Protein AF-A0A7R9L4X0-F1 (afdb_monomer_lite)

Foldseek 3Di:
DPDPDPPPQDPLRVVQVVDPPQGPVNLVVLLVVLPVVQAPVVLVVLLVLLVVLLVLLPPVPLVDDPCPVVLVVVLVVLVVVLVVLVVLLVVLVVVVVVLVVVCVVVVDPVCVVVSVVVNVVSVVSNVVSVVSNVVSVVVNVVSVVVVVVSVVVSVVSVVVSVVSLVVSVVVLVVSLVSLVVSLVSLVVVVCVVCVVVVVVVVVLVVVVVVVLVVVVVVVVVVVVVVVVVVLVVQQVVLVVVCVVCVPPPCVVVDPCSNPGDDPCPPVVVVVVVVVVVPPPPVSVVSVVVSVVVVVVVVVVVVVVCPVPPVVVCSVVSSVSSVVSSVVSVVSVVVSVVSVVVSVVPPDDPDVVCVVVVVVVVVVVVVVVVVVVVVVVVPPDDDDDDDPDQDADAADDDPPGHWDWDQDPVVLFIWTHHPDPDIDTDDPVCCVVVVHDRDD

Organism: NCBI:txid1979941

Structure (mmCIF, N/CA/C/O backbone):
data_AF-A0A7R9L4X0-F1
#
_entry.id   AF-A0A7R9L4X0-F1
#
loop_
_atom_site.group_PDB
_atom_site.id
_atom_site.type_symbol
_atom_site.label_atom_id
_atom_site.label_alt_id
_atom_site.label_comp_id
_atom_site.label_asym_id
_atom_site.label_entity_id
_atom_site.label_seq_id
_atom_site.pdbx_PDB_ins_code
_atom_site.Cartn_x
_atom_site.Cartn_y
_atom_site.Cartn_z
_atom_site.occupancy
_atom_site.B_iso_or_equiv
_atom_site.auth_seq_id
_atom_site.auth_comp_id
_atom_site.auth_asym_id
_atom_site.auth_atom_id
_atom_site.pdbx_PDB_model_num
ATOM 1 N N . THR A 1 1 ? -28.753 18.832 58.541 1.00 36.25 1 THR A N 1
ATOM 2 C CA . THR A 1 1 ? -29.666 19.299 57.481 1.00 36.25 1 THR A CA 1
ATOM 3 C C . THR A 1 1 ? -28.880 20.189 56.537 1.00 36.25 1 THR A C 1
ATOM 5 O O . THR A 1 1 ? -28.650 21.336 56.876 1.00 36.25 1 THR A O 1
ATOM 8 N N . ASN A 1 2 ? -28.331 19.628 55.453 1.00 33.94 2 ASN A N 1
ATOM 9 C CA . ASN A 1 2 ? -27.751 20.360 54.309 1.00 33.94 2 ASN A CA 1
ATOM 10 C C . ASN A 1 2 ? -27.345 19.355 53.206 1.00 33.94 2 ASN A C 1
ATOM 12 O O . ASN A 1 2 ? -26.185 19.285 52.820 1.00 33.94 2 ASN A O 1
ATOM 16 N N . ASP A 1 3 ? -28.281 18.518 5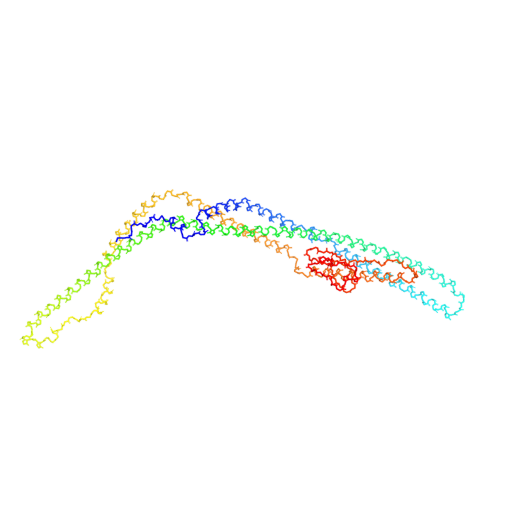2.749 1.00 39.00 3 ASP A N 1
ATOM 17 C CA . ASP A 1 3 ? -28.008 17.540 51.673 1.00 39.00 3 ASP A CA 1
ATOM 18 C C . ASP A 1 3 ? -29.208 17.392 50.709 1.00 39.00 3 ASP A C 1
ATOM 20 O O . ASP A 1 3 ? -29.427 16.336 50.128 1.00 39.00 3 ASP A O 1
ATOM 24 N N . GLU A 1 4 ? -30.024 18.445 50.557 1.00 41.66 4 GLU A N 1
ATOM 25 C CA . GLU A 1 4 ? -31.311 18.384 49.833 1.00 41.66 4 GLU A CA 1
ATOM 26 C C . GLU A 1 4 ? -31.307 18.951 48.402 1.00 41.66 4 GLU A C 1
ATOM 28 O O . GLU A 1 4 ? -32.361 19.004 47.790 1.00 41.66 4 GLU A O 1
ATOM 33 N N . ASN A 1 5 ? -30.162 19.300 47.804 1.00 41.97 5 ASN A N 1
ATOM 34 C CA . ASN A 1 5 ? -30.118 19.752 46.399 1.00 41.97 5 ASN A CA 1
ATOM 35 C C . ASN A 1 5 ? -28.960 19.120 45.605 1.00 41.97 5 ASN A C 1
ATOM 37 O O . ASN A 1 5 ? -28.178 19.811 44.956 1.00 41.97 5 ASN A O 1
ATOM 41 N N . LYS A 1 6 ? -28.824 17.789 45.640 1.00 53.78 6 LYS A N 1
ATOM 42 C CA . LYS A 1 6 ? -28.130 17.089 44.548 1.00 53.78 6 LYS A CA 1
ATOM 43 C C . LYS A 1 6 ? -29.154 16.844 43.455 1.00 53.78 6 LYS A C 1
ATOM 45 O O . LYS A 1 6 ? -29.967 15.933 43.579 1.00 53.78 6 LYS A O 1
ATOM 50 N N . GLU A 1 7 ? -29.128 17.688 42.427 1.00 60.50 7 GLU A N 1
ATOM 51 C CA . GLU A 1 7 ? -29.895 17.481 41.201 1.00 60.50 7 GLU A CA 1
ATOM 52 C C . GLU A 1 7 ? -29.735 16.025 40.750 1.00 60.50 7 GLU A C 1
ATOM 54 O O . GLU A 1 7 ? -28.623 15.502 40.613 1.00 60.50 7 GLU A O 1
ATOM 59 N N . SER A 1 8 ? -30.867 15.345 40.602 1.00 61.44 8 SER A N 1
ATOM 60 C CA . SER A 1 8 ? -30.953 13.981 40.104 1.00 61.44 8 SER A CA 1
ATOM 61 C C . SER A 1 8 ? -30.466 13.953 38.658 1.00 61.44 8 SER A C 1
ATOM 63 O O . SER A 1 8 ? -31.235 14.191 37.732 1.00 61.44 8 SER A O 1
ATOM 65 N N . THR A 1 9 ? -29.176 13.686 38.480 1.00 76.88 9 THR A N 1
ATOM 66 C CA . THR A 1 9 ? -28.523 13.528 37.180 1.00 76.88 9 THR A CA 1
ATOM 67 C C . THR A 1 9 ? -28.925 12.193 36.564 1.00 76.88 9 THR A C 1
ATOM 69 O O . THR A 1 9 ? -28.855 11.143 37.212 1.00 76.88 9 THR A O 1
ATOM 72 N N . SER A 1 10 ? -29.364 12.216 35.305 1.00 79.75 10 SER A N 1
ATOM 73 C CA . SER A 1 10 ? -29.659 10.978 34.574 1.00 79.75 10 SER A CA 1
ATOM 74 C C . SER A 1 10 ? -28.371 10.196 34.273 1.00 79.75 10 SER A C 1
ATOM 76 O O . SER A 1 10 ? -27.283 10.766 34.255 1.00 79.75 10 SER A O 1
ATOM 78 N N . LEU A 1 11 ? -28.462 8.887 33.997 1.00 79.56 11 LEU A N 1
ATOM 79 C CA . LEU A 1 11 ? -27.281 8.085 33.632 1.00 79.56 11 LEU A CA 1
ATOM 80 C C . LEU A 1 11 ? -26.586 8.632 32.374 1.00 79.56 11 LEU A C 1
ATOM 82 O O . LEU A 1 11 ? -25.362 8.681 32.330 1.00 79.56 11 LEU A O 1
ATOM 86 N N . LEU A 1 12 ? -27.359 9.067 31.374 1.00 78.69 12 LEU A N 1
ATOM 87 C CA . LEU A 1 12 ? -26.825 9.658 30.145 1.00 78.69 12 LEU A CA 1
ATOM 88 C C . LEU A 1 12 ? -26.084 10.969 30.432 1.00 78.69 12 LEU A C 1
ATOM 90 O O . LEU A 1 12 ? -24.995 11.186 29.914 1.00 78.69 12 LEU A O 1
ATOM 94 N N . GLU A 1 13 ? -26.656 11.806 31.292 1.00 79.69 13 GLU A N 1
ATOM 95 C CA . GLU A 1 13 ? -26.068 13.074 31.722 1.00 79.69 13 GLU A CA 1
ATOM 96 C C . GLU A 1 13 ? -24.823 12.865 32.594 1.00 79.69 13 GLU A C 1
ATOM 98 O O . GLU A 1 13 ? -23.829 13.568 32.453 1.00 79.69 13 GLU A O 1
ATOM 103 N N . TRP A 1 14 ? -24.815 11.827 33.431 1.00 84.12 14 TRP A N 1
ATOM 104 C CA . TRP A 1 14 ? -23.623 11.418 34.166 1.00 84.12 14 TRP A CA 1
ATOM 105 C C . TRP A 1 14 ? -22.521 10.919 33.226 1.00 84.12 14 TRP A C 1
ATOM 107 O O . TRP A 1 14 ? -21.356 11.224 33.457 1.00 84.12 14 TRP A O 1
ATOM 117 N N . ILE A 1 15 ? -22.857 10.166 32.170 1.00 81.88 15 ILE A N 1
ATOM 118 C CA . ILE A 1 15 ? -21.881 9.705 31.168 1.00 81.88 15 ILE A CA 1
ATOM 119 C C . ILE A 1 15 ? -21.336 10.900 30.372 1.00 81.88 15 ILE A C 1
ATOM 121 O O . ILE A 1 15 ? -20.124 10.991 30.184 1.00 81.88 15 ILE A O 1
ATOM 125 N N . SER A 1 16 ? -22.191 11.833 29.946 1.00 78.56 16 SER A N 1
ATOM 126 C CA . SER A 1 16 ? -21.775 12.995 29.150 1.00 78.56 16 SER A CA 1
ATOM 127 C C . SER A 1 16 ? -20.931 14.000 29.942 1.00 78.56 16 SER A C 1
ATOM 129 O O . SER A 1 16 ? -20.008 14.584 29.386 1.00 78.56 16 SER A O 1
ATOM 131 N N . GLN A 1 17 ? -21.169 14.153 31.248 1.00 77.56 17 GLN A N 1
ATOM 132 C CA . GLN A 1 17 ? -20.383 15.031 32.130 1.00 77.56 17 GLN A CA 1
ATOM 133 C C . GLN A 1 17 ? -18.973 14.504 32.449 1.00 77.56 17 GLN A C 1
ATOM 135 O O . GLN A 1 17 ? -18.157 15.221 33.032 1.00 77.56 17 GLN A O 1
ATOM 140 N N . ARG A 1 18 ? -18.671 13.237 32.136 1.00 76.44 18 ARG A N 1
ATOM 141 C CA . ARG A 1 18 ? -17.369 12.623 32.451 1.00 76.44 18 ARG A CA 1
ATOM 142 C C . ARG A 1 18 ? -16.294 12.931 31.417 1.00 76.44 18 ARG A C 1
ATOM 144 O O . ARG A 1 18 ? -15.118 12.867 31.771 1.00 76.44 18 ARG A O 1
ATOM 151 N N . ASP A 1 19 ? -16.681 13.274 30.191 1.00 70.75 19 ASP A N 1
ATOM 152 C CA . ASP A 1 19 ? -15.760 13.642 29.117 1.00 70.75 19 ASP A CA 1
ATOM 153 C C . ASP A 1 19 ? -16.113 15.030 28.562 1.00 70.75 19 ASP A C 1
ATOM 155 O O . ASP A 1 19 ? -16.909 15.189 27.642 1.00 70.75 19 ASP A O 1
ATOM 159 N N . ASN A 1 20 ? -15.499 16.062 29.148 1.00 62.34 20 ASN A N 1
ATOM 160 C CA . ASN A 1 20 ? -15.710 17.456 28.747 1.00 62.34 20 ASN A CA 1
ATOM 161 C C . ASN A 1 20 ? -15.080 17.802 27.384 1.00 62.34 20 ASN A C 1
ATOM 163 O O . ASN A 1 20 ? -15.295 18.910 26.893 1.00 62.34 20 ASN A O 1
ATOM 167 N N . GLN A 1 21 ? -14.261 16.916 26.801 1.00 64.19 21 GLN A N 1
ATOM 168 C CA . GLN A 1 21 ? -13.547 17.180 25.546 1.00 64.19 21 GLN A CA 1
ATOM 169 C C . GLN A 1 21 ? -14.220 16.535 24.332 1.00 64.19 21 GLN A C 1
ATOM 171 O O . GLN A 1 21 ? -14.163 17.120 23.255 1.00 64.19 21 GLN A O 1
ATOM 176 N N . ASN A 1 22 ? -14.879 15.383 24.501 1.00 67.12 22 ASN A N 1
ATOM 177 C CA . ASN A 1 22 ? -15.596 14.696 23.425 1.00 67.12 22 ASN A CA 1
ATOM 178 C C . ASN A 1 22 ? -17.062 14.504 23.805 1.00 67.12 22 ASN A C 1
ATOM 180 O O . ASN A 1 22 ? -17.404 13.591 24.560 1.00 67.12 22 ASN A O 1
ATOM 184 N N . SER A 1 23 ? -17.950 15.339 23.261 1.00 78.25 23 SER A N 1
ATOM 185 C CA . SER A 1 23 ? -19.375 15.157 23.534 1.00 78.25 23 SER A CA 1
ATOM 186 C C . SER A 1 23 ? -19.909 13.898 22.843 1.00 78.25 23 SER A C 1
ATOM 188 O O . SER A 1 23 ? -19.469 13.509 21.757 1.00 78.25 23 SER A O 1
ATOM 190 N N . LEU A 1 24 ? -20.906 13.263 23.461 1.00 79.38 24 LEU A N 1
ATOM 191 C CA . LEU A 1 24 ? -21.608 12.121 22.868 1.00 79.38 24 LEU A CA 1
ATOM 192 C C . LEU A 1 24 ? -22.226 12.468 21.503 1.00 79.38 24 LEU A C 1
ATOM 194 O O . LEU A 1 24 ? -22.234 11.634 20.598 1.00 79.38 24 LEU A O 1
ATOM 198 N N . ASP A 1 25 ? -22.667 13.716 21.330 1.00 78.19 25 ASP A N 1
ATOM 199 C CA . ASP A 1 25 ? -23.195 14.219 20.060 1.00 78.19 25 ASP A CA 1
ATOM 200 C C . ASP A 1 25 ? -22.115 14.289 18.977 1.00 78.19 25 ASP A C 1
ATOM 202 O O . ASP A 1 25 ? -22.356 13.873 17.844 1.00 78.19 25 ASP A O 1
ATOM 206 N N . GLN A 1 26 ? -20.905 14.750 19.316 1.00 82.81 26 GLN A N 1
ATOM 207 C CA . GLN A 1 26 ? -19.769 14.747 18.390 1.00 82.81 26 GLN A CA 1
ATOM 208 C C . GLN A 1 26 ? -19.386 13.319 17.999 1.00 82.81 26 GLN A C 1
ATOM 210 O O . GLN A 1 26 ? -19.149 13.048 16.824 1.00 82.81 26 GLN A O 1
ATOM 215 N N . LEU A 1 27 ? -19.372 12.384 18.956 1.00 84.00 27 LEU A N 1
ATOM 216 C CA . LEU A 1 27 ? -19.099 10.972 18.685 1.00 84.00 27 LEU A CA 1
ATOM 217 C C . LEU A 1 27 ? -20.128 10.374 17.712 1.00 84.00 27 LEU A C 1
ATOM 219 O O . LEU A 1 27 ? -19.745 9.698 16.756 1.00 84.00 27 LEU A O 1
ATOM 223 N N . SER A 1 28 ? -21.416 10.648 17.933 1.00 80.44 28 SER A N 1
ATOM 224 C CA . SER A 1 28 ? -22.513 10.205 17.067 1.00 80.44 28 SER A CA 1
ATOM 225 C C . SER A 1 28 ? -22.404 10.803 15.660 1.00 80.44 28 SER A C 1
ATOM 227 O O . SER A 1 28 ? -22.432 10.068 14.673 1.00 80.44 28 SER A O 1
ATOM 229 N N . GLN A 1 29 ? -22.170 12.116 15.555 1.00 83.25 29 GLN A N 1
ATOM 230 C CA . GLN A 1 29 ? -21.972 12.799 14.272 1.00 83.25 29 GLN A CA 1
ATOM 231 C C . GLN A 1 29 ? -20.756 12.261 13.513 1.00 83.25 29 GLN A C 1
ATOM 233 O O . GLN A 1 29 ? -20.858 11.986 12.319 1.00 83.25 29 GLN A O 1
ATOM 238 N N . HIS A 1 30 ? -19.625 12.045 14.192 1.00 83.81 30 HIS A N 1
ATOM 239 C CA . HIS A 1 30 ? -18.437 11.443 13.586 1.00 83.81 30 HIS A CA 1
ATOM 240 C C . HIS A 1 30 ? -18.692 10.017 13.095 1.00 83.81 30 HIS A C 1
ATOM 242 O O . HIS A 1 30 ? -18.163 9.630 12.053 1.00 83.81 30 HIS A O 1
ATOM 248 N N . CYS A 1 31 ? -19.495 9.235 13.821 1.00 82.25 31 CYS A N 1
ATOM 249 C CA . CYS A 1 31 ? -19.877 7.901 13.373 1.00 82.25 31 CYS A CA 1
ATOM 250 C C . CYS A 1 31 ? -20.788 7.955 12.144 1.00 82.25 31 CYS A C 1
ATOM 252 O O . CYS A 1 31 ? -20.522 7.248 11.177 1.00 82.25 31 CYS A O 1
ATOM 254 N N . GLY A 1 32 ? -21.814 8.812 12.153 1.00 81.12 32 GLY A N 1
ATOM 255 C CA . GLY A 1 32 ? -22.738 8.980 11.029 1.00 81.12 32 GLY A CA 1
ATOM 256 C C . GLY A 1 32 ? -22.029 9.443 9.757 1.00 81.12 32 GLY A C 1
ATOM 257 O O . GLY A 1 32 ? -22.093 8.766 8.736 1.00 81.12 32 GLY A O 1
ATOM 258 N N . GLN A 1 33 ? -21.250 10.525 9.848 1.00 86.12 33 GLN A N 1
ATOM 259 C CA . GLN A 1 33 ? -20.457 11.031 8.722 1.00 86.12 33 GLN A CA 1
ATOM 260 C C . GLN A 1 33 ? -19.431 10.003 8.236 1.00 86.12 33 GLN A C 1
ATOM 262 O O . GLN A 1 33 ? -19.230 9.853 7.036 1.00 86.12 33 GLN A O 1
ATOM 267 N N . GLY A 1 34 ? -18.787 9.274 9.153 1.00 84.25 34 GLY A N 1
ATOM 268 C CA . GLY A 1 34 ? -17.848 8.216 8.792 1.00 84.25 34 GLY A CA 1
ATOM 269 C C . GLY A 1 34 ? -18.519 7.059 8.050 1.00 84.25 34 GLY A C 1
ATOM 270 O O . GLY A 1 34 ? -17.955 6.551 7.087 1.00 84.25 34 GLY A O 1
ATOM 271 N N . LEU A 1 35 ? -19.720 6.651 8.462 1.00 81.44 35 LEU A N 1
ATOM 272 C CA . LEU A 1 35 ? -20.475 5.585 7.799 1.00 81.44 35 LEU A CA 1
ATOM 273 C C . LEU A 1 35 ? -20.972 5.996 6.408 1.00 81.44 35 LEU A C 1
ATOM 275 O O . LEU A 1 35 ? -20.937 5.174 5.499 1.00 81.44 35 LEU A O 1
ATOM 279 N N . GLU A 1 36 ? -21.386 7.252 6.229 1.00 84.44 36 GLU A N 1
ATOM 280 C CA . GLU A 1 36 ? -21.758 7.799 4.915 1.00 84.44 36 GLU A CA 1
ATOM 281 C C . GLU A 1 36 ? -20.541 7.965 3.994 1.00 84.44 36 GLU A C 1
ATOM 283 O O . GLU A 1 36 ? -20.618 7.717 2.795 1.00 84.44 36 GLU A O 1
ATOM 288 N N . GLN A 1 37 ? -19.400 8.384 4.545 1.00 84.44 37 GLN A N 1
ATOM 289 C CA . GLN A 1 37 ? -18.183 8.625 3.772 1.00 84.44 37 GLN A CA 1
ATOM 290 C C . GLN A 1 37 ? -17.472 7.329 3.356 1.00 84.44 37 GLN A C 1
ATOM 292 O O . GLN A 1 37 ? -16.874 7.277 2.280 1.00 84.44 37 GLN A O 1
ATOM 297 N N . PHE A 1 38 ? -17.484 6.304 4.211 1.00 81.88 38 PHE A N 1
ATOM 298 C CA . PHE A 1 38 ? -16.778 5.036 4.008 1.00 81.88 38 PHE A CA 1
ATOM 299 C C . PHE A 1 38 ? -17.766 3.893 3.767 1.00 81.88 38 PHE A C 1
ATOM 301 O O . PHE A 1 38 ? -17.793 2.906 4.505 1.00 81.88 38 PHE A O 1
ATOM 308 N N . ASP A 1 39 ? -18.579 4.045 2.725 1.00 81.31 39 ASP A N 1
ATOM 309 C CA . ASP A 1 39 ? -19.563 3.054 2.309 1.00 81.31 39 ASP A CA 1
ATOM 310 C C . ASP A 1 39 ? -18.996 2.025 1.305 1.00 81.31 39 ASP A C 1
ATOM 312 O O . ASP A 1 39 ? -17.830 2.056 0.888 1.00 81.31 39 ASP A O 1
ATOM 316 N N . SER A 1 40 ? -19.848 1.073 0.920 1.00 80.69 40 SER A N 1
ATOM 317 C CA . SER A 1 40 ? -19.485 0.016 -0.031 1.00 80.69 40 SER A CA 1
ATOM 318 C C . SER A 1 40 ? -19.241 0.546 -1.449 1.00 80.69 40 SER A C 1
ATOM 320 O O . SER A 1 40 ? -18.439 -0.027 -2.185 1.00 80.69 40 SER A O 1
ATOM 322 N N . GLU A 1 41 ? -19.901 1.638 -1.847 1.00 86.00 41 GLU A N 1
ATOM 323 C CA . GLU A 1 41 ? -19.739 2.225 -3.179 1.00 86.00 41 GLU A CA 1
ATOM 324 C C . GLU A 1 41 ? -18.369 2.900 -3.310 1.00 86.00 41 GLU A C 1
ATOM 326 O O . GLU A 1 41 ? -17.650 2.681 -4.287 1.00 86.00 41 GLU A O 1
ATOM 331 N N . GLN A 1 42 ? -17.964 3.670 -2.300 1.00 84.75 42 GLN A N 1
ATOM 332 C CA . GLN A 1 42 ? -16.649 4.292 -2.247 1.00 84.75 42 GLN A CA 1
ATOM 333 C C . GLN A 1 42 ? -15.530 3.249 -2.206 1.00 84.75 42 GLN A C 1
ATOM 335 O O . GLN A 1 42 ? -14.526 3.397 -2.907 1.00 84.75 42 GLN A O 1
ATOM 340 N N . LEU A 1 43 ? -15.709 2.161 -1.449 1.00 83.12 43 LEU A N 1
ATOM 341 C CA . LEU A 1 43 ? -14.751 1.056 -1.448 1.00 83.12 43 LEU A CA 1
ATOM 342 C C . LEU A 1 43 ? -14.610 0.425 -2.843 1.00 83.12 43 LEU A C 1
ATOM 344 O O . LEU A 1 43 ? -13.489 0.151 -3.281 1.00 83.12 43 LEU A O 1
ATOM 348 N N . LEU A 1 44 ? -15.724 0.217 -3.551 1.00 87.31 44 LEU A N 1
ATOM 349 C CA . LEU A 1 44 ? -15.708 -0.328 -4.907 1.00 87.31 44 LEU A CA 1
ATOM 350 C C . LEU A 1 44 ? -14.936 0.588 -5.866 1.00 87.31 44 LEU A C 1
ATOM 352 O O . LEU A 1 44 ? -14.093 0.108 -6.618 1.00 87.31 44 LEU A O 1
ATOM 356 N N . ARG A 1 45 ? -15.140 1.907 -5.773 1.00 88.94 45 ARG A N 1
ATOM 357 C CA . ARG A 1 45 ? -14.393 2.889 -6.574 1.00 88.94 45 ARG A CA 1
ATOM 358 C C . ARG A 1 45 ? -12.888 2.800 -6.323 1.00 88.94 45 ARG A C 1
ATOM 360 O O . ARG A 1 45 ? -12.120 2.718 -7.274 1.00 88.94 45 ARG A O 1
ATOM 367 N N . VAL A 1 46 ? -12.458 2.751 -5.059 1.00 86.69 46 VAL A N 1
ATOM 368 C CA . VAL A 1 46 ? -11.029 2.598 -4.714 1.00 86.69 46 VAL A CA 1
ATOM 369 C C . VAL A 1 46 ? -10.474 1.273 -5.247 1.00 86.69 46 VAL A C 1
ATOM 371 O O . VAL A 1 46 ? -9.345 1.217 -5.731 1.00 86.69 46 VAL A O 1
ATOM 374 N N . LYS A 1 47 ? -11.262 0.197 -5.203 1.00 86.50 47 LYS A N 1
ATOM 375 C CA . LYS A 1 47 ? -10.882 -1.113 -5.747 1.00 86.50 47 LYS A CA 1
ATOM 376 C C . LYS A 1 47 ? -10.709 -1.088 -7.268 1.00 86.50 47 LYS A C 1
ATOM 378 O O . LYS A 1 47 ? -9.758 -1.691 -7.771 1.00 86.50 47 LYS A O 1
ATOM 383 N N . ASP A 1 48 ? -11.586 -0.392 -7.981 1.00 90.25 48 ASP A N 1
ATOM 384 C CA . ASP A 1 48 ? -11.485 -0.215 -9.429 1.00 90.25 48 ASP A CA 1
ATOM 385 C C . ASP A 1 48 ? -10.263 0.636 -9.803 1.00 90.25 48 ASP A C 1
ATOM 387 O O . ASP A 1 48 ? -9.504 0.243 -10.689 1.00 90.25 48 ASP A O 1
ATOM 391 N N . GLU A 1 49 ? -9.992 1.719 -9.066 1.00 88.81 49 GLU A N 1
ATOM 392 C CA . GLU A 1 49 ? -8.780 2.536 -9.243 1.00 88.81 49 GLU A CA 1
ATOM 393 C C . GLU A 1 49 ? -7.497 1.719 -9.022 1.00 88.81 49 GLU A C 1
ATOM 395 O O . GLU A 1 49 ? -6.562 1.785 -9.822 1.00 88.81 49 GLU A O 1
ATOM 400 N N . VAL A 1 50 ? -7.449 0.908 -7.957 1.00 88.06 50 VAL A N 1
ATOM 401 C CA . VAL A 1 50 ? -6.329 -0.011 -7.703 1.00 88.06 50 VAL A CA 1
ATOM 402 C C . VAL A 1 50 ? -6.147 -0.955 -8.887 1.00 88.06 50 VAL A C 1
ATOM 404 O O . VAL A 1 50 ? -5.030 -1.132 -9.369 1.00 88.06 50 VAL A O 1
ATOM 407 N N . LYS A 1 51 ? -7.232 -1.555 -9.383 1.00 87.88 51 LYS A N 1
ATOM 408 C CA . LYS A 1 51 ? -7.172 -2.485 -10.512 1.00 87.88 51 LYS A CA 1
ATOM 409 C C . LYS A 1 51 ? -6.651 -1.803 -11.779 1.00 87.88 51 LYS A C 1
ATOM 411 O O . LYS A 1 51 ? -5.762 -2.353 -12.422 1.00 87.88 51 LYS A O 1
ATOM 416 N N . GLU A 1 52 ? -7.133 -0.606 -12.092 1.00 89.69 52 GLU A N 1
ATOM 417 C CA . GLU A 1 52 ? -6.697 0.173 -13.255 1.00 89.69 52 GLU A CA 1
ATOM 418 C C . GLU A 1 52 ? -5.200 0.513 -13.197 1.00 89.69 52 GLU A C 1
ATOM 420 O O . GLU A 1 52 ? -4.472 0.327 -14.180 1.00 89.69 52 GLU A O 1
ATOM 425 N N . VAL A 1 53 ? -4.712 0.970 -12.038 1.00 86.88 53 VAL A N 1
ATOM 426 C CA . VAL A 1 53 ? -3.284 1.264 -11.849 1.00 86.88 53 VAL A CA 1
ATOM 427 C C . VAL A 1 53 ? -2.455 -0.013 -11.972 1.00 86.88 53 VAL A C 1
ATOM 429 O O . VAL A 1 53 ? -1.429 -0.009 -12.649 1.00 86.88 53 VAL A O 1
ATOM 432 N N . MET A 1 54 ? -2.918 -1.128 -11.406 1.00 83.56 54 MET A N 1
ATOM 433 C CA . MET A 1 54 ? -2.226 -2.414 -11.517 1.00 83.56 54 MET A CA 1
ATOM 434 C C . MET A 1 54 ? -2.177 -2.948 -12.954 1.00 83.56 54 MET A C 1
ATOM 436 O O . MET A 1 54 ? -1.152 -3.487 -13.377 1.00 83.56 54 MET A O 1
ATOM 440 N N . ASP A 1 55 ? -3.253 -2.789 -13.720 1.00 85.19 55 ASP A N 1
ATOM 441 C CA . ASP A 1 55 ? -3.294 -3.180 -15.130 1.00 85.19 55 ASP A CA 1
ATOM 442 C C . ASP A 1 55 ? -2.368 -2.281 -15.966 1.00 85.19 55 ASP A C 1
ATOM 444 O O . ASP A 1 55 ? -1.624 -2.768 -16.823 1.00 85.19 55 ASP A O 1
ATOM 448 N N . SER A 1 56 ? -2.315 -0.986 -15.643 1.00 82.94 56 SER A N 1
ATOM 449 C CA . SER A 1 56 ? -1.369 -0.035 -16.234 1.00 82.94 56 SER A CA 1
ATOM 450 C C . SER A 1 56 ? 0.083 -0.413 -15.930 1.00 82.94 56 SER A C 1
ATOM 452 O O . SER A 1 56 ? 0.914 -0.416 -16.837 1.00 82.94 56 SER A O 1
ATOM 454 N N . CYS A 1 57 ? 0.395 -0.835 -14.701 1.00 78.94 57 CYS A N 1
ATOM 455 C CA . CYS A 1 57 ? 1.714 -1.351 -14.329 1.00 78.94 57 CYS A CA 1
ATOM 456 C C . CYS A 1 57 ? 2.114 -2.590 -15.139 1.00 78.94 57 CYS A C 1
ATOM 458 O O . CYS A 1 57 ? 3.301 -2.848 -15.300 1.00 78.94 57 CYS A O 1
ATOM 460 N N . ASN A 1 58 ? 1.169 -3.374 -15.660 1.00 75.19 58 ASN A N 1
ATOM 461 C CA . ASN A 1 58 ? 1.444 -4.628 -16.367 1.00 75.19 58 ASN A CA 1
ATOM 462 C C . ASN A 1 58 ? 1.582 -4.492 -17.890 1.00 75.19 58 ASN A C 1
ATOM 464 O O . ASN A 1 58 ? 1.676 -5.492 -18.603 1.00 75.19 58 ASN A O 1
ATOM 468 N N . GLN A 1 59 ? 1.693 -3.265 -18.395 1.00 75.81 59 GLN A N 1
ATOM 469 C CA . GLN A 1 59 ? 1.954 -2.978 -19.803 1.00 75.81 59 GLN A CA 1
ATOM 470 C C . GLN A 1 59 ? 3.377 -3.413 -20.227 1.00 75.81 59 GLN A C 1
ATOM 472 O O . GLN A 1 59 ? 4.365 -2.690 -20.070 1.00 75.81 59 GLN A O 1
ATOM 477 N N . SER A 1 60 ? 3.488 -4.624 -20.787 1.00 66.12 60 SER A N 1
ATOM 478 C CA . SER A 1 60 ? 4.759 -5.260 -21.195 1.00 66.12 60 SER A CA 1
ATOM 479 C C . SER A 1 60 ? 5.549 -4.464 -22.240 1.00 66.12 60 SER A C 1
ATOM 481 O O . SER A 1 60 ? 6.778 -4.430 -22.213 1.00 66.12 60 SER A O 1
ATOM 483 N N . ASN A 1 61 ? 4.854 -3.755 -23.129 1.00 69.38 61 ASN A N 1
ATOM 484 C CA . ASN A 1 61 ? 5.443 -2.851 -24.117 1.00 69.38 61 ASN A CA 1
ATOM 485 C C . ASN A 1 61 ? 6.255 -1.710 -23.485 1.00 69.38 61 ASN A C 1
ATOM 487 O O . ASN A 1 61 ? 7.227 -1.269 -24.098 1.00 69.38 61 ASN A O 1
ATOM 491 N N . MET A 1 62 ? 5.887 -1.254 -22.284 1.00 74.81 62 MET A N 1
ATOM 492 C CA . MET A 1 62 ? 6.593 -0.203 -21.547 1.00 74.81 62 MET A CA 1
ATOM 493 C C . MET A 1 62 ? 7.657 -0.758 -20.596 1.00 74.81 62 MET A C 1
ATOM 495 O O . MET A 1 62 ? 8.697 -0.115 -20.424 1.00 74.81 62 MET A O 1
ATOM 499 N N . LYS A 1 63 ? 7.463 -1.979 -20.080 1.00 68.44 63 LYS A N 1
ATOM 500 C CA . LYS A 1 63 ? 8.456 -2.698 -19.265 1.00 68.44 63 LYS A CA 1
ATOM 501 C C . LYS A 1 63 ? 9.693 -3.126 -20.054 1.00 68.44 63 LYS A C 1
ATOM 503 O O . LYS A 1 63 ? 10.804 -2.991 -19.555 1.00 68.44 63 LYS A O 1
ATOM 508 N N . GLU A 1 64 ? 9.521 -3.589 -21.292 1.00 69.56 64 GLU A N 1
ATOM 509 C CA . GLU A 1 64 ? 10.614 -4.184 -22.069 1.00 69.56 64 GLU A CA 1
ATOM 510 C C . GLU A 1 64 ? 10.924 -3.417 -23.359 1.00 69.56 64 GLU A C 1
ATOM 512 O O . GLU A 1 64 ? 10.031 -3.021 -24.119 1.00 69.56 64 GLU A O 1
ATOM 517 N N . VAL A 1 65 ? 12.219 -3.246 -23.646 1.00 75.19 65 VAL A N 1
ATOM 518 C CA . VAL A 1 65 ? 12.710 -2.756 -24.940 1.00 75.19 65 VAL A CA 1
ATOM 519 C C . VAL A 1 65 ? 13.036 -3.963 -25.818 1.00 75.19 65 VAL A C 1
ATOM 521 O O . VAL A 1 65 ? 14.131 -4.521 -25.759 1.00 75.19 65 VAL A O 1
ATOM 524 N N . LYS A 1 66 ? 12.074 -4.385 -26.642 1.00 75.69 66 LYS A N 1
ATOM 525 C CA . LYS A 1 66 ? 12.258 -5.523 -27.555 1.00 75.69 66 LYS A CA 1
ATOM 526 C C . LYS A 1 66 ? 13.413 -5.278 -28.531 1.00 75.69 66 LYS A C 1
ATOM 528 O O . LYS A 1 66 ? 13.543 -4.185 -29.081 1.00 75.69 66 LYS A O 1
ATOM 533 N N . GLY A 1 67 ? 14.229 -6.308 -28.756 1.00 76.81 67 GLY A N 1
ATOM 534 C CA . GLY A 1 67 ? 15.340 -6.269 -29.714 1.00 76.81 67 GLY A CA 1
ATOM 535 C C . GLY A 1 67 ? 16.497 -5.346 -29.316 1.00 76.81 67 GLY A C 1
ATOM 536 O O . GLY A 1 67 ? 17.343 -5.045 -30.155 1.00 76.81 67 GLY A O 1
ATOM 537 N N . LEU A 1 68 ? 16.554 -4.871 -28.063 1.00 81.75 68 LEU A N 1
ATOM 538 C CA . LEU A 1 68 ? 17.647 -4.011 -27.598 1.00 81.75 68 LEU A CA 1
ATOM 539 C C . LEU A 1 68 ? 19.006 -4.714 -27.698 1.00 81.75 68 LEU A C 1
ATOM 541 O O . LEU A 1 68 ? 19.969 -4.103 -28.148 1.00 81.75 68 LEU A O 1
ATOM 545 N N . GLU A 1 69 ? 19.070 -5.991 -27.331 1.00 77.31 69 GLU A N 1
ATOM 546 C CA . GLU A 1 69 ? 20.294 -6.795 -27.389 1.00 77.31 69 GLU A CA 1
ATOM 547 C C . GLU A 1 69 ? 20.849 -6.896 -28.815 1.00 77.31 69 GLU A C 1
ATOM 549 O O . GLU A 1 69 ? 22.001 -6.545 -29.056 1.00 77.31 69 GLU A O 1
ATOM 554 N N . GLU A 1 70 ? 20.009 -7.267 -29.786 1.00 81.44 70 GLU A N 1
ATOM 555 C CA . GLU A 1 70 ? 20.396 -7.348 -31.199 1.00 81.44 70 GLU A CA 1
ATOM 556 C C . GLU A 1 70 ? 20.891 -5.991 -31.731 1.00 81.44 70 GLU A C 1
ATOM 558 O O . GLU A 1 70 ? 21.901 -5.905 -32.435 1.00 81.44 70 GLU A O 1
ATOM 563 N N . ARG A 1 71 ? 20.222 -4.899 -31.342 1.00 83.75 71 ARG A N 1
ATOM 564 C CA . ARG A 1 71 ? 20.615 -3.533 -31.718 1.00 83.75 71 ARG A CA 1
ATOM 565 C C . ARG A 1 71 ? 21.952 -3.117 -31.099 1.00 83.75 71 ARG A C 1
ATOM 567 O O . ARG A 1 71 ? 22.762 -2.489 -31.783 1.00 83.75 71 ARG A O 1
ATOM 574 N N . LEU A 1 72 ? 22.190 -3.449 -29.829 1.00 84.38 72 LEU A N 1
ATOM 575 C CA . LEU A 1 72 ? 23.454 -3.176 -29.137 1.00 84.38 72 LEU A CA 1
ATOM 576 C C . LEU A 1 72 ? 24.599 -3.994 -29.736 1.00 84.38 72 LEU A C 1
ATOM 578 O O . LEU A 1 72 ? 25.667 -3.441 -29.990 1.00 84.38 72 LEU A O 1
ATOM 582 N N . TYR A 1 73 ? 24.348 -5.260 -30.063 1.00 85.56 73 TYR A N 1
ATOM 583 C CA . TYR A 1 73 ? 25.298 -6.109 -30.774 1.00 85.56 73 TYR A CA 1
ATOM 584 C C . TYR A 1 73 ? 25.663 -5.528 -32.152 1.00 85.56 73 TYR A C 1
ATOM 586 O O . TYR A 1 73 ? 26.836 -5.442 -32.523 1.00 85.56 73 TYR A O 1
ATOM 594 N N . GLY A 1 74 ? 24.670 -5.040 -32.904 1.00 88.00 74 GLY A N 1
ATOM 595 C CA . GLY A 1 74 ? 24.898 -4.340 -34.170 1.00 88.00 74 GLY A CA 1
ATOM 596 C C . GLY A 1 74 ? 25.772 -3.087 -34.020 1.00 88.00 74 GLY A C 1
ATOM 597 O O . GLY A 1 74 ? 26.658 -2.848 -34.845 1.00 88.00 74 GLY A O 1
ATOM 598 N N . LEU A 1 75 ? 25.573 -2.308 -32.952 1.00 89.19 75 LEU A N 1
ATOM 599 C CA . LEU A 1 75 ? 26.411 -1.146 -32.637 1.00 89.19 75 LEU A CA 1
ATOM 600 C C . LEU A 1 75 ? 27.837 -1.542 -32.254 1.00 89.19 75 LEU A C 1
ATOM 602 O O . LEU A 1 75 ? 28.787 -0.912 -32.717 1.00 89.19 75 LEU A O 1
ATOM 606 N N . GLU A 1 76 ? 28.005 -2.596 -31.462 1.00 90.31 76 GLU A N 1
ATOM 607 C CA . GLU A 1 76 ? 29.320 -3.114 -31.094 1.00 90.31 76 GLU A CA 1
ATOM 608 C C . GLU A 1 76 ? 30.114 -3.559 -32.329 1.00 90.31 76 GLU A C 1
ATOM 610 O O . GLU A 1 76 ? 31.294 -3.222 -32.474 1.00 90.31 76 GLU A O 1
ATOM 615 N N . LYS A 1 77 ? 29.448 -4.217 -33.285 1.00 93.06 77 LYS A N 1
ATOM 616 C CA . LYS A 1 77 ? 30.050 -4.581 -34.571 1.00 93.06 77 LYS A CA 1
ATOM 617 C C . LYS A 1 77 ? 30.535 -3.351 -35.345 1.00 93.06 77 LYS A C 1
ATOM 619 O O . LYS A 1 77 ? 31.673 -3.347 -35.817 1.00 93.06 77 LYS A O 1
ATOM 624 N N . LEU A 1 78 ? 29.717 -2.299 -35.428 1.00 93.25 78 LEU A N 1
ATOM 625 C CA . LEU A 1 78 ? 30.100 -1.030 -36.062 1.00 93.25 78 LEU A CA 1
ATOM 626 C C . LEU A 1 78 ? 31.286 -0.363 -35.347 1.00 93.25 78 LEU A C 1
ATOM 628 O O . LEU A 1 78 ? 32.179 0.180 -35.999 1.00 93.25 78 LEU A O 1
ATOM 632 N N . MET A 1 79 ? 31.338 -0.425 -34.014 1.00 90.50 79 MET A N 1
ATOM 633 C CA . MET A 1 79 ? 32.467 0.096 -33.238 1.00 90.50 79 MET A CA 1
ATOM 634 C C . MET A 1 79 ? 33.757 -0.694 -33.491 1.00 90.50 79 MET A C 1
ATOM 636 O O . MET A 1 79 ? 34.823 -0.093 -33.623 1.00 90.50 79 MET A O 1
ATOM 640 N N . CYS A 1 80 ? 33.678 -2.023 -33.586 1.00 93.94 80 CYS A N 1
ATOM 641 C CA . CYS A 1 80 ? 34.821 -2.871 -33.924 1.00 93.94 80 CYS A CA 1
ATOM 642 C C . CYS A 1 80 ? 35.345 -2.571 -35.337 1.00 93.94 80 CYS A C 1
ATOM 644 O O . CYS A 1 80 ? 36.548 -2.391 -35.526 1.00 93.94 80 CYS A O 1
ATOM 646 N N . GLU A 1 81 ? 34.448 -2.446 -36.318 1.00 94.56 81 GLU A N 1
ATOM 647 C CA . GLU A 1 81 ? 34.802 -2.067 -37.690 1.00 94.56 81 GLU A CA 1
ATOM 648 C C . GLU A 1 81 ? 35.468 -0.686 -37.742 1.00 94.56 81 GLU A C 1
ATOM 650 O O . GLU A 1 81 ? 36.514 -0.524 -38.368 1.00 94.56 81 GLU A O 1
ATOM 655 N N . SER A 1 82 ? 34.928 0.295 -37.013 1.00 95.69 82 SER A N 1
ATOM 656 C CA . SER A 1 82 ? 35.531 1.625 -36.911 1.00 95.69 82 SER A CA 1
ATOM 657 C C . SER A 1 82 ? 36.961 1.576 -36.371 1.00 95.69 82 SER A C 1
ATOM 659 O O . SER A 1 82 ? 37.809 2.306 -36.877 1.00 95.69 82 SER A O 1
ATOM 661 N N . LYS A 1 83 ? 37.245 0.742 -35.360 1.00 95.12 83 LYS A N 1
ATOM 662 C CA . LYS A 1 83 ? 38.602 0.595 -34.806 1.00 95.12 83 LYS A CA 1
ATOM 663 C C . LYS A 1 83 ? 39.574 0.045 -35.849 1.00 95.12 83 LYS A C 1
ATOM 665 O O . LYS A 1 83 ? 40.635 0.627 -36.032 1.00 95.12 83 LYS A O 1
ATOM 670 N N . LYS A 1 84 ? 39.168 -0.988 -36.597 1.00 96.50 84 LYS A N 1
ATOM 671 C CA . LYS A 1 84 ? 39.984 -1.559 -37.684 1.00 96.50 84 LYS A CA 1
ATOM 672 C C . LYS A 1 84 ? 40.331 -0.519 -38.746 1.00 96.50 84 LYS A C 1
ATOM 674 O O . LYS A 1 84 ? 41.489 -0.393 -39.121 1.00 96.50 84 LYS A O 1
ATOM 679 N N . ILE A 1 85 ? 39.351 0.279 -39.178 1.00 95.62 85 ILE A N 1
ATOM 680 C CA . ILE A 1 85 ? 39.587 1.331 -40.177 1.00 95.62 85 ILE A CA 1
ATOM 681 C C . ILE A 1 85 ? 40.542 2.409 -39.635 1.00 95.62 85 ILE A C 1
ATOM 683 O O . ILE A 1 85 ? 41.349 2.947 -40.388 1.00 95.62 85 ILE A O 1
ATOM 687 N N . VAL A 1 86 ? 40.473 2.738 -38.340 1.00 96.19 86 VAL A N 1
ATOM 688 C CA . VAL A 1 86 ? 41.412 3.680 -37.704 1.00 96.19 86 VAL A CA 1
ATOM 689 C C . VAL A 1 86 ? 42.832 3.112 -37.658 1.00 96.19 86 VAL A C 1
ATOM 691 O O . VAL A 1 86 ? 43.773 3.848 -37.951 1.00 96.19 86 VAL A O 1
ATOM 694 N N . ASP A 1 87 ? 42.998 1.825 -37.346 1.00 95.31 87 ASP A N 1
ATOM 695 C CA . ASP A 1 87 ? 44.308 1.166 -37.391 1.00 95.31 87 ASP A CA 1
ATOM 696 C C . ASP A 1 87 ? 44.885 1.173 -38.819 1.00 95.31 87 ASP A C 1
ATOM 698 O O . ASP A 1 87 ? 46.021 1.597 -39.011 1.00 95.31 87 ASP A O 1
ATOM 702 N N . GLU A 1 88 ? 44.082 0.844 -39.837 1.00 95.38 88 GLU A N 1
ATOM 703 C CA . GLU A 1 88 ? 44.499 0.928 -41.248 1.00 95.38 88 GLU A CA 1
ATOM 704 C C . GLU A 1 88 ? 44.917 2.352 -41.652 1.00 95.38 88 GLU A C 1
ATOM 706 O O . GLU A 1 88 ? 45.897 2.544 -42.372 1.00 95.38 88 GLU A O 1
ATOM 711 N N . GLN A 1 89 ? 44.188 3.375 -41.190 1.00 95.38 89 GLN A N 1
ATOM 712 C CA . GLN A 1 89 ? 44.540 4.778 -41.433 1.00 95.38 89 GLN A CA 1
ATOM 713 C C . GLN A 1 89 ? 45.869 5.155 -40.772 1.00 95.38 89 GLN A C 1
ATOM 715 O O . GLN A 1 89 ? 46.662 5.886 -41.369 1.00 95.38 89 GLN A O 1
ATOM 720 N N . ARG A 1 90 ? 46.126 4.651 -39.557 1.00 95.88 90 ARG A N 1
ATOM 721 C CA . ARG A 1 90 ? 47.400 4.847 -38.855 1.00 95.88 90 ARG A CA 1
ATOM 722 C C . ARG A 1 90 ? 48.547 4.192 -39.617 1.00 95.88 90 ARG A C 1
ATOM 724 O O . ARG A 1 90 ? 49.592 4.818 -39.771 1.00 95.88 90 ARG A O 1
ATOM 731 N N . ASP A 1 91 ? 48.348 2.980 -40.124 1.00 95.06 91 ASP A N 1
ATOM 732 C CA . ASP A 1 91 ? 49.373 2.247 -40.868 1.00 95.06 91 ASP A CA 1
ATOM 733 C C . ASP A 1 91 ? 49.702 2.938 -42.201 1.00 95.06 91 ASP A C 1
ATOM 735 O O . ASP A 1 91 ? 50.875 3.104 -42.543 1.00 95.06 91 ASP A O 1
ATOM 739 N N . LEU A 1 92 ? 48.683 3.429 -42.919 1.00 94.69 92 LEU A N 1
ATOM 740 C CA . LEU A 1 92 ? 48.873 4.234 -44.130 1.00 94.69 92 LEU A CA 1
ATOM 741 C C . LEU A 1 92 ? 49.630 5.531 -43.823 1.00 94.69 92 LEU A C 1
ATOM 743 O O . LEU A 1 92 ? 50.607 5.836 -44.504 1.00 94.69 92 LEU A O 1
ATOM 747 N N . ALA A 1 93 ? 49.244 6.261 -42.771 1.00 94.31 93 ALA A N 1
ATOM 748 C CA . ALA A 1 93 ? 49.949 7.469 -42.340 1.00 94.31 93 ALA A CA 1
ATOM 749 C C . ALA A 1 93 ? 51.417 7.181 -41.975 1.00 94.31 93 ALA A C 1
ATOM 751 O O . ALA A 1 93 ? 52.318 7.899 -42.410 1.00 94.31 93 ALA A O 1
ATOM 752 N N . GLN A 1 94 ? 51.684 6.095 -41.245 1.00 94.50 94 GLN A N 1
ATOM 753 C CA . GLN A 1 94 ? 53.044 5.673 -40.907 1.00 94.50 94 GLN A CA 1
ATOM 754 C C . GLN A 1 94 ? 53.867 5.344 -42.160 1.00 94.50 94 GLN A C 1
ATOM 756 O O . GLN A 1 94 ? 55.049 5.693 -42.231 1.00 94.50 94 GLN A O 1
ATOM 761 N N . ALA A 1 95 ? 53.250 4.727 -43.173 1.00 90.44 95 ALA A N 1
ATOM 762 C CA . ALA A 1 95 ? 53.901 4.458 -44.450 1.00 90.44 95 ALA A CA 1
ATOM 763 C C . ALA A 1 95 ? 54.317 5.754 -45.171 1.00 90.44 95 ALA A C 1
ATOM 765 O O . ALA A 1 95 ? 55.414 5.800 -45.730 1.00 90.44 95 ALA A O 1
ATOM 766 N N . PHE A 1 96 ? 53.516 6.827 -45.110 1.00 89.94 96 PHE A N 1
ATOM 767 C CA . PHE A 1 96 ? 53.913 8.143 -45.636 1.00 89.94 96 PHE A CA 1
ATOM 768 C C . PHE A 1 96 ? 55.168 8.686 -44.944 1.00 89.94 96 PHE A C 1
ATOM 770 O O . PHE A 1 96 ? 56.112 9.078 -45.633 1.00 89.94 96 PHE A O 1
ATOM 777 N N . TYR A 1 97 ? 55.225 8.645 -43.610 1.00 88.81 97 TYR A N 1
ATOM 778 C CA . TYR A 1 97 ? 56.400 9.099 -42.855 1.00 88.81 97 TYR A CA 1
ATOM 779 C C . TYR A 1 97 ? 57.657 8.290 -43.195 1.00 88.81 97 TYR A C 1
ATOM 781 O O . TYR A 1 97 ? 58.727 8.858 -43.425 1.00 88.81 97 TYR A O 1
ATOM 789 N N . GLN A 1 98 ? 57.537 6.963 -43.289 1.00 87.94 98 GLN A N 1
ATOM 790 C CA . GLN A 1 98 ? 58.651 6.096 -43.682 1.00 87.94 98 GLN A CA 1
ATOM 791 C C . GLN A 1 98 ? 59.103 6.357 -45.125 1.00 87.94 98 GLN A C 1
ATOM 793 O O . GLN A 1 98 ? 60.298 6.350 -45.416 1.00 87.94 98 GLN A O 1
ATOM 798 N N . ASN A 1 99 ? 58.163 6.597 -46.040 1.00 87.00 99 ASN A N 1
ATOM 799 C CA . ASN A 1 99 ? 58.447 6.946 -47.432 1.00 87.00 99 ASN A CA 1
ATOM 800 C C . ASN A 1 99 ? 59.194 8.279 -47.539 1.00 87.00 99 ASN A C 1
ATOM 802 O O . ASN A 1 99 ? 60.196 8.363 -48.248 1.00 87.00 99 ASN A O 1
ATOM 806 N N . GLN A 1 100 ? 58.755 9.289 -46.788 1.00 84.31 100 GLN A N 1
ATOM 807 C CA . GLN A 1 100 ? 59.412 10.590 -46.715 1.00 84.31 100 GLN A CA 1
ATOM 808 C C . GLN A 1 100 ? 60.844 10.474 -46.173 1.00 84.31 100 GLN A C 1
ATOM 810 O O . GLN A 1 100 ? 61.771 10.999 -46.789 1.00 84.31 100 GLN A O 1
ATOM 815 N N . ALA A 1 101 ? 61.042 9.739 -45.072 1.00 84.88 101 ALA A N 1
ATOM 816 C CA . ALA A 1 101 ? 62.362 9.522 -44.476 1.00 84.88 101 ALA A CA 1
ATOM 817 C C . ALA A 1 101 ? 63.319 8.754 -45.409 1.00 84.88 101 ALA A C 1
ATOM 819 O O . ALA A 1 101 ? 64.515 9.038 -45.465 1.00 84.88 101 ALA A O 1
ATOM 820 N N . ARG A 1 102 ? 62.807 7.785 -46.180 1.00 81.62 102 ARG A N 1
ATOM 821 C CA . ARG A 1 102 ? 63.605 7.069 -47.189 1.00 81.62 102 ARG A CA 1
ATOM 822 C C . ARG A 1 102 ? 64.024 7.985 -48.336 1.00 81.62 102 ARG A C 1
ATOM 824 O O . ARG A 1 102 ? 65.198 7.993 -48.701 1.00 81.62 102 ARG A O 1
ATOM 831 N N . ALA A 1 103 ? 63.095 8.781 -48.862 1.00 81.56 103 ALA A N 1
ATOM 832 C CA . ALA A 1 103 ? 63.373 9.717 -49.948 1.00 81.56 103 ALA A CA 1
ATOM 833 C C . ALA A 1 103 ? 64.410 10.786 -49.550 1.00 81.56 103 ALA A C 1
ATOM 835 O O . ALA A 1 103 ? 65.310 11.085 -50.335 1.00 81.56 103 ALA A O 1
ATOM 836 N N . SER A 1 104 ? 64.354 11.309 -48.316 1.00 79.88 104 SER A N 1
ATOM 837 C CA . SER A 1 104 ? 65.338 12.287 -47.821 1.00 79.88 104 SER A CA 1
ATOM 838 C C . SER A 1 104 ? 66.752 11.714 -47.685 1.00 79.88 104 SER A C 1
ATOM 840 O O . SER A 1 104 ? 67.730 12.442 -47.862 1.00 79.88 104 SER A O 1
ATOM 842 N N . ASN A 1 105 ? 66.863 10.417 -47.383 1.00 80.44 105 ASN A N 1
ATOM 843 C CA . ASN A 1 105 ? 68.141 9.745 -47.151 1.00 80.44 105 ASN A CA 1
ATOM 844 C C . ASN A 1 105 ? 68.810 9.260 -48.447 1.00 80.44 105 ASN A C 1
ATOM 846 O O . ASN A 1 105 ? 70.032 9.313 -48.545 1.00 80.44 105 ASN A O 1
ATOM 850 N N . LEU A 1 106 ? 68.033 8.807 -49.439 1.00 76.56 106 LEU A N 1
ATOM 851 C CA . LEU A 1 106 ? 68.558 8.252 -50.696 1.00 76.56 106 LEU A CA 1
ATOM 852 C C . LEU A 1 106 ? 69.017 9.328 -51.696 1.00 76.56 106 LEU A C 1
ATOM 854 O O . LEU A 1 106 ? 69.929 9.065 -52.473 1.00 76.56 106 LEU A O 1
ATOM 858 N N . ARG A 1 107 ? 68.411 10.529 -51.675 1.00 72.06 107 ARG A N 1
ATOM 859 C CA . ARG A 1 107 ? 68.711 11.665 -52.583 1.00 72.06 107 ARG A CA 1
ATOM 860 C C . ARG A 1 107 ? 68.736 11.316 -54.084 1.00 72.06 107 ARG A C 1
ATOM 862 O O . ARG A 1 107 ? 69.344 12.041 -54.866 1.00 72.06 107 ARG A O 1
ATOM 869 N N . ASP A 1 108 ? 68.061 10.243 -54.484 1.00 78.81 108 ASP A N 1
ATOM 870 C CA . ASP A 1 108 ? 67.897 9.835 -55.878 1.00 78.81 108 ASP A CA 1
ATOM 871 C C . ASP A 1 108 ? 66.563 10.391 -56.418 1.00 78.81 108 ASP A C 1
ATOM 873 O O . ASP A 1 108 ? 65.501 9.998 -55.935 1.00 78.81 108 ASP A O 1
ATOM 877 N N . PRO A 1 109 ? 66.564 11.323 -57.387 1.00 75.38 109 PRO A N 1
ATOM 878 C CA . PRO A 1 109 ? 65.333 11.896 -57.930 1.00 75.38 109 PRO A CA 1
ATOM 879 C C . PRO A 1 109 ? 64.511 10.916 -58.778 1.00 75.38 109 PRO A C 1
ATOM 881 O O . PRO A 1 109 ? 63.334 11.174 -59.030 1.00 75.38 109 PRO A O 1
ATOM 884 N N . SER A 1 110 ? 65.105 9.807 -59.231 1.00 82.75 110 SER A N 1
ATOM 885 C CA . SER A 1 110 ? 64.456 8.868 -60.153 1.00 82.75 110 SER A CA 1
ATOM 886 C C . SER A 1 110 ? 63.313 8.067 -59.517 1.00 82.75 110 SER A C 1
ATOM 888 O O . SER A 1 110 ? 62.403 7.651 -60.226 1.00 82.75 110 SER A O 1
ATOM 890 N N . ILE A 1 111 ? 63.297 7.926 -58.184 1.00 81.00 111 ILE A N 1
ATOM 891 C CA . ILE A 1 111 ? 62.257 7.195 -57.433 1.00 81.00 111 ILE A CA 1
ATOM 892 C C . ILE A 1 111 ? 60.998 8.029 -57.138 1.00 81.00 111 ILE A C 1
ATOM 894 O O . ILE A 1 111 ? 59.990 7.494 -56.673 1.00 81.00 111 ILE A O 1
ATOM 898 N N . LEU A 1 112 ? 61.044 9.347 -57.362 1.00 81.00 112 LEU A N 1
ATOM 899 C CA . LEU A 1 112 ? 59.958 10.266 -57.005 1.00 81.00 112 LEU A CA 1
ATOM 900 C C . LEU A 1 112 ? 58.648 10.009 -57.771 1.00 81.00 112 LEU A C 1
ATOM 902 O O . LEU A 1 112 ? 57.603 10.036 -57.120 1.00 81.00 112 LEU A O 1
ATOM 906 N N . PRO A 1 113 ? 58.643 9.727 -59.091 1.00 86.56 113 PRO A N 1
ATOM 907 C CA . PRO A 1 113 ? 57.405 9.458 -59.824 1.00 86.56 113 PRO A CA 1
ATOM 908 C C . PRO A 1 113 ? 56.638 8.250 -59.271 1.00 86.56 113 PRO A C 1
ATOM 910 O O . PRO A 1 113 ? 55.431 8.341 -59.041 1.00 86.56 113 PRO A O 1
ATOM 913 N N . ASP A 1 114 ? 57.344 7.157 -58.976 1.00 85.56 114 ASP A N 1
ATOM 914 C CA . ASP A 1 114 ? 56.751 5.935 -58.423 1.00 85.56 114 ASP A CA 1
ATOM 915 C C . ASP A 1 114 ? 56.251 6.149 -56.989 1.00 85.56 114 ASP A C 1
ATOM 917 O O . ASP A 1 114 ? 55.178 5.669 -56.609 1.00 85.56 114 ASP A O 1
ATOM 921 N N . LEU A 1 115 ? 56.991 6.928 -56.192 1.00 85.19 115 LEU A N 1
ATOM 922 C CA . LEU A 1 115 ? 56.585 7.289 -54.837 1.00 85.19 115 LEU A CA 1
ATOM 923 C C . LEU A 1 115 ? 55.327 8.164 -54.843 1.00 85.19 115 LEU A C 1
ATOM 925 O O . LEU A 1 115 ? 54.404 7.906 -54.072 1.00 85.19 115 LEU A O 1
ATOM 929 N N . CYS A 1 116 ? 55.257 9.154 -55.737 1.00 87.56 116 CYS A N 1
ATOM 930 C CA . CYS A 1 116 ? 54.085 10.007 -55.919 1.00 87.56 116 CYS A CA 1
ATOM 931 C C . CYS A 1 116 ? 52.865 9.206 -56.395 1.00 87.56 116 CYS A C 1
ATOM 933 O O . CYS A 1 116 ? 51.769 9.415 -55.876 1.00 87.56 116 CYS A O 1
ATOM 935 N N . ALA A 1 117 ? 53.044 8.259 -57.322 1.00 88.31 117 ALA A N 1
ATOM 936 C CA . ALA A 1 117 ? 51.970 7.369 -57.762 1.00 88.31 117 ALA A CA 1
ATOM 937 C C . ALA A 1 117 ? 51.457 6.479 -56.611 1.00 88.31 117 ALA A C 1
ATOM 939 O O . ALA A 1 117 ? 50.247 6.345 -56.416 1.00 88.31 117 ALA A O 1
ATOM 940 N N . SER A 1 118 ? 52.365 5.929 -55.796 1.00 89.31 118 SER A N 1
ATOM 941 C CA . SER A 1 118 ? 52.027 5.139 -54.603 1.00 89.31 118 SER A CA 1
ATOM 942 C C . SER A 1 118 ? 51.290 5.971 -53.546 1.00 89.31 118 SER A C 1
ATOM 944 O O . SER A 1 118 ? 50.226 5.580 -53.065 1.00 89.31 118 SER A O 1
ATOM 946 N N . HIS A 1 119 ? 51.790 7.172 -53.244 1.00 90.69 119 HIS A N 1
ATOM 947 C CA . HIS A 1 119 ? 51.150 8.136 -52.345 1.00 90.69 119 HIS A CA 1
ATOM 948 C C . HIS A 1 119 ? 49.748 8.521 -52.821 1.00 90.69 119 HIS A C 1
ATOM 950 O O . HIS A 1 119 ? 48.815 8.553 -52.021 1.00 90.69 119 HIS A O 1
ATOM 956 N N . GLN A 1 120 ? 49.564 8.751 -54.123 1.00 93.31 120 GLN A N 1
ATOM 957 C CA . GLN A 1 120 ? 48.254 9.048 -54.697 1.00 93.31 120 GLN A CA 1
ATOM 958 C C . GLN A 1 120 ? 47.263 7.894 -54.476 1.00 93.31 120 GLN A C 1
ATOM 960 O O . GLN A 1 120 ? 46.116 8.138 -54.094 1.00 93.31 120 GLN A O 1
ATOM 965 N N . GLN A 1 121 ? 47.691 6.641 -54.661 1.00 92.88 121 GLN A N 1
ATOM 966 C CA . GLN A 1 121 ? 46.855 5.467 -54.385 1.00 92.88 121 GLN A CA 1
ATOM 967 C C . GLN A 1 121 ? 46.540 5.321 -52.888 1.00 92.88 121 GLN A C 1
ATOM 969 O O . GLN A 1 121 ? 45.386 5.089 -52.522 1.00 92.88 121 GLN A O 1
ATOM 974 N N . GLN A 1 122 ? 47.529 5.519 -52.012 1.00 93.31 122 GLN A N 1
ATOM 975 C CA . GLN A 1 122 ? 47.342 5.482 -50.559 1.00 93.31 122 GLN A CA 1
ATOM 976 C C . GLN A 1 122 ? 46.345 6.554 -50.093 1.00 93.31 122 GLN A C 1
ATOM 978 O O . GLN A 1 122 ? 45.417 6.233 -49.351 1.00 93.31 122 GLN A O 1
ATOM 983 N N . LEU A 1 123 ? 46.443 7.790 -50.597 1.00 95.25 123 LEU A N 1
ATOM 984 C CA . LEU A 1 123 ? 45.489 8.868 -50.297 1.00 95.25 123 LEU A CA 1
ATOM 985 C C . LEU A 1 123 ? 44.059 8.528 -50.741 1.00 95.25 123 LEU A C 1
ATOM 987 O O . LEU A 1 123 ? 43.103 8.854 -50.036 1.00 95.25 123 LEU A O 1
ATOM 991 N N . GLN A 1 124 ? 43.881 7.833 -51.870 1.00 96.44 124 GLN A N 1
ATOM 992 C CA . GLN A 1 124 ? 42.556 7.366 -52.295 1.00 96.44 124 GLN A CA 1
ATOM 993 C C . GLN A 1 124 ? 41.970 6.324 -51.329 1.00 96.44 124 GLN A C 1
ATOM 995 O O . GLN A 1 124 ? 40.769 6.359 -51.047 1.00 96.44 124 GLN A O 1
ATOM 1000 N N . VAL A 1 125 ? 42.793 5.412 -50.800 1.00 95.81 125 VAL A N 1
ATOM 1001 C CA . VAL A 1 125 ? 42.365 4.443 -49.775 1.00 95.81 125 VAL A CA 1
ATOM 1002 C C . VAL A 1 125 ? 42.031 5.161 -48.466 1.00 95.81 125 VAL A C 1
ATOM 1004 O O . VAL A 1 125 ? 40.958 4.930 -47.908 1.00 95.81 125 VAL A O 1
ATOM 1007 N N . MET A 1 126 ? 42.875 6.100 -48.027 1.00 96.81 126 MET A N 1
ATOM 1008 C CA . MET A 1 126 ? 42.620 6.912 -46.834 1.00 96.81 126 MET A CA 1
ATOM 1009 C C . MET A 1 126 ? 41.317 7.716 -46.957 1.00 96.81 126 MET A C 1
ATOM 1011 O O . MET A 1 126 ? 40.531 7.773 -46.009 1.00 96.81 126 MET A O 1
ATOM 1015 N N . LEU A 1 127 ? 41.020 8.283 -48.130 1.00 96.06 127 LEU A N 1
ATOM 1016 C CA . LEU A 1 127 ? 39.760 8.990 -48.374 1.00 96.06 127 LEU A CA 1
ATOM 1017 C C . LEU A 1 127 ? 38.548 8.052 -48.256 1.00 96.06 127 LEU A C 1
ATOM 1019 O O . LEU A 1 127 ? 37.568 8.396 -47.590 1.00 96.06 127 LEU A O 1
ATOM 1023 N N . LYS A 1 128 ? 38.615 6.849 -48.846 1.00 97.06 128 LYS A N 1
ATOM 1024 C CA . LYS A 1 128 ? 37.553 5.832 -48.723 1.00 97.06 128 LYS A CA 1
ATOM 1025 C C . LYS A 1 128 ? 37.351 5.402 -47.267 1.00 97.06 128 LYS A C 1
ATOM 1027 O O . LYS A 1 128 ? 36.213 5.318 -46.804 1.00 97.06 128 LYS A O 1
ATOM 1032 N N . ASN A 1 129 ? 38.436 5.188 -46.526 1.00 96.75 129 ASN A N 1
ATOM 1033 C CA . ASN A 1 129 ? 38.395 4.832 -45.108 1.00 96.75 129 ASN A CA 1
ATOM 1034 C C . ASN A 1 129 ? 37.769 5.953 -44.262 1.00 96.75 129 ASN A C 1
ATOM 1036 O O . ASN A 1 129 ? 36.900 5.695 -43.428 1.00 96.75 129 ASN A O 1
ATOM 1040 N N . HIS A 1 130 ? 38.111 7.215 -44.532 1.00 95.94 130 HIS A N 1
ATOM 1041 C CA . HIS A 1 130 ? 37.497 8.366 -43.869 1.00 95.94 130 HIS A CA 1
ATOM 1042 C C . HIS A 1 130 ? 35.988 8.474 -44.160 1.00 95.94 130 HIS A C 1
ATOM 1044 O O . HIS A 1 130 ? 35.190 8.723 -43.252 1.00 95.94 130 HIS A O 1
ATOM 1050 N N . GLN A 1 131 ? 35.563 8.238 -45.405 1.00 96.62 131 GLN A N 1
ATOM 1051 C CA . GLN A 1 131 ? 34.142 8.224 -45.772 1.00 96.62 131 GLN A CA 1
ATOM 1052 C C . GLN A 1 131 ? 33.365 7.130 -45.025 1.00 96.62 131 GLN A C 1
ATOM 1054 O O . GLN A 1 131 ? 32.282 7.411 -44.500 1.00 96.62 131 GLN A O 1
ATOM 1059 N N . LYS A 1 132 ? 33.931 5.920 -44.907 1.00 95.88 132 LYS A N 1
ATOM 1060 C CA . LYS A 1 132 ? 33.349 4.824 -44.113 1.00 95.88 132 LYS A CA 1
ATOM 1061 C C . LYS A 1 132 ? 33.234 5.190 -42.632 1.00 95.88 132 LYS A C 1
ATOM 1063 O O . LYS A 1 132 ? 32.160 5.035 -42.058 1.00 95.88 132 LYS A O 1
ATOM 1068 N N . LEU A 1 133 ? 34.280 5.765 -42.029 1.00 94.94 133 LEU A N 1
ATOM 1069 C CA . LEU A 1 133 ? 34.240 6.237 -40.636 1.00 94.94 133 LEU A CA 1
ATOM 1070 C C . LEU A 1 133 ? 33.148 7.289 -40.411 1.00 94.94 133 LEU A C 1
ATOM 1072 O O . LEU A 1 133 ? 32.413 7.231 -39.424 1.00 94.94 133 LEU A O 1
ATOM 1076 N N . ARG A 1 134 ? 32.986 8.236 -41.344 1.00 95.62 134 ARG A N 1
ATOM 1077 C CA . ARG A 1 134 ? 31.902 9.228 -41.282 1.00 95.62 134 ARG A CA 1
ATOM 1078 C C . ARG A 1 134 ? 30.518 8.599 -41.396 1.00 95.62 134 ARG A C 1
ATOM 1080 O O . ARG A 1 134 ? 29.573 9.146 -40.826 1.00 95.62 134 ARG A O 1
ATOM 1087 N N . ASP A 1 135 ? 30.362 7.515 -42.150 1.00 95.75 135 ASP A N 1
ATOM 1088 C CA . ASP A 1 135 ? 29.095 6.786 -42.223 1.00 95.75 135 ASP A CA 1
ATOM 1089 C C . ASP A 1 135 ? 28.803 6.023 -40.925 1.00 95.75 135 ASP A C 1
ATOM 1091 O O . ASP A 1 135 ? 27.740 6.216 -40.336 1.00 95.75 135 ASP A O 1
ATOM 1095 N N . ILE A 1 136 ? 29.780 5.271 -40.403 1.00 93.94 136 ILE A N 1
ATOM 1096 C CA . ILE A 1 136 ? 29.667 4.567 -39.116 1.00 93.94 136 ILE A CA 1
ATOM 1097 C C . ILE A 1 136 ? 29.298 5.548 -37.996 1.00 93.94 136 ILE A C 1
ATOM 1099 O O . ILE A 1 136 ? 28.318 5.334 -37.283 1.00 93.94 136 ILE A O 1
ATOM 1103 N N . ARG A 1 137 ? 30.005 6.683 -37.894 1.00 94.25 137 ARG A N 1
ATOM 1104 C CA . ARG A 1 137 ? 29.707 7.729 -36.903 1.00 94.25 137 ARG A CA 1
ATOM 1105 C C . ARG A 1 137 ? 28.267 8.236 -37.013 1.00 94.25 137 ARG A C 1
ATOM 1107 O O . ARG A 1 137 ? 27.607 8.407 -35.991 1.00 94.25 137 ARG A O 1
ATOM 1114 N N . ARG A 1 138 ? 27.772 8.479 -38.234 1.00 95.88 138 ARG A N 1
ATOM 1115 C CA . ARG A 1 138 ? 26.388 8.931 -38.466 1.00 95.88 138 ARG A CA 1
ATOM 1116 C C . ARG A 1 138 ? 25.368 7.883 -38.022 1.00 95.88 138 ARG A C 1
ATOM 1118 O O . ARG A 1 138 ? 24.388 8.252 -37.379 1.00 95.88 138 ARG A O 1
ATOM 1125 N N . ARG A 1 139 ? 25.599 6.601 -38.321 1.00 94.31 139 ARG A N 1
ATOM 1126 C CA . ARG A 1 139 ? 24.713 5.500 -37.903 1.00 94.31 139 ARG A CA 1
ATOM 1127 C C . ARG A 1 139 ? 24.673 5.350 -36.382 1.00 94.31 139 ARG A C 1
ATOM 1129 O O . ARG A 1 139 ? 23.586 5.305 -35.816 1.00 94.31 139 ARG A O 1
ATOM 1136 N N . CYS A 1 140 ? 25.831 5.371 -35.721 1.00 91.56 140 CYS A N 1
ATOM 1137 C CA . CYS A 1 140 ? 25.908 5.311 -34.259 1.00 91.56 140 CYS A CA 1
ATOM 1138 C C . CYS A 1 140 ? 25.218 6.509 -33.592 1.00 91.56 140 CYS A C 1
ATOM 1140 O O . CYS A 1 140 ? 24.502 6.330 -32.610 1.00 91.56 140 CYS A O 1
ATOM 1142 N N . ALA A 1 141 ? 25.389 7.721 -34.133 1.00 89.19 141 ALA A N 1
ATOM 1143 C CA . ALA A 1 141 ? 24.746 8.919 -33.591 1.00 89.19 141 ALA A CA 1
ATOM 1144 C C . ALA A 1 141 ? 23.213 8.826 -33.658 1.00 89.19 141 ALA A C 1
ATOM 1146 O O . ALA A 1 141 ? 22.547 9.057 -32.653 1.00 89.19 141 ALA A O 1
ATOM 1147 N N . ARG A 1 142 ? 22.664 8.403 -34.807 1.00 91.94 142 ARG A N 1
ATOM 1148 C CA . ARG A 1 142 ? 21.216 8.193 -34.975 1.00 91.94 142 ARG A CA 1
ATOM 1149 C C . ARG A 1 142 ? 20.674 7.122 -34.031 1.00 91.94 142 ARG A C 1
ATOM 1151 O O . ARG A 1 142 ? 19.638 7.325 -33.412 1.00 91.94 142 ARG A O 1
ATOM 1158 N N . ALA A 1 143 ? 21.390 6.007 -33.883 1.00 88.75 143 ALA A N 1
ATOM 1159 C CA . ALA A 1 143 ? 20.988 4.942 -32.968 1.00 88.75 143 ALA A CA 1
ATOM 1160 C C . ALA A 1 143 ? 20.996 5.397 -31.497 1.00 88.75 143 ALA A C 1
ATOM 1162 O O . ALA A 1 143 ? 20.092 5.030 -30.747 1.00 88.75 143 ALA A O 1
ATOM 1163 N N . LYS A 1 144 ? 21.977 6.222 -31.087 1.00 87.88 144 LYS A N 1
ATOM 1164 C CA . LYS A 1 144 ? 22.013 6.830 -29.745 1.00 87.88 144 LYS A CA 1
ATOM 1165 C C . LYS A 1 144 ? 20.807 7.743 -29.523 1.00 87.88 144 LYS A C 1
ATOM 1167 O O . LYS A 1 144 ? 20.180 7.658 -28.473 1.00 87.88 144 LYS A O 1
ATOM 1172 N N . GLU A 1 145 ? 20.499 8.605 -30.486 1.00 87.50 145 GLU A N 1
ATOM 1173 C CA . GLU A 1 145 ? 19.381 9.550 -30.399 1.00 87.50 145 GLU A CA 1
ATOM 1174 C C . GLU A 1 145 ? 18.031 8.827 -30.290 1.00 87.50 145 GLU A C 1
ATOM 1176 O O . GLU A 1 145 ? 17.240 9.126 -29.397 1.00 87.50 145 GLU A O 1
ATOM 1181 N N . GLU A 1 146 ? 17.807 7.806 -31.120 1.00 89.38 146 GLU A N 1
ATOM 1182 C CA . GLU A 1 146 ? 16.590 6.991 -31.073 1.00 89.38 146 GLU A CA 1
ATOM 1183 C C . GLU A 1 146 ? 16.444 6.250 -29.733 1.00 89.38 146 GLU A C 1
ATOM 1185 O O . GLU A 1 146 ? 15.379 6.284 -29.111 1.00 89.38 146 GLU A O 1
ATOM 1190 N N . LEU A 1 147 ? 17.521 5.610 -29.256 1.00 84.94 147 LEU A N 1
ATOM 1191 C CA . LEU A 1 147 ? 17.514 4.900 -27.977 1.00 84.94 147 LEU A CA 1
ATOM 1192 C C . LEU A 1 147 ? 17.269 5.863 -26.811 1.00 84.94 147 LEU A C 1
ATOM 1194 O O . LEU A 1 147 ? 16.447 5.576 -25.944 1.00 84.94 147 LEU A O 1
ATOM 1198 N N . SER A 1 148 ? 17.943 7.014 -26.804 1.00 82.88 148 SER A N 1
ATOM 1199 C CA . SER A 1 148 ? 17.759 8.052 -25.788 1.00 82.88 148 SER A CA 1
ATOM 1200 C C . SER A 1 148 ? 16.310 8.539 -25.756 1.00 82.88 148 SER A C 1
ATOM 1202 O O . SER A 1 148 ? 15.700 8.541 -24.686 1.00 82.88 148 SER A O 1
ATOM 1204 N N . GLY A 1 149 ? 15.712 8.853 -26.909 1.00 84.00 149 GLY A N 1
ATOM 1205 C CA . GLY A 1 149 ? 14.305 9.249 -26.990 1.00 84.00 149 GLY A CA 1
ATOM 1206 C C . GLY A 1 149 ? 13.354 8.182 -26.437 1.00 84.00 149 GLY A C 1
ATOM 1207 O O . GLY A 1 149 ? 12.437 8.499 -25.674 1.00 84.00 149 GLY A O 1
ATOM 1208 N N . ASN A 1 150 ? 13.604 6.908 -26.756 1.00 84.19 150 ASN A N 1
ATOM 1209 C CA . ASN A 1 150 ? 12.801 5.794 -26.252 1.00 84.19 150 ASN A CA 1
ATOM 1210 C C . ASN A 1 150 ? 12.924 5.627 -24.728 1.00 84.19 150 ASN A C 1
ATOM 1212 O O . ASN A 1 150 ? 11.910 5.513 -24.036 1.00 84.19 150 ASN A O 1
ATOM 1216 N N . LEU A 1 151 ? 14.149 5.675 -24.196 1.00 82.50 151 LEU A N 1
ATOM 1217 C CA . LEU A 1 151 ? 14.410 5.585 -22.758 1.00 82.50 151 LEU A CA 1
ATOM 1218 C C . LEU A 1 151 ? 13.777 6.755 -21.999 1.00 82.50 151 LEU A C 1
ATOM 1220 O O . LEU A 1 151 ? 13.116 6.535 -20.988 1.00 82.50 151 LEU A O 1
ATOM 1224 N N . HIS A 1 152 ? 13.894 7.986 -22.504 1.00 82.38 152 HIS A N 1
ATOM 1225 C CA . HIS A 1 152 ? 13.263 9.153 -21.886 1.00 82.38 152 HIS A CA 1
ATOM 1226 C C . HIS A 1 152 ? 11.734 9.043 -21.841 1.00 82.38 152 HIS A C 1
ATOM 1228 O O . HIS A 1 152 ? 11.120 9.415 -20.841 1.00 82.38 152 HIS A O 1
ATOM 1234 N N . ALA A 1 153 ? 11.093 8.530 -22.895 1.00 83.81 153 ALA A N 1
ATOM 1235 C CA . ALA A 1 153 ? 9.649 8.296 -22.889 1.00 83.81 153 ALA A CA 1
ATOM 1236 C C . ALA A 1 153 ? 9.237 7.257 -21.831 1.00 83.81 153 ALA A C 1
ATOM 1238 O O . ALA A 1 153 ? 8.278 7.484 -21.094 1.00 83.81 153 ALA A O 1
ATOM 1239 N N . ARG A 1 154 ? 9.995 6.162 -21.706 1.00 82.88 154 ARG A N 1
ATOM 1240 C CA . ARG A 1 154 ? 9.740 5.111 -20.709 1.00 82.88 154 ARG A CA 1
ATOM 1241 C C . ARG A 1 154 ? 9.972 5.585 -19.281 1.00 82.88 154 ARG A C 1
ATOM 1243 O O . ARG A 1 154 ? 9.122 5.347 -18.437 1.00 82.88 154 ARG A O 1
ATOM 1250 N N . LEU A 1 155 ? 11.057 6.311 -19.018 1.00 79.75 155 LEU A N 1
ATOM 1251 C CA . LEU A 1 155 ? 11.326 6.887 -17.697 1.00 79.75 155 LEU A CA 1
ATOM 1252 C C . LEU A 1 155 ? 10.214 7.850 -17.265 1.00 79.75 155 LEU A C 1
ATOM 1254 O O . LEU A 1 155 ? 9.757 7.780 -16.130 1.00 79.75 155 LEU A O 1
ATOM 1258 N N . ARG A 1 156 ? 9.716 8.698 -18.176 1.00 82.19 156 ARG A N 1
ATOM 1259 C CA . ARG A 1 156 ? 8.561 9.567 -17.885 1.00 82.19 156 ARG A CA 1
ATOM 1260 C C . ARG A 1 156 ? 7.309 8.769 -17.529 1.00 82.19 156 ARG A C 1
ATOM 1262 O O . ARG A 1 156 ? 6.585 9.158 -16.618 1.00 82.19 156 ARG A O 1
ATOM 1269 N N . TRP A 1 157 ? 7.059 7.669 -18.233 1.00 85.69 157 TRP A N 1
ATOM 1270 C CA . TRP A 1 157 ? 5.945 6.779 -17.920 1.00 85.69 157 TRP A CA 1
ATOM 1271 C C . TRP A 1 157 ? 6.117 6.086 -16.563 1.00 85.69 157 TRP A C 1
ATOM 1273 O O . TRP A 1 157 ? 5.165 6.063 -15.793 1.00 85.69 157 TRP A O 1
ATOM 1283 N N . ILE A 1 158 ? 7.323 5.610 -16.225 1.00 81.75 158 ILE A N 1
ATOM 1284 C CA . ILE A 1 158 ? 7.618 5.019 -14.908 1.00 81.75 158 ILE A CA 1
ATOM 1285 C C . ILE A 1 158 ? 7.294 6.019 -13.798 1.00 81.75 158 ILE A C 1
ATOM 1287 O O . ILE A 1 158 ? 6.545 5.685 -12.889 1.00 81.75 158 ILE A O 1
ATOM 1291 N N . VAL A 1 159 ? 7.775 7.260 -13.911 1.00 79.50 159 VAL A N 1
ATOM 1292 C CA . VAL A 1 159 ? 7.501 8.318 -12.922 1.00 79.50 159 VAL A CA 1
ATOM 1293 C C . VAL A 1 159 ? 6.001 8.606 -12.806 1.00 79.50 159 VAL A C 1
ATOM 1295 O O . VAL A 1 159 ? 5.484 8.806 -11.708 1.00 79.50 159 VAL A O 1
ATOM 1298 N N . PHE A 1 160 ? 5.276 8.620 -13.928 1.00 85.00 160 PHE A N 1
ATOM 1299 C CA . PHE A 1 160 ? 3.825 8.803 -13.922 1.00 85.00 160 PHE A CA 1
ATOM 1300 C C . PHE A 1 160 ? 3.103 7.665 -13.183 1.00 85.00 160 PHE A C 1
ATOM 1302 O O . PHE A 1 160 ? 2.243 7.932 -12.343 1.00 85.00 160 PHE A O 1
ATOM 1309 N N . ILE A 1 161 ? 3.467 6.414 -13.471 1.00 84.69 161 ILE A N 1
ATOM 1310 C CA . ILE A 1 161 ? 2.879 5.234 -12.833 1.00 84.69 161 ILE A CA 1
ATOM 1311 C C . ILE A 1 161 ? 3.241 5.171 -11.348 1.00 84.69 161 ILE A C 1
ATOM 1313 O O . ILE A 1 161 ? 2.360 4.935 -10.531 1.00 84.69 161 ILE A O 1
ATOM 1317 N N . GLU A 1 162 ? 4.490 5.453 -10.976 1.00 79.62 162 GLU A N 1
ATOM 1318 C CA . GLU A 1 162 ? 4.940 5.506 -9.579 1.00 79.62 162 GLU A CA 1
ATOM 1319 C C . GLU A 1 162 ? 4.155 6.551 -8.779 1.00 79.62 162 GLU A C 1
ATOM 1321 O O . GLU A 1 162 ? 3.675 6.275 -7.678 1.00 79.62 162 GLU A O 1
ATOM 1326 N N . LYS A 1 163 ? 3.937 7.735 -9.362 1.00 83.06 163 LYS A N 1
ATOM 1327 C CA . LYS A 1 163 ? 3.093 8.761 -8.749 1.00 83.06 163 LYS A CA 1
ATOM 1328 C C . LYS A 1 163 ? 1.662 8.259 -8.547 1.00 83.06 163 LYS A C 1
ATOM 1330 O O . LYS A 1 163 ? 1.106 8.435 -7.466 1.00 83.06 163 LYS A O 1
ATOM 1335 N N . LYS A 1 164 ? 1.071 7.617 -9.559 1.00 85.62 164 LYS A N 1
ATOM 1336 C CA . LYS A 1 164 ? -0.283 7.049 -9.458 1.00 85.62 164 LYS A CA 1
ATOM 1337 C C . LYS A 1 164 ? -0.380 5.953 -8.406 1.00 85.62 164 LYS A C 1
ATOM 1339 O O . LYS A 1 164 ? -1.347 5.920 -7.651 1.00 85.62 164 LYS A O 1
ATOM 1344 N N . LEU A 1 165 ? 0.641 5.113 -8.319 1.00 82.81 165 LEU A N 1
ATOM 1345 C CA . LEU A 1 165 ? 0.748 4.069 -7.318 1.00 82.81 165 LEU A CA 1
ATOM 1346 C C . LEU A 1 165 ? 0.776 4.658 -5.903 1.00 82.81 165 LEU A C 1
ATOM 1348 O O . LEU A 1 165 ? -0.007 4.240 -5.058 1.00 82.81 165 LEU A O 1
ATOM 1352 N N . SER A 1 166 ? 1.612 5.673 -5.670 1.00 83.12 166 SER A N 1
ATOM 1353 C CA . SER A 1 166 ? 1.704 6.360 -4.378 1.00 83.12 166 SER A CA 1
ATOM 1354 C C . SER A 1 166 ? 0.402 7.083 -3.998 1.00 83.12 166 SER A C 1
ATOM 1356 O O . SER A 1 166 ? -0.009 7.046 -2.836 1.00 83.12 166 SER A O 1
ATOM 1358 N N . GLU A 1 167 ? -0.283 7.701 -4.969 1.00 86.62 167 GLU A N 1
ATOM 1359 C CA . GLU A 1 167 ? -1.593 8.336 -4.764 1.00 86.62 167 GLU A CA 1
ATOM 1360 C C . GLU A 1 167 ? -2.657 7.323 -4.313 1.00 86.62 167 GLU A C 1
ATOM 1362 O O . GLU A 1 167 ? -3.432 7.613 -3.399 1.00 86.62 167 GLU A O 1
ATOM 1367 N N . VAL A 1 168 ? -2.717 6.153 -4.955 1.00 87.06 168 VAL A N 1
ATOM 1368 C CA . VAL A 1 168 ? -3.694 5.104 -4.629 1.00 87.06 168 VAL A CA 1
ATOM 1369 C C . VAL A 1 168 ? -3.345 4.409 -3.313 1.00 87.06 168 VAL A C 1
ATOM 1371 O O . VAL A 1 168 ? -4.230 4.230 -2.479 1.00 87.06 168 VAL A O 1
ATOM 1374 N N . ASP A 1 169 ? -2.071 4.098 -3.072 1.00 82.19 169 ASP A N 1
ATOM 1375 C CA . ASP A 1 169 ? -1.599 3.522 -1.806 1.00 82.19 169 ASP A CA 1
ATOM 1376 C C . ASP A 1 169 ? -1.967 4.413 -0.608 1.00 82.19 169 ASP A C 1
ATOM 1378 O O . ASP A 1 169 ? -2.580 3.968 0.366 1.00 82.19 169 ASP A O 1
ATOM 1382 N N . SER A 1 170 ? -1.714 5.719 -0.735 1.00 85.62 170 SER A N 1
ATOM 1383 C CA . SER A 1 170 ? -2.083 6.705 0.284 1.00 85.62 170 SER A CA 1
ATOM 1384 C C . SER A 1 170 ? -3.591 6.715 0.552 1.00 85.62 170 SER A C 1
ATOM 1386 O O . SER A 1 170 ? -4.011 6.756 1.711 1.00 85.62 170 SER A O 1
ATOM 1388 N N . ARG A 1 171 ? -4.425 6.638 -0.497 1.00 86.50 171 ARG A N 1
ATOM 1389 C CA . ARG A 1 171 ? -5.888 6.555 -0.348 1.00 86.50 171 ARG A CA 1
ATOM 1390 C C . ARG A 1 171 ? -6.299 5.286 0.392 1.00 86.50 171 ARG A C 1
ATOM 1392 O O . ARG A 1 171 ? -7.040 5.379 1.368 1.00 86.50 171 ARG A O 1
ATOM 1399 N N . VAL A 1 172 ? -5.791 4.124 -0.015 1.00 84.25 172 VAL A N 1
ATOM 1400 C CA . VAL A 1 172 ? -6.085 2.837 0.640 1.00 84.25 172 VAL A CA 1
ATOM 1401 C C . VAL A 1 172 ? -5.694 2.875 2.122 1.00 84.25 172 VAL A C 1
ATOM 1403 O O . VAL A 1 172 ? -6.462 2.433 2.982 1.00 84.25 172 VAL A O 1
ATOM 1406 N N . LEU A 1 173 ? -4.541 3.463 2.450 1.00 83.62 173 LEU A N 1
ATOM 1407 C CA . LEU A 1 173 ? -4.073 3.605 3.828 1.00 83.62 173 LEU A CA 1
ATOM 1408 C C . LEU A 1 173 ? -5.005 4.490 4.668 1.00 83.62 173 LEU A C 1
ATOM 1410 O O . LEU A 1 173 ? -5.341 4.116 5.797 1.00 83.62 173 LEU A O 1
ATOM 1414 N N . ILE A 1 174 ? -5.452 5.624 4.118 1.00 86.69 174 ILE A N 1
ATOM 1415 C CA . ILE A 1 174 ? -6.409 6.532 4.771 1.00 86.69 174 ILE A CA 1
ATOM 1416 C C . ILE A 1 174 ? -7.739 5.815 5.037 1.00 86.69 174 ILE A C 1
ATOM 1418 O O . ILE A 1 174 ? -8.232 5.863 6.165 1.00 86.69 174 ILE A O 1
ATOM 1422 N N . TYR A 1 175 ? -8.286 5.098 4.048 1.00 84.88 175 TYR A N 1
ATOM 1423 C CA . TYR A 1 175 ? -9.511 4.302 4.211 1.00 84.88 175 TYR A CA 1
ATOM 1424 C C . TYR A 1 175 ? -9.375 3.298 5.356 1.00 84.88 175 TYR A C 1
ATOM 1426 O O . TYR A 1 175 ? -10.208 3.258 6.263 1.00 84.88 175 TYR A O 1
ATOM 1434 N N . ARG A 1 176 ? -8.281 2.529 5.362 1.00 82.38 176 ARG A N 1
ATOM 1435 C CA . ARG A 1 176 ? -8.018 1.516 6.389 1.00 82.38 176 ARG A CA 1
ATOM 1436 C C . ARG A 1 176 ? -7.971 2.114 7.794 1.00 82.38 176 ARG A C 1
ATOM 1438 O O . ARG A 1 176 ? -8.523 1.538 8.732 1.00 82.38 176 ARG A O 1
ATOM 1445 N N . GLU A 1 177 ? -7.289 3.243 7.960 1.00 85.62 177 GLU A N 1
ATOM 1446 C CA . GLU A 1 177 ? -7.138 3.864 9.274 1.00 85.62 177 GLU A CA 1
ATOM 1447 C C . GLU A 1 177 ? -8.435 4.525 9.757 1.00 85.62 177 GLU A C 1
ATOM 1449 O O . GLU A 1 177 ? -8.792 4.390 10.929 1.00 85.62 177 GLU A O 1
ATOM 1454 N N . ASN A 1 178 ? -9.192 5.158 8.861 1.00 85.38 178 ASN A N 1
ATOM 1455 C CA . ASN A 1 178 ? -10.472 5.769 9.210 1.00 85.38 178 ASN A CA 1
ATOM 1456 C C . ASN A 1 178 ? -11.527 4.726 9.589 1.00 85.38 178 ASN A C 1
ATOM 1458 O O . ASN A 1 178 ? -12.177 4.879 10.621 1.00 85.38 178 ASN A O 1
ATOM 1462 N N . ILE A 1 179 ? -11.630 3.619 8.848 1.00 82.56 179 ILE A N 1
ATOM 1463 C CA . ILE A 1 179 ? -12.538 2.511 9.190 1.00 82.56 179 ILE A CA 1
ATOM 1464 C C . ILE A 1 179 ? -12.158 1.884 10.535 1.00 82.56 179 ILE A C 1
ATOM 1466 O O . ILE A 1 179 ? -13.025 1.626 11.374 1.00 82.56 179 ILE A O 1
ATOM 1470 N N . ARG A 1 180 ? -10.856 1.714 10.811 1.00 83.31 180 ARG A N 1
ATOM 1471 C CA . ARG A 1 180 ? -10.384 1.246 12.124 1.00 83.31 180 ARG A CA 1
ATOM 1472 C C . ARG A 1 180 ? -10.829 2.180 13.255 1.00 83.31 180 ARG A C 1
ATOM 1474 O O . ARG A 1 180 ? -11.227 1.693 14.316 1.00 83.31 180 ARG A O 1
ATOM 1481 N N . ARG A 1 181 ? -10.723 3.499 13.070 1.00 85.31 181 ARG A N 1
ATOM 1482 C CA . ARG A 1 181 ? -11.151 4.499 14.067 1.00 85.31 181 ARG A CA 1
ATOM 1483 C C . ARG A 1 181 ? -12.665 4.490 14.250 1.00 85.31 181 ARG A C 1
ATOM 1485 O O . ARG A 1 181 ? -13.128 4.381 15.382 1.00 85.31 181 ARG A O 1
ATOM 1492 N N . LEU A 1 182 ? -13.414 4.490 13.151 1.00 84.19 182 LEU A N 1
ATOM 1493 C CA . LEU A 1 182 ? -14.874 4.430 13.141 1.00 84.19 182 LEU A CA 1
ATOM 1494 C C . LEU A 1 182 ? -15.400 3.214 13.914 1.00 84.19 182 LEU A C 1
ATOM 1496 O O . LEU A 1 182 ? -16.257 3.348 14.781 1.00 84.19 182 LEU A O 1
ATOM 1500 N N . LYS A 1 183 ? -14.796 2.039 13.711 1.00 81.00 183 LYS A N 1
ATOM 1501 C CA . LYS A 1 183 ? -15.118 0.818 14.463 1.00 81.00 183 LYS A CA 1
ATOM 1502 C C . LYS A 1 183 ? -14.887 0.954 15.968 1.00 81.00 183 LYS A C 1
ATOM 1504 O O . LYS A 1 183 ? -15.646 0.401 16.761 1.00 81.00 183 LYS A O 1
ATOM 1509 N N . LYS A 1 184 ? -13.833 1.659 16.395 1.00 84.31 184 LYS A N 1
ATOM 1510 C CA . LYS A 1 184 ? -13.605 1.927 17.827 1.00 84.31 184 LYS A CA 1
ATOM 1511 C C . LYS A 1 184 ? -14.690 2.841 18.391 1.00 84.31 184 LYS A C 1
ATOM 1513 O O . LYS A 1 184 ? -15.182 2.563 19.477 1.00 84.31 184 LYS A O 1
ATOM 1518 N N . HIS A 1 185 ? -15.075 3.882 17.657 1.00 83.44 185 HIS A N 1
ATOM 1519 C CA . HIS A 1 185 ? -16.126 4.806 18.078 1.00 83.44 185 HIS A CA 1
ATOM 1520 C C . HIS A 1 185 ? -17.495 4.122 18.162 1.00 83.44 185 HIS A C 1
ATOM 1522 O O . HIS A 1 185 ? -18.166 4.238 19.184 1.00 83.44 185 HIS A O 1
ATOM 1528 N N . LEU A 1 186 ? -17.858 3.304 17.172 1.00 81.75 186 LEU A N 1
ATOM 1529 C CA . LEU A 1 186 ? -19.105 2.532 17.194 1.00 81.75 186 LEU A CA 1
ATOM 1530 C C . LEU A 1 186 ? -19.170 1.540 18.358 1.00 81.75 186 LEU A C 1
ATOM 1532 O O . LEU A 1 186 ? -20.223 1.380 18.964 1.00 81.75 186 LEU A O 1
ATOM 1536 N N . LYS A 1 187 ? -18.041 0.937 18.757 1.00 82.25 187 LYS A N 1
ATOM 1537 C CA . LYS A 1 187 ? -17.992 0.123 19.985 1.00 82.25 187 LYS A CA 1
ATOM 1538 C C . LYS A 1 187 ? -18.323 0.928 21.239 1.00 82.25 187 LYS A C 1
ATOM 1540 O O . LYS A 1 187 ? -18.935 0.383 22.148 1.00 82.25 187 LYS A O 1
ATOM 1545 N N . VAL A 1 188 ? -17.906 2.191 21.317 1.00 84.06 188 VAL A N 1
ATOM 1546 C CA . VAL A 1 188 ? -18.240 3.060 22.455 1.00 84.06 188 VAL A CA 1
ATOM 1547 C C . VAL A 1 188 ? -19.729 3.401 22.438 1.00 84.06 188 VAL A C 1
ATOM 1549 O O . VAL A 1 188 ? -20.379 3.271 23.471 1.00 84.06 188 VAL A O 1
ATOM 1552 N N . VAL A 1 189 ? -20.285 3.739 21.269 1.00 81.56 189 VAL A N 1
ATOM 1553 C CA . VAL A 1 189 ? -21.731 3.970 21.093 1.00 81.56 189 VAL A CA 1
ATOM 1554 C C . VAL A 1 189 ? -22.541 2.746 21.537 1.00 81.56 189 VAL A C 1
ATOM 1556 O O . VAL A 1 189 ? -23.482 2.891 22.316 1.00 81.56 189 VAL A O 1
ATOM 1559 N N . HIS A 1 190 ? -22.107 1.540 21.162 1.00 79.62 190 HIS A N 1
ATOM 1560 C CA . HIS A 1 190 ? -22.712 0.286 21.617 1.00 79.62 190 HIS A CA 1
ATOM 1561 C C . HIS A 1 190 ? -22.694 0.135 23.145 1.00 79.62 190 HIS A C 1
ATOM 1563 O O . HIS A 1 190 ? -23.701 -0.201 23.766 1.00 79.62 190 HIS A O 1
ATOM 1569 N N . GLN A 1 191 ? -21.556 0.419 23.789 1.00 83.06 191 GLN A N 1
ATOM 1570 C CA . GLN A 1 191 ? -21.458 0.357 25.252 1.00 83.06 191 GLN A CA 1
ATOM 1571 C C . GLN A 1 191 ? -22.391 1.362 25.936 1.00 83.06 191 GLN A C 1
ATOM 1573 O O . GLN A 1 191 ? -22.977 1.041 26.968 1.00 83.06 191 GLN A O 1
ATOM 1578 N N . ILE A 1 192 ? -22.564 2.554 25.360 1.00 82.69 192 ILE A N 1
ATOM 1579 C CA . ILE A 1 192 ? -23.498 3.565 25.872 1.00 82.69 192 ILE A CA 1
ATOM 1580 C C . ILE A 1 192 ? -24.944 3.079 25.735 1.00 82.69 192 ILE A C 1
ATOM 1582 O O . ILE A 1 192 ? -25.714 3.222 26.682 1.00 82.69 192 ILE A O 1
ATOM 1586 N N . HIS A 1 193 ? -25.298 2.448 24.612 1.00 78.50 193 HIS A N 1
ATOM 1587 C CA . HIS A 1 193 ? -26.622 1.854 24.411 1.00 78.50 193 HIS A CA 1
ATOM 1588 C C . HIS A 1 193 ? -26.917 0.735 25.428 1.00 78.50 193 HIS A C 1
ATOM 1590 O O . HIS A 1 193 ? -28.017 0.664 25.971 1.00 78.50 193 HIS A O 1
ATOM 1596 N N . LEU A 1 194 ? -25.920 -0.091 25.770 1.00 78.69 194 LEU A N 1
ATOM 1597 C CA . LEU A 1 194 ? -26.058 -1.156 26.774 1.00 78.69 194 LEU A CA 1
ATOM 1598 C C . LEU A 1 194 ? -26.012 -0.667 28.233 1.00 78.69 194 LEU A C 1
ATOM 1600 O O . LEU A 1 194 ? -26.434 -1.394 29.142 1.00 78.69 194 LEU A O 1
ATOM 1604 N N . ALA A 1 195 ? -25.504 0.541 28.486 1.00 81.88 195 ALA A N 1
ATOM 1605 C CA . ALA A 1 195 ? -25.266 1.048 29.836 1.00 81.88 195 ALA A CA 1
ATOM 1606 C C . ALA A 1 195 ? -26.521 1.066 30.737 1.00 81.88 195 ALA A C 1
ATOM 1608 O O . ALA A 1 195 ? -26.399 0.631 31.885 1.00 81.88 195 ALA A O 1
ATOM 1609 N N . PRO A 1 196 ? -27.727 1.477 30.280 1.00 79.50 196 PRO A N 1
ATOM 1610 C CA . PRO A 1 196 ? -28.931 1.470 31.115 1.00 79.50 196 PRO A CA 1
ATOM 1611 C C . PRO A 1 196 ? -29.300 0.075 31.625 1.00 79.50 196 PRO A C 1
ATOM 1613 O O . PRO A 1 196 ? -29.588 -0.101 32.810 1.00 79.50 196 PRO A O 1
ATOM 1616 N N . LYS A 1 197 ? -29.222 -0.938 30.754 1.00 76.94 197 LYS A N 1
ATOM 1617 C CA . LYS A 1 197 ? -29.518 -2.333 31.103 1.00 76.94 197 LYS A CA 1
ATOM 1618 C C . LYS A 1 197 ? -28.547 -2.862 32.157 1.00 76.94 197 LYS A C 1
ATOM 1620 O O . LYS A 1 197 ? -28.966 -3.444 33.158 1.00 76.94 197 LYS A O 1
ATOM 1625 N N . ILE A 1 198 ? -27.249 -2.628 31.959 1.00 76.50 198 ILE A N 1
ATOM 1626 C CA . ILE A 1 198 ? -26.200 -3.056 32.897 1.00 76.50 198 ILE A CA 1
ATOM 1627 C C . ILE A 1 198 ? -26.318 -2.305 34.229 1.00 76.50 198 ILE A C 1
ATOM 1629 O O . ILE A 1 198 ? -26.158 -2.908 35.293 1.00 76.50 198 ILE A O 1
ATOM 1633 N N . TYR A 1 199 ? -26.634 -1.010 34.194 1.00 79.62 199 TYR A N 1
ATOM 1634 C CA . TYR A 1 199 ? -26.850 -0.206 35.392 1.00 79.62 199 TYR A CA 1
ATOM 1635 C C . TYR A 1 199 ? -28.004 -0.761 36.233 1.00 79.62 199 TYR A C 1
ATOM 1637 O O . TYR A 1 199 ? -27.815 -1.029 37.419 1.00 79.62 199 TYR A O 1
ATOM 1645 N N . LEU A 1 200 ? -29.164 -1.023 35.622 1.00 75.88 200 LEU A N 1
ATOM 1646 C CA . LEU A 1 200 ? -30.320 -1.592 36.321 1.00 75.88 200 LEU A CA 1
ATOM 1647 C C . LEU A 1 200 ? -30.002 -2.960 36.936 1.00 75.88 200 LEU A C 1
ATOM 1649 O O . LEU A 1 200 ? -30.274 -3.180 38.117 1.00 75.88 200 LEU A O 1
ATOM 1653 N N . ALA A 1 201 ? -29.349 -3.849 36.183 1.00 71.69 201 ALA A N 1
ATOM 1654 C CA . ALA A 1 201 ? -28.906 -5.143 36.701 1.00 71.69 201 ALA A CA 1
ATOM 1655 C C . ALA A 1 201 ? -27.946 -4.995 37.899 1.00 71.69 201 ALA A C 1
ATOM 1657 O O . ALA A 1 201 ? -28.037 -5.741 38.876 1.00 71.69 201 ALA A O 1
ATOM 1658 N N . SER A 1 202 ? -27.061 -3.996 37.858 1.00 77.19 202 SER A N 1
ATOM 1659 C CA . SER A 1 202 ? -26.124 -3.697 38.946 1.00 77.19 202 SER A CA 1
ATOM 1660 C C . SER A 1 202 ? -26.843 -3.188 40.197 1.00 77.19 202 SER A C 1
ATOM 1662 O O . SER A 1 202 ? -26.523 -3.620 41.303 1.00 77.19 202 SER A O 1
ATOM 1664 N N . VAL A 1 203 ? -27.837 -2.307 40.044 1.00 74.06 203 VAL A N 1
ATOM 1665 C CA . VAL A 1 203 ? -28.650 -1.790 41.159 1.00 74.06 203 VAL A CA 1
ATOM 1666 C C . VAL A 1 203 ? -29.399 -2.930 41.851 1.00 74.06 203 VAL A C 1
ATOM 1668 O O . VAL A 1 203 ? -29.341 -3.041 43.077 1.00 74.06 203 VAL A O 1
ATOM 1671 N N . VAL A 1 204 ? -30.034 -3.815 41.076 1.00 72.19 204 VAL A N 1
ATOM 1672 C CA . VAL A 1 204 ? -30.726 -5.005 41.601 1.00 72.19 204 VAL A CA 1
ATOM 1673 C C . VAL A 1 204 ? -29.766 -5.892 42.398 1.00 72.19 204 VAL A C 1
ATOM 1675 O O . VAL A 1 204 ? -30.079 -6.309 43.514 1.00 72.19 204 VAL A O 1
ATOM 1678 N N . GLU A 1 205 ? -28.561 -6.132 41.881 1.00 74.38 205 GLU A N 1
ATOM 1679 C CA . GLU A 1 205 ? -27.552 -6.935 42.576 1.00 74.38 205 GLU A CA 1
ATOM 1680 C C . GLU A 1 205 ? -27.050 -6.262 43.867 1.00 74.38 205 GLU A C 1
ATOM 1682 O O . GLU A 1 205 ? -26.841 -6.939 44.876 1.00 74.38 205 GLU A O 1
ATOM 1687 N N . VAL A 1 206 ? -26.903 -4.932 43.889 1.00 72.12 206 VAL A N 1
ATOM 1688 C CA . VAL A 1 206 ? -26.543 -4.182 45.106 1.00 72.12 206 VAL A CA 1
ATOM 1689 C C . VAL A 1 206 ? -27.620 -4.327 46.180 1.00 72.12 206 VAL A C 1
ATOM 1691 O O . VAL A 1 206 ? -27.284 -4.585 47.339 1.00 72.12 206 VAL A O 1
ATOM 1694 N N . VAL A 1 207 ? -28.900 -4.198 45.815 1.00 70.69 207 VAL A N 1
ATOM 1695 C CA . VAL A 1 207 ? -30.020 -4.401 46.748 1.00 70.69 207 VAL A CA 1
ATOM 1696 C C . VAL A 1 207 ? -29.995 -5.827 47.289 1.00 70.69 207 VAL A C 1
ATOM 1698 O O . VAL A 1 207 ? -29.971 -6.012 48.504 1.00 70.69 207 VAL A O 1
ATOM 1701 N N . ARG A 1 208 ? -29.869 -6.830 46.412 1.00 80.75 208 ARG A N 1
ATOM 1702 C CA . ARG A 1 208 ? -29.784 -8.243 46.805 1.00 80.75 208 ARG A CA 1
ATOM 1703 C C . ARG A 1 208 ? -28.655 -8.496 47.811 1.00 80.75 208 ARG A C 1
ATOM 1705 O O . ARG A 1 208 ? -28.866 -9.186 48.807 1.00 80.75 208 ARG A O 1
ATOM 1712 N N . ARG A 1 209 ? -27.465 -7.922 47.586 1.00 75.06 209 ARG A N 1
ATOM 1713 C CA . ARG A 1 209 ? -26.313 -8.036 48.503 1.00 75.06 209 ARG A CA 1
ATOM 1714 C C . ARG A 1 209 ? -26.558 -7.359 49.849 1.00 75.06 209 ARG A C 1
ATOM 1716 O O . ARG A 1 209 ? -26.156 -7.906 50.873 1.00 75.06 209 ARG A O 1
ATOM 1723 N N . LYS A 1 210 ? -27.216 -6.197 49.871 1.00 67.44 210 LYS A N 1
ATOM 1724 C CA . LYS A 1 210 ? -27.582 -5.522 51.126 1.00 67.44 210 LYS A CA 1
ATOM 1725 C C . LYS A 1 210 ? -28.593 -6.338 51.924 1.00 67.44 210 LYS A C 1
ATOM 1727 O O . LYS A 1 210 ? -28.382 -6.540 53.117 1.00 67.44 210 LYS A O 1
ATOM 1732 N N . THR A 1 211 ? -29.627 -6.864 51.269 1.00 68.88 211 THR A N 1
ATOM 1733 C CA . THR A 1 211 ? -30.624 -7.720 51.924 1.00 68.88 211 THR A CA 1
ATOM 1734 C C . THR A 1 211 ? -29.980 -8.983 52.482 1.00 68.88 211 THR A C 1
ATOM 1736 O O . THR A 1 211 ? -30.190 -9.320 53.644 1.00 68.88 211 THR A O 1
ATOM 1739 N N . PHE A 1 212 ? -29.115 -9.628 51.695 1.00 74.38 212 PHE A N 1
ATOM 1740 C CA . PHE A 1 212 ? -28.316 -10.763 52.149 1.00 74.38 212 PHE A CA 1
ATOM 1741 C C . PHE A 1 212 ? -27.507 -10.432 53.409 1.00 74.38 212 PHE A C 1
ATOM 1743 O O . PHE A 1 212 ? -27.561 -11.167 54.390 1.00 74.38 212 PHE A O 1
ATOM 1750 N N . SER A 1 213 ? -26.782 -9.311 53.389 1.00 69.25 213 SER A N 1
ATOM 1751 C CA . SER A 1 213 ? -25.956 -8.867 54.512 1.00 69.25 213 SER A CA 1
ATOM 1752 C C . SER A 1 213 ? -26.786 -8.636 55.776 1.00 69.25 213 SER A C 1
ATOM 1754 O O . SER A 1 213 ? -26.354 -9.023 56.857 1.00 69.25 213 SER A O 1
ATOM 1756 N N . SER A 1 214 ? -27.975 -8.037 55.649 1.00 67.94 214 SER A N 1
ATOM 1757 C CA . SER A 1 214 ? -28.876 -7.786 56.782 1.00 67.94 214 SER A CA 1
ATOM 1758 C C . SER A 1 214 ? -29.356 -9.088 57.417 1.00 67.94 214 SER A C 1
ATOM 1760 O O . SER A 1 214 ? -29.148 -9.305 58.607 1.00 67.94 214 SER A O 1
ATOM 1762 N N . VAL A 1 215 ? -29.917 -9.992 56.606 1.00 72.25 215 VAL A N 1
ATOM 1763 C CA . VAL A 1 215 ? -30.432 -11.287 57.079 1.00 72.25 215 VAL A CA 1
ATOM 1764 C C . VAL A 1 215 ? -29.313 -12.118 57.709 1.00 72.25 215 VAL A C 1
ATOM 1766 O O . VAL A 1 215 ? -29.502 -12.745 58.751 1.00 72.25 215 VAL A O 1
ATOM 1769 N N . PHE A 1 216 ? -28.122 -12.094 57.109 1.00 72.69 216 PHE A N 1
ATOM 1770 C CA . PHE A 1 216 ? -26.962 -12.795 57.644 1.00 72.69 216 PHE A CA 1
ATOM 1771 C C . PHE A 1 216 ? -26.514 -12.233 59.002 1.00 72.69 216 PHE A C 1
ATOM 1773 O O . PHE A 1 216 ? -26.219 -13.005 59.914 1.00 72.69 216 PHE A O 1
ATOM 1780 N N . LEU A 1 217 ? -26.480 -10.905 59.162 1.00 69.75 217 LEU A N 1
ATOM 1781 C CA . LEU A 1 217 ? -26.098 -10.260 60.422 1.00 69.75 217 LEU A CA 1
ATOM 1782 C C . LEU A 1 217 ? -27.124 -10.490 61.535 1.00 69.75 217 LEU A C 1
ATOM 1784 O O . LEU A 1 217 ? -26.723 -10.759 62.668 1.00 69.75 217 LEU A O 1
ATOM 1788 N N . GLU A 1 218 ? -28.421 -10.428 61.231 1.00 70.25 218 GLU A N 1
ATOM 1789 C CA . GLU A 1 218 ? -29.488 -10.739 62.192 1.00 70.25 218 GLU A CA 1
ATOM 1790 C C . GLU A 1 218 ? -29.370 -12.179 62.694 1.00 70.25 218 GLU A C 1
ATOM 1792 O O . GLU A 1 218 ? -29.359 -12.428 63.902 1.00 70.25 218 GLU A O 1
ATOM 1797 N N . TRP A 1 219 ? -29.183 -13.123 61.769 1.00 80.31 219 TRP A N 1
ATOM 1798 C CA . TRP A 1 219 ? -28.959 -14.525 62.105 1.00 80.31 219 TRP A CA 1
ATOM 1799 C C . TRP A 1 219 ? -27.703 -14.721 62.964 1.00 80.31 219 TRP A C 1
ATOM 1801 O O . TRP A 1 219 ? -27.769 -15.360 64.015 1.00 80.31 219 TRP A O 1
ATOM 1811 N N . ALA A 1 220 ? -26.567 -14.149 62.556 1.00 67.62 220 ALA A N 1
ATOM 1812 C CA . ALA A 1 220 ? -25.302 -14.294 63.274 1.00 67.62 220 ALA A CA 1
ATOM 1813 C C . ALA A 1 220 ? -25.378 -13.705 64.691 1.00 67.62 220 ALA A C 1
ATOM 1815 O O . ALA A 1 220 ? -24.848 -14.290 65.638 1.00 67.62 220 ALA A O 1
ATOM 1816 N N . THR A 1 221 ? -26.073 -12.575 64.843 1.00 69.94 221 THR A N 1
ATOM 1817 C CA . THR A 1 221 ? -26.310 -11.933 66.142 1.00 69.94 221 THR A CA 1
ATOM 1818 C C . THR A 1 221 ? -27.196 -12.796 67.033 1.00 69.94 221 THR A C 1
ATOM 1820 O O . THR A 1 221 ? -26.841 -13.046 68.183 1.00 69.94 221 THR A O 1
ATOM 1823 N N . SER A 1 222 ? -28.307 -13.315 66.499 1.00 72.44 222 SER A N 1
ATOM 1824 C CA . SER A 1 222 ? -29.217 -14.192 67.246 1.00 72.44 222 SER A CA 1
ATOM 1825 C C . SER A 1 222 ? -28.522 -15.474 67.709 1.00 72.44 222 SER A C 1
ATOM 1827 O O . SER A 1 222 ? -28.647 -15.870 68.867 1.00 72.44 222 SER A O 1
ATOM 1829 N N . LEU A 1 223 ? -27.721 -16.094 66.837 1.00 76.56 223 LEU A N 1
ATOM 1830 C CA . LEU A 1 223 ? -26.937 -17.277 67.181 1.00 76.56 223 LEU A CA 1
ATOM 1831 C C . LEU A 1 223 ? -25.918 -16.979 68.288 1.00 76.56 223 LEU A C 1
ATOM 1833 O O . LEU A 1 223 ? -25.821 -17.744 69.248 1.00 76.56 223 LEU A O 1
ATOM 1837 N N . ALA A 1 224 ? -25.180 -15.870 68.172 1.00 71.69 224 ALA A N 1
ATOM 1838 C CA . ALA A 1 224 ? -24.218 -15.457 69.187 1.00 71.69 224 ALA A CA 1
ATOM 1839 C C . ALA A 1 224 ? -24.903 -15.247 70.546 1.00 71.69 224 ALA A C 1
ATOM 1841 O O . ALA A 1 224 ? -24.434 -15.779 71.551 1.00 71.69 224 ALA A O 1
ATOM 1842 N N . GLN A 1 225 ? -26.047 -14.561 70.566 1.00 72.94 225 GLN A N 1
ATOM 1843 C CA . GLN A 1 225 ? -26.813 -14.320 71.786 1.00 72.94 225 GLN A CA 1
ATOM 1844 C C . GLN A 1 225 ? -27.342 -15.620 72.406 1.00 72.94 225 GLN A C 1
ATOM 1846 O O . GLN A 1 225 ? -27.178 -15.838 73.603 1.00 72.94 225 GLN A O 1
ATOM 1851 N N . ASN A 1 226 ? -27.894 -16.529 71.600 1.00 76.94 226 ASN A N 1
ATOM 1852 C CA . ASN A 1 226 ? -28.350 -17.835 72.083 1.00 76.94 226 ASN A CA 1
ATOM 1853 C C . ASN A 1 226 ? -27.198 -18.661 72.668 1.00 76.94 226 ASN A C 1
ATOM 1855 O O . ASN A 1 226 ? -27.356 -19.283 73.716 1.00 76.94 226 ASN A O 1
ATOM 1859 N N . SER A 1 227 ? -26.031 -18.644 72.019 1.00 73.69 227 SER A N 1
ATOM 1860 C CA . SER A 1 227 ? -24.846 -19.343 72.520 1.00 73.69 227 SER A CA 1
ATOM 1861 C C . SER A 1 227 ? -24.335 -18.751 73.837 1.00 73.69 227 SER A C 1
ATOM 1863 O O . SER A 1 227 ? -23.997 -19.506 74.745 1.00 73.69 227 SER A O 1
ATOM 1865 N N . ALA A 1 228 ? -24.354 -17.420 73.978 1.00 73.38 228 ALA A N 1
ATOM 1866 C CA . ALA A 1 228 ? -23.980 -16.736 75.212 1.00 73.38 228 ALA A CA 1
ATOM 1867 C C . ALA A 1 228 ? -24.942 -17.086 76.358 1.00 73.38 228 ALA A C 1
ATOM 1869 O O . ALA A 1 228 ? -24.488 -17.484 77.428 1.00 73.38 228 ALA A O 1
ATOM 1870 N N . ASN A 1 229 ? -26.254 -17.051 76.103 1.00 78.00 229 ASN A N 1
ATOM 1871 C CA . ASN A 1 229 ? -27.276 -17.408 77.090 1.00 78.00 229 ASN A CA 1
ATOM 1872 C C . ASN A 1 229 ? -27.138 -18.866 77.566 1.00 78.00 229 ASN A C 1
ATOM 1874 O O . ASN A 1 229 ? -27.313 -19.151 78.747 1.00 78.00 229 ASN A O 1
ATOM 1878 N N . LEU A 1 230 ? -26.821 -19.807 76.666 1.00 80.62 230 LEU A N 1
ATOM 1879 C CA . LEU A 1 230 ? -26.598 -21.210 77.038 1.00 80.62 230 LEU A CA 1
ATOM 1880 C C . LEU A 1 230 ? -25.387 -21.375 77.961 1.00 80.62 230 LEU A C 1
ATOM 1882 O O . LEU A 1 230 ? -25.470 -22.106 78.946 1.00 80.62 230 LEU A O 1
ATOM 1886 N N . VAL A 1 231 ? -24.283 -20.685 77.662 1.00 77.56 231 VAL A N 1
ATOM 1887 C CA . VAL A 1 231 ? -23.082 -20.710 78.508 1.00 77.56 231 VAL A CA 1
ATOM 1888 C C . VAL A 1 231 ? -23.365 -20.070 79.867 1.00 77.56 231 VAL A C 1
ATOM 1890 O O . VAL A 1 231 ? -22.975 -20.628 80.889 1.00 77.56 231 VAL A O 1
ATOM 1893 N N . GLU A 1 232 ? -24.084 -18.948 79.903 1.00 81.75 232 GLU A N 1
ATOM 1894 C CA . GLU A 1 232 ? -24.470 -18.284 81.151 1.00 81.75 232 GLU A CA 1
ATOM 1895 C C . GLU A 1 232 ? -25.362 -19.178 82.026 1.00 81.75 232 GLU A C 1
ATOM 1897 O O . GLU A 1 232 ? -25.084 -19.347 83.214 1.00 81.75 232 GLU A O 1
ATOM 1902 N N . ASN A 1 233 ? -26.370 -19.828 81.438 1.00 85.62 233 ASN A N 1
ATOM 1903 C CA . ASN A 1 233 ? -27.240 -20.770 82.147 1.00 85.62 233 ASN A CA 1
ATOM 1904 C C . ASN A 1 233 ? -26.462 -21.974 82.705 1.00 85.62 233 ASN A C 1
ATOM 1906 O O . ASN A 1 233 ? -26.709 -22.404 83.835 1.00 85.62 233 ASN A O 1
ATOM 1910 N N . GLU A 1 234 ? -25.508 -22.518 81.944 1.00 86.25 234 GLU A N 1
ATOM 1911 C CA . GLU A 1 234 ? -24.636 -23.608 82.401 1.00 86.25 234 GLU A CA 1
ATOM 1912 C C . GLU A 1 234 ? -23.743 -23.152 83.565 1.00 86.25 234 GLU A C 1
ATOM 1914 O O . GLU A 1 234 ? -23.632 -23.854 84.573 1.00 86.25 234 GLU A O 1
ATOM 1919 N N . ILE A 1 235 ? -23.154 -21.953 83.477 1.00 84.38 235 ILE A N 1
ATOM 1920 C CA . ILE A 1 235 ? -22.366 -21.360 84.567 1.00 84.38 235 ILE A CA 1
ATOM 1921 C C . ILE A 1 235 ? -23.231 -21.199 85.821 1.00 84.38 235 ILE A C 1
ATOM 1923 O O . ILE A 1 235 ? -22.815 -21.641 86.891 1.00 84.38 235 ILE A O 1
ATOM 1927 N N . GLN A 1 236 ? -24.439 -20.639 85.707 1.00 85.81 236 GLN A N 1
ATOM 1928 C CA . GLN A 1 236 ? -25.359 -20.474 86.840 1.00 85.81 236 GLN A CA 1
ATOM 1929 C C . GLN A 1 236 ? -25.754 -21.817 87.463 1.00 85.81 236 GLN A C 1
ATOM 1931 O O . GLN A 1 236 ? -25.789 -21.955 88.689 1.00 85.81 236 GLN A O 1
ATOM 1936 N N . THR A 1 237 ? -26.004 -22.831 86.633 1.00 87.62 237 THR A N 1
ATOM 1937 C CA . THR A 1 237 ? -26.338 -24.184 87.097 1.00 87.62 237 THR A CA 1
ATOM 1938 C C . THR A 1 237 ? -25.169 -24.787 87.879 1.00 87.62 237 THR A C 1
ATOM 1940 O O . THR A 1 237 ? -25.361 -25.271 88.997 1.00 87.62 237 THR A O 1
ATOM 1943 N N . ARG A 1 238 ? -23.938 -24.679 87.358 1.00 88.06 238 ARG A N 1
ATOM 1944 C CA . ARG A 1 238 ? -22.725 -25.133 88.059 1.00 88.06 238 ARG A CA 1
ATOM 1945 C C . ARG A 1 238 ? -22.446 -24.347 89.333 1.00 88.06 238 ARG A C 1
ATOM 1947 O O . ARG A 1 238 ? -22.068 -24.956 90.323 1.00 88.06 238 ARG A O 1
ATOM 1954 N N . GLN A 1 239 ? -22.667 -23.032 89.352 1.00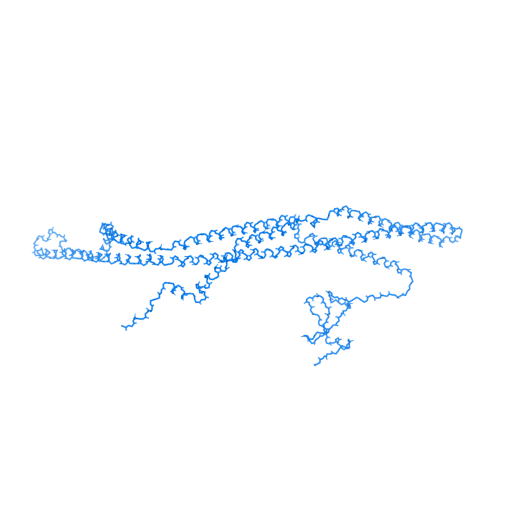 85.25 239 GLN A N 1
ATOM 1955 C CA . GLN A 1 239 ? -22.535 -22.209 90.563 1.00 85.25 239 GLN A CA 1
ATOM 1956 C C . GLN A 1 239 ? -23.532 -22.649 91.641 1.00 85.25 239 GLN A C 1
ATOM 1958 O O . GLN A 1 239 ? -23.158 -22.867 92.795 1.00 85.25 239 GLN A O 1
ATOM 1963 N N . THR A 1 240 ? -24.794 -22.845 91.258 1.00 86.31 240 THR A N 1
ATOM 1964 C CA . THR A 1 240 ? -25.855 -23.280 92.175 1.00 86.31 240 THR A CA 1
ATOM 1965 C C . THR A 1 240 ? -25.558 -24.666 92.741 1.00 86.31 240 THR A C 1
ATOM 1967 O O . THR A 1 240 ? -25.703 -24.893 93.937 1.00 86.31 240 THR A O 1
ATOM 1970 N N . PHE A 1 241 ? -25.084 -25.595 91.913 1.00 85.38 241 PHE A N 1
ATOM 1971 C CA . PHE A 1 241 ? -24.716 -26.928 92.383 1.00 85.38 241 PHE A CA 1
ATOM 1972 C C . PHE A 1 241 ? -23.427 -26.924 93.221 1.00 85.38 241 PHE A C 1
ATOM 1974 O O . PHE A 1 241 ? -23.344 -27.605 94.242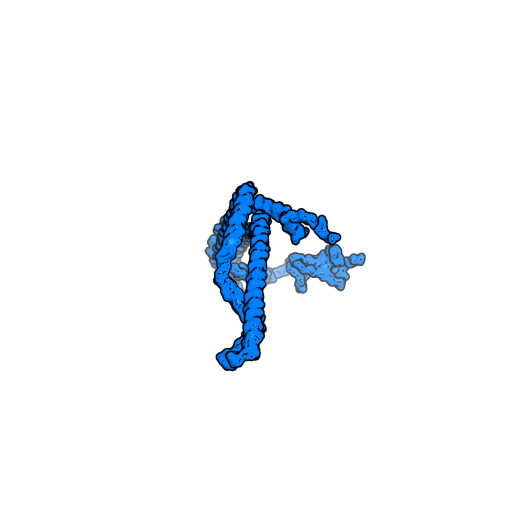 1.00 85.38 241 PHE A O 1
ATOM 1981 N N . SER A 1 242 ? -22.436 -26.120 92.832 1.00 83.62 242 SER A N 1
ATOM 1982 C CA . SER A 1 242 ? -21.169 -25.975 93.553 1.00 83.62 242 SER A CA 1
ATOM 1983 C C . SER A 1 242 ? -21.399 -25.476 94.978 1.00 83.62 242 SER A C 1
ATOM 1985 O O . SER A 1 242 ? -20.891 -26.091 95.909 1.00 83.62 242 SER A O 1
ATOM 1987 N N . THR A 1 243 ? -22.267 -24.478 95.184 1.00 83.69 243 THR A N 1
ATOM 1988 C CA . THR A 1 243 ? -22.609 -23.998 96.540 1.00 83.69 243 THR A CA 1
ATOM 1989 C C . THR A 1 243 ? -23.266 -25.076 97.413 1.00 83.69 243 THR A C 1
ATOM 1991 O O . THR A 1 243 ? -23.005 -25.137 98.614 1.00 83.69 243 THR A O 1
ATOM 1994 N N . GLN A 1 244 ? -24.066 -25.977 96.827 1.00 83.38 244 GLN A N 1
ATOM 1995 C CA . GLN A 1 244 ? -24.641 -27.124 97.545 1.00 83.38 244 GLN A CA 1
ATOM 1996 C C . GLN A 1 244 ? -23.579 -28.172 97.915 1.00 83.38 244 GLN A C 1
ATOM 1998 O O . GLN A 1 244 ? -23.641 -28.764 98.993 1.00 83.38 244 GLN A O 1
ATOM 2003 N N . LEU A 1 245 ? -22.597 -28.403 97.038 1.00 81.31 245 LEU A N 1
ATOM 2004 C CA . LEU A 1 245 ? -21.541 -29.397 97.243 1.00 81.31 245 LEU A CA 1
ATOM 2005 C C . LEU A 1 245 ? -20.378 -28.869 98.104 1.00 81.31 245 LEU A C 1
ATOM 2007 O O . LEU A 1 245 ? -19.678 -29.659 98.734 1.00 81.31 245 LEU A O 1
ATOM 2011 N N . GLU A 1 246 ? -20.169 -27.552 98.165 1.00 78.81 246 GLU A N 1
ATOM 2012 C CA . GLU A 1 246 ? -19.004 -26.908 98.786 1.00 78.81 246 GLU A CA 1
ATOM 2013 C C . GLU A 1 246 ? -18.847 -27.246 100.276 1.00 78.81 246 GLU A C 1
ATOM 2015 O O . GLU A 1 246 ? -17.719 -27.403 100.755 1.00 78.81 246 GLU A O 1
ATOM 2020 N N . THR A 1 247 ? -19.976 -27.425 100.973 1.00 75.94 247 THR A N 1
ATOM 2021 C CA . THR A 1 247 ? -20.063 -27.753 102.407 1.00 75.94 247 THR A CA 1
ATOM 2022 C C . THR A 1 247 ? -20.309 -29.241 102.689 1.00 75.94 247 THR A C 1
ATOM 2024 O O . THR A 1 247 ? -20.328 -29.655 103.849 1.00 75.94 247 THR A O 1
ATOM 2027 N N . HIS A 1 248 ? -20.471 -30.072 101.653 1.00 82.31 248 HIS A N 1
ATOM 2028 C CA . HIS A 1 248 ? -20.834 -31.482 101.789 1.00 82.31 248 HIS A CA 1
ATOM 2029 C C . HIS A 1 248 ? -19.605 -32.403 101.707 1.00 82.31 248 HIS A C 1
ATOM 2031 O O . HIS A 1 248 ? -18.755 -32.261 100.828 1.00 82.31 248 HIS A O 1
ATOM 2037 N N . PHE A 1 249 ? -19.518 -33.421 102.571 1.00 79.00 249 PHE A N 1
ATOM 2038 C CA . PHE A 1 249 ? -18.366 -34.343 102.620 1.00 79.00 249 PHE A CA 1
ATOM 2039 C C . PHE A 1 249 ? -18.141 -35.130 101.309 1.00 79.00 249 PHE A C 1
ATOM 2041 O O . PHE A 1 249 ? -17.024 -35.566 101.033 1.00 79.00 249 PHE A O 1
ATOM 2048 N N . LEU A 1 250 ? -19.184 -35.277 100.476 1.00 81.75 250 LEU A N 1
ATOM 2049 C CA . LEU A 1 250 ? -19.103 -35.927 99.154 1.00 81.75 250 LEU A CA 1
ATOM 2050 C C . LEU A 1 250 ? -18.263 -35.142 98.135 1.00 81.75 250 LEU A C 1
ATOM 2052 O O . LEU A 1 250 ? -17.916 -35.700 97.099 1.00 81.75 250 LEU A O 1
ATOM 2056 N N . ARG A 1 251 ? -17.881 -33.890 98.420 1.00 77.44 251 ARG A N 1
ATOM 2057 C CA . ARG A 1 251 ? -16.997 -33.083 97.563 1.00 77.44 251 ARG A CA 1
ATOM 2058 C C . ARG A 1 251 ? -15.690 -33.799 97.199 1.00 77.44 251 ARG A C 1
ATOM 2060 O O . ARG A 1 251 ? -15.191 -33.639 96.092 1.00 77.44 251 ARG A O 1
ATOM 2067 N N . ILE A 1 252 ? -15.158 -34.616 98.110 1.00 76.12 252 ILE A N 1
ATOM 2068 C CA . ILE A 1 252 ? -13.903 -35.363 97.919 1.00 76.12 252 ILE A CA 1
ATOM 2069 C C . ILE A 1 252 ? -14.050 -36.459 96.845 1.00 76.12 252 ILE A C 1
ATOM 2071 O O . ILE A 1 252 ? -13.067 -36.817 96.202 1.00 76.12 252 ILE A O 1
ATOM 2075 N N . LEU A 1 253 ? -15.267 -36.971 96.617 1.00 79.88 253 LEU A N 1
ATOM 2076 C CA . LEU A 1 253 ? -15.530 -38.022 95.625 1.00 79.88 253 LEU A CA 1
ATOM 2077 C C . LEU A 1 253 ? -15.567 -37.500 94.181 1.00 79.88 253 LEU A C 1
ATOM 2079 O O . LEU A 1 253 ? -15.454 -38.299 93.256 1.00 79.88 253 LEU A O 1
ATOM 2083 N N . PHE A 1 254 ? -15.713 -36.186 93.982 1.00 80.88 254 PHE A N 1
ATOM 2084 C CA . PHE A 1 254 ? -15.891 -35.577 92.661 1.00 80.88 254 PHE A CA 1
ATOM 2085 C C . PHE A 1 254 ? -14.914 -34.403 92.437 1.00 80.88 254 PHE A C 1
ATOM 2087 O O . PHE A 1 254 ? -15.323 -33.236 92.422 1.00 80.88 254 PHE A O 1
ATOM 2094 N N . PRO A 1 255 ? -13.605 -34.680 92.280 1.00 71.88 255 PRO A N 1
ATOM 2095 C CA . PRO A 1 255 ? -12.621 -33.656 91.936 1.00 71.88 255 PRO A CA 1
ATOM 2096 C C . PRO A 1 255 ? -12.947 -33.037 90.565 1.00 71.88 255 PRO A C 1
ATOM 2098 O O . PRO A 1 255 ? -13.258 -33.756 89.620 1.00 71.88 255 PRO A O 1
ATOM 2101 N N . GLY A 1 256 ? -12.898 -31.705 90.467 1.00 72.94 256 GLY A N 1
ATOM 2102 C CA . GLY A 1 256 ? -13.256 -30.955 89.249 1.00 72.94 256 GLY A CA 1
ATOM 2103 C C . GLY A 1 256 ? -14.702 -30.435 89.196 1.00 72.94 256 GLY A C 1
ATOM 2104 O O . GLY A 1 256 ? -15.055 -29.706 88.280 1.00 72.94 256 GLY A O 1
ATOM 2105 N N . MET A 1 257 ? -15.554 -30.705 90.196 1.00 77.00 257 MET A N 1
ATOM 2106 C CA . MET A 1 257 ? -16.930 -30.153 90.235 1.00 77.00 257 MET A CA 1
ATOM 2107 C C . MET A 1 257 ? -17.010 -28.633 90.462 1.00 77.00 257 MET A C 1
ATOM 2109 O O . MET A 1 257 ? -18.091 -28.054 90.387 1.00 77.00 257 MET A O 1
ATOM 2113 N N . ASN A 1 258 ? -15.870 -27.986 90.708 1.00 69.06 258 ASN A N 1
ATOM 2114 C CA . ASN A 1 258 ? -15.742 -26.531 90.777 1.00 69.06 258 ASN A CA 1
ATOM 2115 C C . ASN A 1 258 ? -15.273 -25.921 89.441 1.00 69.06 258 ASN A C 1
ATOM 2117 O O . ASN A 1 258 ? -15.030 -24.716 89.382 1.00 69.06 258 ASN A O 1
ATOM 2121 N N . ASP A 1 259 ? -15.127 -26.733 88.390 1.00 76.31 259 ASP A N 1
ATOM 2122 C CA . ASP A 1 259 ? -14.651 -26.278 87.089 1.00 76.31 259 ASP A CA 1
ATOM 2123 C C . ASP A 1 259 ? -15.781 -25.605 86.300 1.00 76.31 259 ASP A C 1
ATOM 2125 O O . ASP A 1 259 ? -16.852 -26.175 86.053 1.00 76.31 259 ASP A O 1
ATOM 2129 N N . PHE A 1 260 ? -15.518 -24.383 85.845 1.00 72.25 260 PHE A N 1
ATOM 2130 C CA . PHE A 1 260 ? -16.407 -23.641 84.957 1.00 72.25 260 PHE A CA 1
ATOM 2131 C C . PHE A 1 260 ? -16.000 -23.843 83.495 1.00 72.25 260 PHE A C 1
ATOM 2133 O O . PHE A 1 260 ? -14.816 -24.069 83.222 1.00 72.25 260 PHE A O 1
ATOM 2140 N N . PRO A 1 261 ? -16.951 -23.759 82.542 1.00 71.62 261 PRO A N 1
ATOM 2141 C CA . PRO A 1 261 ? -16.621 -23.702 81.125 1.00 71.62 261 PRO A CA 1
ATOM 2142 C C . PRO A 1 261 ? -15.501 -22.672 80.897 1.00 71.62 261 PRO A C 1
ATOM 2144 O O . PRO A 1 261 ? -15.583 -21.567 81.441 1.00 71.62 261 PRO A O 1
ATOM 2147 N N . PRO A 1 262 ? -14.429 -23.021 80.165 1.00 64.44 262 PRO A N 1
ATOM 2148 C CA . PRO A 1 262 ? -13.287 -22.135 80.007 1.00 64.44 262 PRO A CA 1
ATOM 2149 C C . PRO A 1 262 ? -13.733 -20.804 79.389 1.00 64.44 262 PRO A C 1
ATOM 2151 O O . PRO A 1 262 ? -14.469 -20.785 78.403 1.00 64.44 262 PRO A O 1
ATOM 2154 N N . HIS A 1 263 ? -13.258 -19.688 79.952 1.00 56.44 263 HIS A N 1
ATOM 2155 C CA . HIS A 1 263 ? -13.423 -18.334 79.407 1.00 56.44 263 HIS A CA 1
ATOM 2156 C C . HIS A 1 263 ? -12.572 -18.208 78.131 1.00 56.44 263 HIS A C 1
ATOM 2158 O O . HIS A 1 263 ? -11.518 -17.580 78.112 1.00 56.44 263 HIS A O 1
ATOM 2164 N N . ARG A 1 264 ? -12.938 -18.927 77.071 1.00 51.53 264 ARG A N 1
ATOM 2165 C CA . ARG A 1 264 ? -12.172 -18.974 75.826 1.00 51.53 264 ARG A CA 1
ATOM 2166 C C . ARG A 1 264 ? -13.019 -18.437 74.692 1.00 51.53 264 ARG A C 1
ATOM 2168 O O . ARG A 1 264 ? -13.560 -19.180 73.876 1.00 51.53 264 ARG A O 1
ATOM 2175 N N . ASP A 1 265 ? -13.016 -17.111 74.602 1.00 55.16 265 ASP A N 1
ATOM 2176 C CA . ASP A 1 265 ? -13.434 -16.344 73.423 1.00 55.16 265 ASP A CA 1
ATOM 2177 C C . ASP A 1 265 ? -12.789 -16.862 72.113 1.00 55.16 265 ASP A C 1
ATOM 2179 O O . ASP A 1 265 ? -13.290 -16.609 71.014 1.00 55.16 265 ASP A O 1
ATOM 2183 N N . GLU A 1 266 ? -11.688 -17.617 72.205 1.00 50.59 266 GLU A N 1
ATOM 2184 C CA . GLU A 1 266 ? -10.964 -18.201 71.073 1.00 50.59 266 GLU A CA 1
ATOM 2185 C C . GLU A 1 266 ? -11.532 -19.541 70.564 1.00 50.59 266 GLU A C 1
ATOM 2187 O O . GLU A 1 266 ? -11.513 -19.779 69.358 1.00 50.59 266 GLU A O 1
ATOM 2192 N N . GLU A 1 267 ? -12.116 -20.393 71.414 1.00 51.94 267 GLU A N 1
ATOM 2193 C CA . GLU A 1 267 ? -12.696 -21.684 70.982 1.00 51.94 267 GLU A CA 1
ATOM 2194 C C . GLU A 1 267 ? -14.122 -21.505 70.430 1.00 51.94 267 GLU A C 1
ATOM 2196 O O . GLU A 1 267 ? -14.518 -22.152 69.457 1.00 51.94 267 GLU A O 1
ATOM 2201 N N . MET A 1 268 ? -14.858 -20.510 70.938 1.00 52.22 268 MET A N 1
ATOM 2202 C CA . MET A 1 268 ? -16.152 -20.089 70.384 1.00 52.22 268 MET A CA 1
ATOM 2203 C C . MET A 1 268 ? -16.008 -19.483 68.969 1.00 52.22 268 MET A C 1
ATOM 2205 O O . MET A 1 268 ? -16.922 -19.582 68.146 1.00 52.22 268 MET A O 1
ATOM 2209 N N . LYS A 1 269 ? -14.836 -18.916 68.630 1.00 53.34 269 LYS A N 1
ATOM 2210 C CA . LYS A 1 269 ? -14.482 -18.509 67.253 1.00 53.34 269 LYS A CA 1
ATOM 2211 C C . LYS A 1 269 ? -14.284 -19.701 66.309 1.00 53.34 269 LYS A C 1
ATOM 2213 O O . LYS A 1 269 ? -14.631 -19.585 65.136 1.00 53.34 269 LYS A O 1
ATOM 2218 N N . ALA A 1 270 ? -13.776 -20.834 66.793 1.00 51.69 270 ALA A N 1
ATOM 2219 C CA . ALA A 1 270 ? -13.630 -22.045 65.984 1.00 51.69 270 ALA A CA 1
ATOM 2220 C C . ALA A 1 270 ? -14.992 -22.719 65.731 1.00 51.69 270 ALA A C 1
ATOM 2222 O O . ALA A 1 270 ? -15.296 -23.092 64.599 1.00 51.69 270 ALA A O 1
ATOM 2223 N N . MET A 1 271 ? -15.872 -22.748 66.739 1.00 49.53 271 MET A N 1
ATOM 2224 C CA . MET A 1 271 ? -17.242 -23.265 66.605 1.00 49.53 271 MET A CA 1
ATOM 2225 C C . MET A 1 271 ? -18.111 -22.408 65.660 1.00 49.53 271 MET A C 1
ATOM 2227 O O . MET A 1 271 ? -18.954 -22.940 64.936 1.00 49.53 271 MET A O 1
ATOM 2231 N N . LYS A 1 272 ? -17.849 -21.091 65.574 1.00 53.75 272 LYS A N 1
ATOM 2232 C CA . LYS A 1 272 ? -18.424 -20.194 64.546 1.00 53.75 272 LYS A CA 1
ATOM 2233 C C . LYS A 1 272 ? -18.096 -20.632 63.111 1.00 53.75 272 LYS A C 1
ATOM 2235 O O . LYS A 1 272 ? -18.927 -20.436 62.229 1.00 53.75 272 LYS A O 1
ATOM 2240 N N . SER A 1 273 ? -16.926 -21.232 62.876 1.00 52.44 273 SER A N 1
ATOM 2241 C CA . SER A 1 273 ? -16.524 -21.761 61.561 1.00 52.44 273 SER A CA 1
ATOM 2242 C C . SER A 1 273 ? -17.250 -23.070 61.218 1.00 52.44 273 SER A C 1
ATOM 2244 O O . SER A 1 273 ? -17.619 -23.305 60.072 1.00 52.44 273 SER A O 1
ATOM 2246 N N . GLU A 1 274 ? -17.526 -23.910 62.218 1.00 51.75 274 GLU A N 1
ATOM 2247 C CA . GLU A 1 274 ? -18.153 -25.223 62.021 1.00 51.75 274 GLU A CA 1
ATOM 2248 C C . GLU A 1 274 ? -19.687 -25.142 61.899 1.00 51.75 274 GLU A C 1
ATOM 2250 O O . GLU A 1 274 ? -20.304 -25.872 61.119 1.00 51.75 274 GLU A O 1
ATOM 2255 N N . ILE A 1 275 ? -20.318 -24.184 62.588 1.00 54.12 275 ILE A N 1
ATOM 2256 C CA . ILE A 1 275 ? -21.755 -23.894 62.447 1.00 54.12 275 ILE A CA 1
ATOM 2257 C C . ILE A 1 275 ? -22.060 -23.220 61.094 1.00 54.12 275 ILE A C 1
ATOM 2259 O O . ILE A 1 275 ? -23.142 -23.425 60.536 1.00 54.12 275 ILE A O 1
ATOM 2263 N N . ALA A 1 276 ? -21.085 -22.524 60.494 1.00 50.66 276 ALA A N 1
ATOM 2264 C CA . ALA A 1 276 ? -21.190 -21.995 59.132 1.00 50.66 276 ALA A CA 1
ATOM 2265 C C . ALA A 1 276 ? -21.377 -23.094 58.062 1.00 50.66 276 ALA A C 1
ATOM 2267 O O . ALA A 1 276 ? -21.904 -22.810 56.989 1.00 50.66 276 ALA A O 1
ATOM 2268 N N . ALA A 1 277 ? -21.018 -24.350 58.355 1.00 50.38 277 ALA A N 1
ATOM 2269 C CA . ALA A 1 277 ? -21.143 -25.467 57.417 1.00 50.38 277 ALA A CA 1
ATOM 2270 C C . ALA A 1 277 ? -22.502 -26.202 57.470 1.00 50.38 277 ALA A C 1
ATOM 2272 O O . ALA A 1 277 ? -22.802 -26.968 56.557 1.00 50.38 277 ALA A O 1
ATOM 2273 N N . LYS A 1 278 ? -23.336 -26.006 58.509 1.00 51.19 278 LYS A N 1
ATOM 2274 C CA . LYS A 1 278 ? -24.563 -26.814 58.726 1.00 51.19 278 LYS A CA 1
ATOM 2275 C C . LYS A 1 278 ? -25.901 -26.097 58.507 1.00 51.19 278 LYS A C 1
ATOM 2277 O O . LYS A 1 278 ? -26.928 -26.769 58.445 1.00 51.19 278 LYS A O 1
ATOM 2282 N N . CYS A 1 279 ? -25.943 -24.777 58.328 1.00 52.28 279 CYS A N 1
ATOM 2283 C CA . CYS A 1 279 ? -27.210 -24.033 58.193 1.00 52.28 279 CYS A CA 1
ATOM 2284 C C . CYS A 1 279 ? -27.584 -23.676 56.740 1.00 52.28 279 CYS A C 1
ATOM 2286 O O . CYS A 1 279 ? -27.889 -22.530 56.424 1.00 52.28 279 CYS A O 1
ATOM 2288 N N . GLN A 1 280 ? -27.626 -24.680 55.859 1.00 49.81 280 GLN A N 1
ATOM 2289 C CA . GLN A 1 280 ? -27.948 -24.524 54.432 1.00 49.81 280 GLN A CA 1
ATOM 2290 C C . GLN A 1 280 ? -29.442 -24.229 54.143 1.00 49.81 280 GLN A C 1
ATOM 2292 O O . GLN A 1 280 ? -29.773 -23.693 53.091 1.00 49.81 280 GLN A O 1
ATOM 2297 N N . VAL A 1 281 ? -30.372 -24.567 55.046 1.00 52.72 281 VAL A N 1
ATOM 2298 C CA . VAL A 1 281 ? -31.815 -24.641 54.716 1.00 52.72 281 VAL A CA 1
ATOM 2299 C C . VAL A 1 281 ? -32.531 -23.283 54.785 1.00 52.72 281 VAL A C 1
ATOM 2301 O O . VAL A 1 281 ? -33.092 -22.852 53.780 1.00 52.72 281 VAL A O 1
ATOM 2304 N N . ASN A 1 282 ? -32.437 -22.552 55.903 1.00 50.78 282 ASN A N 1
ATOM 2305 C CA . ASN A 1 282 ? -33.042 -21.209 56.020 1.00 50.78 282 ASN A CA 1
ATOM 2306 C C . ASN A 1 282 ? -32.373 -20.190 55.079 1.00 50.78 282 ASN A C 1
ATOM 2308 O O . ASN A 1 282 ? -32.999 -19.246 54.602 1.00 50.78 282 ASN A O 1
ATOM 2312 N N . PHE A 1 283 ? -31.093 -20.416 54.783 1.00 50.22 283 PHE A N 1
ATOM 2313 C CA . PHE A 1 283 ? -30.301 -19.639 53.838 1.00 50.22 283 PHE A CA 1
ATOM 2314 C C . PHE A 1 283 ? -30.800 -19.788 52.393 1.00 50.22 283 PHE A C 1
ATOM 2316 O O . PHE A 1 283 ? -30.984 -18.795 51.688 1.00 50.22 283 PHE A O 1
ATOM 2323 N N . ASN A 1 284 ? -31.077 -21.023 51.967 1.00 55.19 284 ASN A N 1
ATOM 2324 C CA . ASN A 1 284 ? -31.599 -21.309 50.632 1.00 55.19 284 ASN A CA 1
ATOM 2325 C C . ASN A 1 284 ? -33.026 -20.773 50.439 1.00 55.19 284 ASN A C 1
ATOM 2327 O O . ASN A 1 284 ? -33.379 -20.352 49.342 1.00 55.19 284 ASN A O 1
ATOM 2331 N N . GLU A 1 285 ? -33.840 -20.732 51.494 1.00 59.62 285 GLU A N 1
ATOM 2332 C CA . GLU A 1 285 ? -35.211 -20.223 51.413 1.00 59.62 285 GLU A CA 1
ATOM 2333 C C . GLU A 1 285 ? -35.264 -18.693 51.235 1.00 59.62 285 GLU A C 1
ATOM 2335 O O . GLU A 1 285 ? -36.021 -18.187 50.402 1.00 59.62 285 GLU A O 1
ATOM 2340 N N . ALA A 1 286 ? -34.403 -17.950 51.942 1.00 54.84 286 ALA A N 1
ATOM 2341 C CA . ALA A 1 286 ? -34.248 -16.505 51.753 1.00 54.84 286 ALA A CA 1
ATOM 2342 C C . ALA A 1 286 ? -33.640 -16.159 50.378 1.00 54.84 286 ALA A C 1
ATOM 2344 O O . ALA A 1 286 ? -34.069 -15.202 49.729 1.00 54.84 286 ALA A O 1
ATOM 2345 N N . LEU A 1 287 ? -32.686 -16.967 49.897 1.00 57.47 287 LEU A N 1
ATOM 2346 C CA . LEU A 1 287 ? -32.125 -16.835 48.550 1.00 57.47 287 LEU A CA 1
ATOM 2347 C C . LEU A 1 287 ? -33.160 -17.089 47.453 1.00 57.47 287 LEU A C 1
ATOM 2349 O O . LEU A 1 287 ? -33.196 -16.336 46.485 1.00 57.47 287 LEU A O 1
ATOM 2353 N N . ASN A 1 288 ? -34.016 -18.099 47.608 1.00 59.78 288 ASN A N 1
ATOM 2354 C CA . ASN A 1 288 ? -35.050 -18.413 46.623 1.00 59.78 288 ASN A CA 1
ATOM 2355 C C . ASN A 1 288 ? -36.116 -17.312 46.540 1.00 59.78 288 ASN A C 1
ATOM 2357 O O . ASN A 1 288 ? -36.528 -16.953 45.439 1.00 59.78 288 ASN A O 1
ATOM 2361 N N . LYS A 1 289 ? -36.513 -16.709 47.670 1.00 62.03 289 LYS A N 1
ATOM 2362 C CA . LYS A 1 289 ? -37.439 -15.560 47.666 1.00 62.03 289 LYS A CA 1
ATOM 2363 C C . LYS A 1 289 ? -36.848 -14.350 46.932 1.00 62.03 289 LYS A C 1
ATOM 2365 O O . LYS A 1 289 ? -37.507 -13.791 46.062 1.00 62.03 289 LYS A O 1
ATOM 2370 N N . LEU A 1 290 ? -35.582 -14.021 47.197 1.00 56.91 290 LEU A N 1
ATOM 2371 C CA . LEU A 1 290 ? -34.879 -12.930 46.509 1.00 56.91 290 LEU A CA 1
ATOM 2372 C C . LEU A 1 290 ? -34.586 -13.234 45.030 1.00 56.91 290 LEU A C 1
ATOM 2374 O O . LEU A 1 290 ? -34.577 -12.323 44.204 1.00 56.91 290 LEU A O 1
ATOM 2378 N N . SER A 1 291 ? -34.343 -14.499 44.678 1.00 57.91 291 SER A N 1
ATOM 2379 C CA . SER A 1 291 ? -34.153 -14.930 43.287 1.00 57.91 291 SER A CA 1
ATOM 2380 C C . SER A 1 291 ? -35.444 -14.801 42.477 1.00 57.91 291 SER A C 1
ATOM 2382 O O . SER A 1 291 ? -35.399 -14.326 41.345 1.00 57.91 291 SER A O 1
ATOM 2384 N N . ASN A 1 292 ? -36.590 -15.144 43.071 1.00 61.72 292 ASN A N 1
ATOM 2385 C CA . ASN A 1 292 ? -37.895 -15.026 42.420 1.00 61.72 292 ASN A CA 1
ATOM 2386 C C . ASN A 1 292 ? -38.311 -13.557 42.223 1.00 61.72 292 ASN A C 1
ATOM 2388 O O . ASN A 1 292 ? -38.813 -13.202 41.159 1.00 61.72 292 ASN A O 1
ATOM 2392 N N . GLU A 1 293 ? -38.047 -12.675 43.195 1.00 61.53 293 GLU A N 1
ATOM 2393 C CA . GLU A 1 293 ? -38.269 -11.226 43.032 1.00 61.53 293 GLU A CA 1
ATOM 2394 C C . GLU A 1 293 ? -37.346 -10.610 41.965 1.00 61.53 293 GLU A C 1
ATOM 2396 O O . GLU A 1 293 ? -37.779 -9.755 41.190 1.00 61.53 293 GLU A O 1
ATOM 2401 N N . ARG A 1 294 ? -36.092 -11.083 41.861 1.00 64.81 294 ARG A N 1
ATOM 2402 C CA . ARG A 1 294 ? -35.163 -10.702 40.782 1.00 64.81 294 ARG A CA 1
ATOM 2403 C C . ARG A 1 294 ? -35.706 -11.088 39.406 1.00 64.81 294 ARG A C 1
ATOM 2405 O O . ARG A 1 294 ? -35.586 -10.303 38.471 1.00 64.81 294 ARG A O 1
ATOM 2412 N N . GLU A 1 295 ? -36.253 -12.292 39.267 1.00 59.12 295 GLU A N 1
ATOM 2413 C CA . GLU A 1 295 ? -36.808 -12.791 38.003 1.00 59.12 295 GLU A CA 1
ATOM 2414 C C . GLU A 1 295 ? -38.064 -12.029 37.572 1.00 59.12 295 GLU A C 1
ATOM 2416 O O . GLU A 1 295 ? -38.190 -11.703 36.393 1.00 59.12 295 GLU A O 1
ATOM 2421 N N . LEU A 1 296 ? -38.922 -11.647 38.521 1.00 64.56 296 LEU A N 1
ATOM 2422 C CA . LEU A 1 296 ? -40.097 -10.806 38.274 1.00 64.56 296 LEU A CA 1
ATOM 2423 C C . LEU A 1 296 ? -39.723 -9.388 37.810 1.00 64.56 296 LEU A C 1
ATOM 2425 O O . LEU A 1 296 ? -40.226 -8.929 36.787 1.00 64.56 296 LEU A O 1
ATOM 2429 N N . LEU A 1 297 ? -38.788 -8.718 38.495 1.00 60.28 297 LEU A N 1
ATOM 2430 C CA . LEU A 1 297 ? -38.317 -7.380 38.102 1.00 60.28 297 LEU A CA 1
ATOM 2431 C C . LEU A 1 297 ? -37.542 -7.394 36.775 1.00 60.28 297 LEU A C 1
ATOM 2433 O O . LEU A 1 297 ? -37.660 -6.466 35.975 1.00 60.28 297 LEU A O 1
ATOM 2437 N N . ALA A 1 298 ? -36.765 -8.450 36.516 1.00 57.69 298 ALA A N 1
ATOM 2438 C CA . ALA A 1 298 ? -36.082 -8.636 35.238 1.00 57.69 298 ALA A CA 1
ATOM 2439 C C . ALA A 1 298 ? -37.071 -8.890 34.088 1.00 57.69 298 ALA A C 1
ATOM 2441 O O . ALA A 1 298 ? -36.854 -8.380 32.991 1.00 57.69 298 ALA A O 1
ATOM 2442 N N . GLN A 1 299 ? -38.164 -9.624 34.332 1.00 57.56 299 GLN A N 1
ATOM 2443 C CA . GLN A 1 299 ? -39.241 -9.818 33.357 1.00 57.56 299 GLN A CA 1
ATOM 2444 C C . GLN A 1 299 ? -40.023 -8.525 33.090 1.00 57.56 299 GLN A C 1
ATOM 2446 O O . GLN A 1 299 ? -40.271 -8.213 31.930 1.00 57.56 299 GLN A O 1
ATOM 2451 N N . GLU A 1 300 ? -40.351 -7.724 34.108 1.00 55.31 300 GLU A N 1
ATOM 2452 C CA . GLU A 1 300 ? -41.029 -6.431 33.905 1.00 55.31 300 GLU A CA 1
ATOM 2453 C C . GLU A 1 300 ? -40.169 -5.409 33.145 1.00 55.31 300 GLU A C 1
ATOM 2455 O O . GLU A 1 300 ? -40.690 -4.648 32.326 1.00 55.31 300 GLU A O 1
ATOM 2460 N N . LEU A 1 301 ? -38.852 -5.398 33.376 1.00 52.91 301 LEU A N 1
ATOM 2461 C CA . LEU A 1 301 ? -37.915 -4.555 32.627 1.00 52.91 301 LEU A CA 1
ATOM 2462 C C . LEU A 1 301 ? -37.708 -5.054 31.190 1.00 52.91 301 LEU A C 1
ATOM 2464 O O . LEU A 1 301 ? -37.704 -4.240 30.271 1.00 52.91 301 LEU A O 1
ATOM 2468 N N . ALA A 1 302 ? -37.631 -6.371 30.973 1.00 49.31 302 ALA A N 1
ATOM 2469 C CA . ALA A 1 302 ? -37.533 -6.968 29.638 1.00 49.31 302 ALA A CA 1
ATOM 2470 C C . ALA A 1 302 ? -38.791 -6.737 28.774 1.00 49.31 302 ALA A C 1
ATOM 2472 O O . ALA A 1 302 ? -38.694 -6.658 27.555 1.00 49.31 302 ALA A O 1
ATOM 2473 N 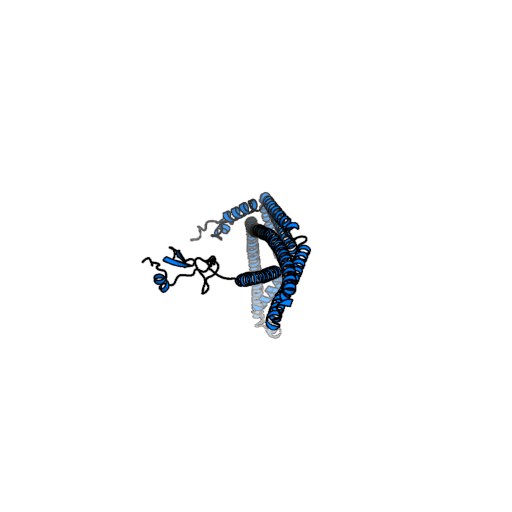N . VAL A 1 303 ? -39.972 -6.585 29.383 1.00 48.72 303 VAL A N 1
ATOM 2474 C CA . VAL A 1 303 ? -41.227 -6.268 28.670 1.00 48.72 303 VAL A CA 1
ATOM 2475 C C . VAL A 1 303 ? -41.299 -4.790 28.241 1.00 48.72 303 VAL A C 1
ATOM 2477 O O . VAL A 1 303 ? -42.052 -4.453 27.329 1.00 48.72 303 VAL A O 1
ATOM 2480 N N . LYS A 1 304 ? -40.487 -3.900 28.836 1.00 49.03 304 LYS A N 1
ATOM 2481 C CA . LYS A 1 304 ? -40.375 -2.483 28.431 1.00 49.03 304 LYS A CA 1
ATOM 2482 C C . LYS A 1 304 ? -39.297 -2.206 27.375 1.00 49.03 304 LYS A C 1
ATOM 2484 O O . LYS A 1 304 ? -39.292 -1.098 26.832 1.00 49.03 304 LYS A O 1
ATOM 2489 N N . ASP A 1 305 ? -38.456 -3.188 27.034 1.00 47.12 305 ASP A N 1
ATOM 2490 C CA . ASP A 1 305 ? -37.495 -3.130 25.921 1.00 47.12 305 ASP A CA 1
ATOM 2491 C C . ASP A 1 305 ? -38.236 -3.132 24.566 1.00 47.12 305 ASP A C 1
ATOM 2493 O O . ASP A 1 305 ? -38.224 -4.081 23.789 1.00 47.12 305 ASP A O 1
ATOM 2497 N N . SER A 1 306 ? -38.876 -2.012 24.243 1.00 44.59 306 SER A N 1
ATOM 2498 C CA . SER A 1 306 ? -39.395 -1.700 22.904 1.00 44.59 306 SER A CA 1
ATOM 2499 C C . SER A 1 306 ? -38.286 -1.230 21.941 1.00 44.59 306 SER A C 1
ATOM 2501 O O . SER A 1 306 ? -38.564 -0.593 20.930 1.00 44.59 306 SER A O 1
ATOM 2503 N N . CYS A 1 307 ? -37.018 -1.573 22.212 1.00 46.09 307 CYS A N 1
ATOM 2504 C CA . CYS A 1 307 ? -35.843 -1.117 21.457 1.00 46.09 307 CYS A CA 1
ATOM 2505 C C . CYS A 1 307 ? -35.391 -2.086 20.341 1.00 46.09 307 CYS A C 1
ATOM 2507 O O . CYS A 1 307 ? -34.226 -2.098 19.953 1.00 46.09 307 CYS A O 1
ATOM 2509 N N . ILE A 1 308 ? -36.310 -2.880 19.777 1.00 45.97 308 ILE A N 1
ATOM 2510 C CA . ILE A 1 308 ? -36.027 -3.862 18.705 1.00 45.97 308 ILE A CA 1
ATOM 2511 C C . ILE A 1 308 ? -35.333 -3.210 17.477 1.00 45.97 308 ILE A C 1
ATOM 2513 O O . ILE A 1 308 ? -34.645 -3.879 16.706 1.00 45.97 308 ILE A O 1
ATOM 2517 N N . GLN A 1 309 ? -35.447 -1.889 17.299 1.00 46.41 309 GLN A N 1
ATOM 2518 C CA . GLN A 1 309 ? -34.831 -1.164 16.182 1.00 46.41 309 GLN A CA 1
ATOM 2519 C C . GLN A 1 309 ? -33.327 -0.870 16.350 1.00 46.41 309 GLN A C 1
ATOM 2521 O O . GLN A 1 309 ? -32.633 -0.798 15.338 1.00 46.41 309 GLN A O 1
ATOM 2526 N N . ALA A 1 310 ? -32.798 -0.749 17.574 1.00 44.66 310 ALA A N 1
ATOM 2527 C CA . ALA A 1 310 ? -31.377 -0.444 17.781 1.00 44.66 310 ALA A CA 1
ATOM 2528 C C . ALA A 1 310 ? -30.481 -1.673 17.542 1.00 44.66 310 ALA A C 1
ATOM 2530 O O . ALA A 1 310 ? -29.504 -1.579 16.801 1.00 44.66 310 ALA A O 1
ATOM 2531 N N . ASP A 1 311 ? -30.878 -2.845 18.049 1.00 48.25 311 ASP A N 1
ATOM 2532 C CA . ASP A 1 311 ? -30.119 -4.098 17.893 1.00 48.25 311 ASP A CA 1
ATOM 2533 C C . ASP A 1 311 ? -30.002 -4.546 16.420 1.00 48.25 311 ASP A C 1
ATOM 2535 O O . ASP A 1 311 ? -28.994 -5.133 16.019 1.00 48.25 311 ASP A O 1
ATOM 2539 N N . THR A 1 312 ? -31.006 -4.241 15.587 1.00 49.81 312 THR A N 1
ATOM 2540 C CA . THR A 1 312 ? -31.051 -4.662 14.172 1.00 49.81 312 THR A CA 1
ATOM 2541 C C . THR A 1 312 ? -30.184 -3.774 13.267 1.00 49.81 312 THR A C 1
ATOM 2543 O O . THR A 1 312 ? -29.505 -4.278 12.375 1.00 49.81 312 THR A O 1
ATOM 2546 N N . ILE A 1 313 ? -30.149 -2.458 13.514 1.00 50.00 313 ILE A N 1
ATOM 2547 C CA . ILE A 1 313 ? -29.283 -1.512 12.781 1.00 50.00 313 ILE A CA 1
ATOM 2548 C C . ILE A 1 313 ? -27.812 -1.694 13.204 1.00 50.00 313 ILE A C 1
ATOM 2550 O O . ILE A 1 313 ? -26.894 -1.551 12.397 1.00 50.00 313 ILE A O 1
ATOM 2554 N N . GLU A 1 314 ? -27.577 -2.067 14.462 1.00 54.31 314 GLU A N 1
ATOM 2555 C CA . GLU A 1 314 ? -26.248 -2.215 15.053 1.00 54.31 314 GLU A CA 1
ATOM 2556 C C . GLU A 1 314 ? -25.531 -3.517 14.664 1.00 54.31 314 GLU A C 1
ATOM 2558 O O . GLU A 1 314 ? -24.317 -3.515 14.429 1.00 54.31 314 GLU A O 1
ATOM 2563 N N . THR A 1 315 ? -26.266 -4.625 14.546 1.00 57.12 315 THR A N 1
ATOM 2564 C CA . THR A 1 315 ? -25.727 -5.886 14.010 1.00 57.12 315 THR A CA 1
ATOM 2565 C C . THR A 1 315 ? -25.404 -5.753 12.524 1.00 57.12 315 THR A C 1
ATOM 2567 O O . THR A 1 315 ? -24.277 -6.044 12.128 1.00 57.12 315 THR A O 1
ATOM 2570 N N . GLN A 1 316 ? -26.312 -5.181 11.727 1.00 57.44 316 GLN A N 1
ATOM 2571 C CA . GLN A 1 316 ? -26.091 -4.947 10.295 1.00 57.44 316 GLN A CA 1
ATOM 2572 C C . GLN A 1 316 ? -24.945 -3.957 10.020 1.00 57.44 316 GLN A C 1
ATOM 2574 O O . GLN A 1 316 ? -24.122 -4.196 9.136 1.00 57.44 316 GLN A O 1
ATOM 2579 N N . GLY A 1 317 ? -24.828 -2.873 10.797 1.00 58.38 317 GLY A N 1
ATOM 2580 C CA . GLY A 1 317 ? -23.751 -1.887 10.643 1.00 58.38 317 GLY A CA 1
ATOM 2581 C C . GLY A 1 317 ? -22.366 -2.423 11.028 1.00 58.38 317 GLY A C 1
ATOM 2582 O O . GLY A 1 317 ? -21.379 -2.169 10.331 1.00 58.38 317 GLY A O 1
ATOM 2583 N N . ASN A 1 318 ? -22.275 -3.210 12.106 1.00 61.84 318 ASN A N 1
ATOM 2584 C CA . ASN A 1 318 ? -21.018 -3.850 12.504 1.00 61.84 318 ASN A CA 1
ATOM 2585 C C . ASN A 1 318 ? -20.606 -4.972 11.540 1.00 61.84 318 ASN A C 1
ATOM 2587 O O . ASN A 1 318 ? -19.418 -5.095 11.237 1.00 61.84 318 ASN A O 1
ATOM 2591 N N . GLU A 1 319 ? -21.555 -5.763 11.037 1.00 65.81 319 GLU A N 1
ATOM 2592 C CA . GLU A 1 319 ? -21.303 -6.779 10.009 1.00 65.81 319 GLU A CA 1
ATOM 2593 C C . GLU A 1 319 ? -20.808 -6.141 8.707 1.00 65.81 319 GLU A C 1
ATOM 2595 O O . GLU A 1 319 ? -19.783 -6.569 8.170 1.00 65.81 319 GLU A O 1
ATOM 2600 N N . MET A 1 320 ? -21.446 -5.053 8.263 1.00 66.62 320 MET A N 1
ATOM 2601 C CA . MET A 1 320 ? -21.028 -4.298 7.080 1.00 66.62 320 MET A CA 1
ATOM 2602 C C . MET A 1 320 ? -19.602 -3.746 7.229 1.00 66.62 320 MET A C 1
ATOM 2604 O O . MET A 1 320 ? -18.783 -3.897 6.326 1.00 66.62 320 MET A O 1
ATOM 2608 N N . LEU A 1 321 ? -19.244 -3.177 8.386 1.00 66.12 321 LEU A N 1
ATOM 2609 C CA . LEU A 1 321 ? -17.879 -2.685 8.626 1.00 66.12 321 LEU A CA 1
ATOM 2610 C C . LEU A 1 321 ? -16.834 -3.800 8.694 1.00 66.12 321 LEU A C 1
ATOM 2612 O O . LEU A 1 321 ? -15.705 -3.615 8.236 1.00 66.12 321 LEU A O 1
ATOM 2616 N N . VAL A 1 322 ? -17.182 -4.955 9.265 1.00 74.00 322 VAL A N 1
ATOM 2617 C CA . VAL A 1 322 ? -16.302 -6.133 9.263 1.00 74.00 322 VAL A CA 1
ATOM 2618 C C . VAL A 1 322 ? -16.082 -6.629 7.835 1.00 74.00 322 VAL A C 1
ATOM 2620 O O . VAL A 1 322 ? -14.948 -6.963 7.480 1.00 74.00 322 VAL A O 1
ATOM 2623 N N . GLN A 1 323 ? -17.126 -6.621 7.006 1.00 74.75 323 GLN A N 1
ATOM 2624 C CA . GLN A 1 323 ? -17.031 -6.985 5.599 1.00 74.75 323 GLN A CA 1
ATOM 2625 C C . GLN A 1 323 ? -16.125 -6.012 4.830 1.00 74.75 323 GLN A C 1
ATOM 2627 O O . GLN A 1 323 ? -15.146 -6.455 4.227 1.00 74.75 323 GLN A O 1
ATOM 2632 N N . ILE A 1 324 ? -16.353 -4.700 4.946 1.00 72.31 324 ILE A N 1
ATOM 2633 C CA . ILE A 1 324 ? -15.528 -3.648 4.323 1.00 72.31 324 ILE A CA 1
ATOM 2634 C C . ILE A 1 324 ? -14.054 -3.765 4.760 1.00 72.31 324 ILE A C 1
ATOM 2636 O O . ILE A 1 324 ? -13.145 -3.670 3.935 1.00 72.31 324 ILE A O 1
ATOM 2640 N N . GLU A 1 325 ? -13.780 -4.030 6.043 1.00 72.50 325 GLU A N 1
ATOM 2641 C CA . GLU A 1 325 ? -12.413 -4.213 6.555 1.00 72.50 325 GLU A CA 1
ATOM 2642 C C . GLU A 1 325 ? -11.743 -5.473 5.978 1.00 72.50 325 GLU A C 1
ATOM 2644 O O . GLU A 1 325 ? -10.551 -5.458 5.650 1.00 72.50 325 GLU A O 1
ATOM 2649 N N . SER A 1 326 ? -12.501 -6.562 5.820 1.00 77.50 326 SER A N 1
ATOM 2650 C CA . SER A 1 326 ? -12.005 -7.796 5.204 1.00 77.50 326 SER A CA 1
ATOM 2651 C C . SER A 1 326 ? -11.660 -7.600 3.725 1.00 77.50 326 SER A C 1
ATOM 2653 O O . SER A 1 326 ? -10.602 -8.046 3.270 1.00 77.50 326 SER A O 1
ATOM 2655 N N . GLU A 1 327 ? -12.498 -6.858 3.001 1.00 76.00 327 GLU A N 1
ATOM 2656 C CA . GLU A 1 327 ? -12.300 -6.534 1.593 1.00 76.00 327 GLU A CA 1
ATOM 2657 C C . GLU A 1 327 ? -11.111 -5.590 1.398 1.00 76.00 327 GLU A C 1
ATOM 2659 O O . GLU A 1 327 ? -10.279 -5.840 0.527 1.00 76.00 327 GLU A O 1
ATOM 2664 N N . LEU A 1 328 ? -10.947 -4.578 2.258 1.00 75.50 328 LEU A N 1
ATOM 2665 C CA . LEU A 1 328 ? -9.761 -3.716 2.259 1.00 75.50 328 LEU A CA 1
ATOM 2666 C C . LEU A 1 328 ? -8.483 -4.497 2.532 1.00 75.50 328 LEU A C 1
ATOM 2668 O O . LEU A 1 328 ? -7.482 -4.292 1.854 1.00 75.50 328 LEU A O 1
ATOM 2672 N N . LYS A 1 329 ? -8.503 -5.422 3.494 1.00 78.94 329 LYS A N 1
ATOM 2673 C CA . LYS A 1 329 ? -7.337 -6.258 3.789 1.00 78.94 329 LYS A CA 1
ATOM 2674 C C . LYS A 1 329 ? -6.973 -7.149 2.600 1.00 78.94 329 LYS A C 1
ATOM 2676 O O . LYS A 1 329 ? -5.794 -7.300 2.288 1.00 78.94 329 LYS A O 1
ATOM 2681 N N . SER A 1 330 ? -7.973 -7.713 1.922 1.00 80.19 330 SER A N 1
ATOM 2682 C CA . SER A 1 330 ? -7.764 -8.471 0.686 1.00 80.19 330 SER A CA 1
ATOM 2683 C C . SER A 1 330 ? -7.204 -7.590 -0.432 1.00 80.19 330 SER A C 1
ATOM 2685 O O . SER A 1 330 ? -6.282 -8.018 -1.126 1.00 80.19 330 SER A O 1
ATOM 2687 N N . LEU A 1 331 ? -7.713 -6.366 -0.578 1.00 75.62 331 LEU A N 1
ATOM 2688 C CA . LEU A 1 331 ? -7.258 -5.404 -1.577 1.00 75.62 331 LEU A CA 1
ATOM 2689 C C . LEU A 1 331 ? -5.807 -4.979 -1.337 1.00 75.62 331 LEU A C 1
ATOM 2691 O O . LEU A 1 331 ? -5.010 -5.043 -2.266 1.00 75.62 331 LEU A O 1
ATOM 2695 N N . THR A 1 332 ? -5.450 -4.619 -0.100 1.00 74.69 332 THR A N 1
ATOM 2696 C CA . THR A 1 332 ? -4.074 -4.266 0.280 1.00 74.69 332 THR A CA 1
ATOM 2697 C C . THR A 1 332 ? -3.119 -5.425 0.013 1.00 74.69 332 THR A C 1
ATOM 2699 O O . THR A 1 332 ? -2.116 -5.242 -0.662 1.00 74.69 332 THR A O 1
ATOM 2702 N N . ASN A 1 333 ? -3.465 -6.644 0.439 1.00 79.25 333 ASN A N 1
ATOM 2703 C CA . ASN A 1 333 ? -2.618 -7.811 0.189 1.00 79.25 333 ASN A CA 1
ATOM 2704 C C . ASN A 1 333 ? -2.451 -8.102 -1.313 1.00 79.25 333 ASN A C 1
ATOM 2706 O O . ASN A 1 333 ? -1.361 -8.455 -1.751 1.00 79.25 333 ASN A O 1
ATOM 2710 N N . CYS A 1 334 ? -3.520 -7.961 -2.103 1.00 77.12 334 CYS A N 1
ATOM 2711 C CA . CYS A 1 334 ? -3.476 -8.128 -3.558 1.00 77.12 334 CYS A CA 1
ATOM 2712 C C . CYS A 1 334 ? -2.581 -7.070 -4.213 1.00 77.12 334 CYS A C 1
ATOM 2714 O O . CYS A 1 334 ? -1.790 -7.387 -5.101 1.00 77.12 334 CYS A O 1
ATOM 2716 N N . PHE A 1 335 ? -2.688 -5.824 -3.757 1.00 73.69 335 PHE A N 1
ATOM 2717 C CA . PHE A 1 335 ? -1.867 -4.718 -4.226 1.00 73.69 335 PHE A CA 1
ATOM 2718 C C . PHE A 1 335 ? -0.386 -4.950 -3.912 1.00 73.69 335 PHE A C 1
ATOM 2720 O O . PHE A 1 335 ? 0.429 -4.920 -4.828 1.00 73.69 335 PHE A O 1
ATOM 2727 N N . ASP A 1 336 ? -0.054 -5.307 -2.670 1.00 73.94 336 ASP A N 1
ATOM 2728 C CA . ASP A 1 336 ? 1.315 -5.610 -2.235 1.00 73.94 336 ASP A CA 1
ATOM 2729 C C . ASP A 1 336 ? 1.905 -6.822 -2.967 1.00 73.94 336 ASP A C 1
ATOM 2731 O O . ASP A 1 336 ? 3.062 -6.806 -3.396 1.00 73.94 336 ASP A O 1
ATOM 2735 N N . GLN A 1 337 ? 1.111 -7.882 -3.145 1.00 73.44 337 GLN A N 1
ATOM 2736 C CA . GLN A 1 337 ? 1.538 -9.077 -3.868 1.00 73.44 337 GLN A CA 1
ATOM 2737 C C . GLN A 1 337 ? 1.831 -8.752 -5.331 1.00 73.44 337 GLN A C 1
ATOM 2739 O O . GLN A 1 337 ? 2.913 -9.072 -5.823 1.00 73.44 337 GLN A O 1
ATOM 2744 N N . LYS A 1 338 ? 0.899 -8.094 -6.029 1.00 69.31 338 LYS A N 1
ATOM 2745 C CA . LYS A 1 338 ? 1.108 -7.745 -7.434 1.00 69.31 338 LYS A CA 1
ATOM 2746 C C . LYS A 1 338 ? 2.205 -6.699 -7.609 1.00 69.31 338 LYS A C 1
ATOM 2748 O O . LYS A 1 338 ? 2.873 -6.699 -8.641 1.00 69.31 338 LYS A O 1
ATOM 2753 N N . LEU A 1 339 ? 2.411 -5.824 -6.625 1.00 63.84 339 LEU A N 1
ATOM 2754 C CA . LEU A 1 339 ? 3.554 -4.924 -6.605 1.00 63.84 339 LEU A CA 1
ATOM 2755 C C . LEU A 1 339 ? 4.851 -5.708 -6.546 1.00 63.84 339 LEU A C 1
ATOM 2757 O O . LEU A 1 339 ? 5.691 -5.525 -7.419 1.00 63.84 339 LEU A O 1
ATOM 2761 N N . ASN A 1 340 ? 4.976 -6.638 -5.603 1.00 62.31 340 ASN A N 1
ATOM 2762 C CA . ASN A 1 340 ? 6.144 -7.503 -5.516 1.00 62.31 340 ASN A CA 1
ATOM 2763 C C . ASN A 1 340 ? 6.354 -8.318 -6.795 1.00 62.31 340 ASN A C 1
ATOM 2765 O O . ASN A 1 340 ? 7.479 -8.360 -7.269 1.00 62.31 340 ASN A O 1
ATOM 2769 N N . GLU A 1 341 ? 5.300 -8.875 -7.403 1.00 60.72 341 GLU A N 1
ATOM 2770 C CA . GLU A 1 341 ? 5.361 -9.583 -8.695 1.00 60.72 341 GLU A CA 1
ATOM 2771 C C . GLU A 1 341 ? 5.809 -8.666 -9.846 1.00 60.72 341 GLU A C 1
ATOM 2773 O O . GLU A 1 341 ? 6.606 -9.064 -10.694 1.00 60.72 341 GLU A O 1
ATOM 2778 N N . SER A 1 342 ? 5.349 -7.411 -9.864 1.00 54.59 342 SER A N 1
ATOM 2779 C CA . SER A 1 342 ? 5.787 -6.406 -10.840 1.00 54.59 342 SER A CA 1
ATOM 2780 C C . SER A 1 342 ? 7.215 -5.900 -10.594 1.00 54.59 342 SER A C 1
ATOM 2782 O O . SER A 1 342 ? 7.855 -5.422 -11.531 1.00 54.59 342 SER A O 1
ATOM 2784 N N . VAL A 1 343 ? 7.701 -6.033 -9.355 1.00 49.75 343 VAL A N 1
ATOM 2785 C CA . VAL A 1 343 ? 9.023 -5.628 -8.859 1.00 49.75 343 VAL A CA 1
ATOM 2786 C C . VAL A 1 343 ? 9.998 -6.819 -8.808 1.00 49.75 343 VAL A C 1
ATOM 2788 O O . VAL A 1 343 ? 11.160 -6.632 -8.457 1.00 49.75 343 VAL A O 1
ATOM 2791 N N . ILE A 1 344 ? 9.629 -8.014 -9.302 1.00 38.06 344 ILE A N 1
ATOM 2792 C CA . ILE A 1 344 ? 10.594 -9.086 -9.645 1.00 38.06 344 ILE A CA 1
ATOM 2793 C C . ILE A 1 344 ? 11.341 -8.730 -10.948 1.00 38.06 344 ILE A C 1
ATOM 2795 O O . ILE A 1 344 ? 11.445 -9.506 -11.889 1.00 38.06 344 ILE A O 1
ATOM 2799 N N . CYS A 1 345 ? 11.875 -7.517 -11.008 1.00 34.88 345 CYS A N 1
ATOM 2800 C CA . CYS A 1 345 ? 13.207 -7.289 -11.524 1.00 34.88 345 CYS A CA 1
ATOM 2801 C C . CYS A 1 345 ? 14.0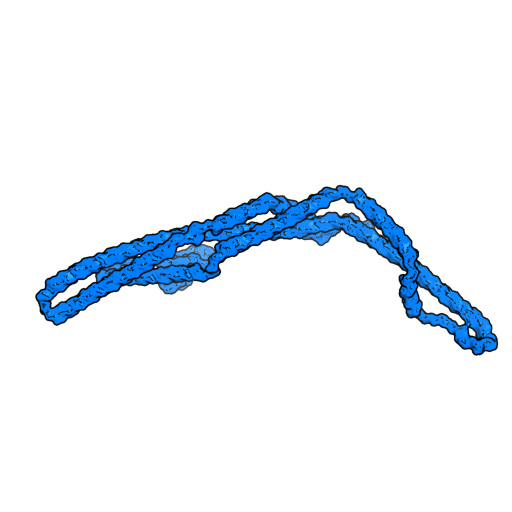26 -6.968 -10.280 1.00 34.88 345 CYS A C 1
ATOM 2803 O O . CYS A 1 345 ? 13.954 -5.849 -9.773 1.00 34.88 345 CYS A O 1
ATOM 2805 N N . ASP A 1 346 ? 14.770 -7.952 -9.774 1.00 35.12 346 ASP A N 1
ATOM 2806 C CA . ASP A 1 346 ? 15.852 -7.721 -8.824 1.00 35.12 346 ASP A CA 1
ATOM 2807 C C . ASP A 1 346 ? 16.658 -6.507 -9.295 1.00 35.12 346 ASP A C 1
ATOM 2809 O O . ASP A 1 346 ? 17.375 -6.575 -10.288 1.00 35.12 346 ASP A O 1
ATOM 2813 N N . THR A 1 347 ? 16.439 -5.357 -8.658 1.00 34.69 347 THR A N 1
ATOM 2814 C CA . THR A 1 347 ? 17.416 -4.298 -8.391 1.00 34.69 347 THR A CA 1
ATOM 2815 C C . THR A 1 347 ? 16.753 -3.110 -7.690 1.00 34.69 347 THR A C 1
ATOM 2817 O O . THR A 1 347 ? 16.425 -2.078 -8.273 1.00 34.69 347 THR A O 1
ATOM 2820 N N . ARG A 1 348 ? 16.774 -3.170 -6.353 1.00 33.25 348 ARG A N 1
ATOM 2821 C CA . ARG A 1 348 ? 17.291 -2.029 -5.571 1.00 33.25 348 ARG A CA 1
ATOM 2822 C C . ARG A 1 348 ? 18.615 -1.542 -6.203 1.00 33.25 348 ARG A C 1
ATOM 2824 O O . ARG A 1 348 ? 19.305 -2.354 -6.811 1.00 33.25 348 ARG A O 1
ATOM 2831 N N . PRO A 1 349 ? 18.979 -0.253 -6.081 1.00 41.81 349 PRO A N 1
ATOM 2832 C CA . PRO A 1 349 ? 19.595 0.620 -7.099 1.00 41.81 349 PRO A CA 1
ATOM 2833 C C . PRO A 1 349 ? 20.988 0.198 -7.615 1.00 41.81 349 PRO A C 1
ATOM 2835 O O . PRO A 1 349 ? 21.953 0.951 -7.532 1.00 41.81 349 PRO A O 1
ATOM 2838 N N . GLN A 1 350 ? 21.099 -0.998 -8.188 1.00 38.03 350 GLN A N 1
ATOM 2839 C CA . GLN A 1 350 ? 22.317 -1.541 -8.781 1.00 38.03 350 GLN A CA 1
ATOM 2840 C C . GLN A 1 350 ? 22.229 -1.584 -10.313 1.00 38.03 350 GLN A C 1
ATOM 2842 O O . GLN A 1 350 ? 23.216 -1.296 -10.979 1.00 38.03 350 GLN A O 1
ATOM 2847 N N . CYS A 1 351 ? 21.056 -1.811 -10.918 1.00 36.28 351 CYS A N 1
ATOM 2848 C CA . CYS A 1 351 ? 20.953 -1.836 -12.385 1.00 36.28 351 CYS A CA 1
ATOM 2849 C C . CYS A 1 351 ? 20.910 -0.426 -12.999 1.00 36.28 351 CYS A C 1
ATOM 2851 O O . CYS A 1 351 ? 21.541 -0.177 -14.025 1.00 36.28 351 CYS A O 1
ATOM 2853 N N . SER A 1 352 ? 20.235 0.521 -12.334 1.00 41.25 352 SER A N 1
ATOM 2854 C CA . SER A 1 352 ? 20.228 1.941 -12.721 1.00 41.25 352 SER A CA 1
ATOM 2855 C C . SER A 1 352 ? 21.613 2.578 -12.572 1.00 41.25 352 SER A C 1
ATOM 2857 O O . SER A 1 352 ? 22.062 3.268 -13.484 1.00 41.25 352 SER A O 1
ATOM 2859 N N . CYS A 1 353 ? 22.343 2.291 -11.485 1.00 41.66 353 CYS A N 1
ATOM 2860 C CA . CYS A 1 353 ? 23.685 2.840 -11.301 1.00 41.66 353 CYS A CA 1
ATOM 2861 C C . CYS A 1 353 ? 24.706 2.181 -12.235 1.00 41.66 353 CYS A C 1
ATOM 2863 O O . CYS A 1 353 ? 25.541 2.891 -12.773 1.00 41.66 353 CYS A O 1
ATOM 2865 N N . ASN A 1 354 ? 24.598 0.883 -12.540 1.00 42.56 354 ASN A N 1
ATOM 2866 C CA . ASN A 1 354 ? 25.476 0.242 -13.521 1.00 42.56 354 ASN A CA 1
ATOM 2867 C C . ASN A 1 354 ? 25.246 0.792 -14.931 1.00 42.56 354 ASN A C 1
ATOM 2869 O O . ASN A 1 354 ? 26.211 1.142 -15.602 1.00 42.56 354 ASN A O 1
ATOM 2873 N N . LEU A 1 355 ? 23.994 0.954 -15.371 1.00 42.81 355 LEU A N 1
ATOM 2874 C CA . LEU A 1 355 ? 23.716 1.516 -16.693 1.00 42.81 355 LEU A CA 1
ATOM 2875 C C . LEU A 1 355 ? 24.052 3.013 -16.758 1.00 42.81 355 LEU A C 1
ATOM 2877 O O . LEU A 1 355 ? 24.636 3.453 -17.741 1.00 42.81 355 LEU A O 1
ATOM 2881 N N . ALA A 1 356 ? 23.758 3.791 -15.713 1.00 49.84 356 ALA A N 1
ATOM 2882 C CA . ALA A 1 356 ? 24.130 5.204 -15.640 1.00 49.84 356 ALA A CA 1
ATOM 2883 C C . ALA A 1 356 ? 25.652 5.396 -15.580 1.00 49.84 356 ALA A C 1
ATOM 2885 O O . ALA A 1 356 ? 26.170 6.279 -16.255 1.00 49.84 356 ALA A O 1
ATOM 2886 N N . ASN A 1 357 ? 26.379 4.553 -14.843 1.00 50.88 357 ASN A N 1
ATOM 2887 C CA . ASN A 1 357 ? 27.841 4.578 -14.786 1.00 50.88 357 ASN A CA 1
ATOM 2888 C C . ASN A 1 357 ? 28.449 4.164 -16.126 1.00 50.88 357 ASN A C 1
ATOM 2890 O O . ASN A 1 357 ? 29.340 4.852 -16.609 1.00 50.88 357 ASN A O 1
ATOM 2894 N N . VAL A 1 358 ? 27.918 3.123 -16.776 1.00 59.03 358 VAL A N 1
ATOM 2895 C CA . VAL A 1 358 ? 28.340 2.711 -18.123 1.00 59.03 358 VAL A CA 1
ATOM 2896 C C . VAL A 1 358 ? 28.035 3.806 -19.146 1.00 59.03 358 VAL A C 1
ATOM 2898 O O . VAL A 1 358 ? 28.885 4.116 -19.974 1.00 59.03 358 VAL A O 1
ATOM 2901 N N . ILE A 1 359 ? 26.867 4.453 -19.086 1.00 58.78 359 ILE A N 1
ATOM 2902 C CA . ILE A 1 359 ? 26.536 5.591 -19.956 1.00 58.78 359 ILE A CA 1
ATOM 2903 C C . ILE A 1 359 ? 27.500 6.750 -19.697 1.00 58.78 359 ILE A C 1
ATOM 2905 O O . ILE A 1 359 ? 28.046 7.292 -20.652 1.00 58.78 359 ILE A O 1
ATOM 2909 N N . LYS A 1 360 ? 27.780 7.087 -18.435 1.00 62.34 360 LYS A N 1
ATOM 2910 C CA . LYS A 1 360 ? 28.697 8.171 -18.052 1.00 62.34 360 LYS A CA 1
ATOM 2911 C C . LYS A 1 360 ? 30.133 7.884 -18.500 1.00 62.34 360 LYS A C 1
ATOM 2913 O O . LYS A 1 360 ? 30.801 8.766 -19.028 1.00 62.34 360 LYS A O 1
ATOM 2918 N N . GLU A 1 361 ? 30.583 6.640 -18.378 1.00 64.31 361 GLU A N 1
ATOM 2919 C CA . GLU A 1 361 ? 31.892 6.180 -18.844 1.00 64.31 361 GLU A CA 1
ATOM 2920 C C . GLU A 1 361 ? 31.982 6.207 -20.380 1.00 64.31 361 GLU A C 1
ATOM 2922 O O . GLU A 1 361 ? 32.963 6.699 -20.940 1.00 64.31 361 GLU A O 1
ATOM 2927 N N . LYS A 1 362 ? 30.925 5.789 -21.093 1.00 66.44 362 LYS A N 1
ATOM 2928 C CA . LYS A 1 362 ? 30.857 5.904 -22.560 1.00 66.44 362 LYS A CA 1
ATOM 2929 C C . LYS A 1 362 ? 30.715 7.351 -23.035 1.00 66.44 362 LYS A C 1
ATOM 2931 O O . LYS A 1 362 ? 31.229 7.675 -24.102 1.00 66.44 362 LYS A O 1
ATOM 2936 N N . GLU A 1 363 ? 30.076 8.238 -22.279 1.00 61.16 363 GLU A N 1
ATOM 2937 C CA . GLU A 1 363 ? 30.005 9.671 -22.590 1.00 61.16 363 GLU A CA 1
ATOM 2938 C C . GLU A 1 363 ? 31.333 10.389 -22.363 1.00 61.16 363 GLU A C 1
ATOM 2940 O O . GLU A 1 363 ? 31.709 11.241 -23.175 1.00 61.16 363 GLU A O 1
ATOM 2945 N N . LEU A 1 364 ? 32.087 9.999 -21.334 1.00 67.06 364 LEU A N 1
ATOM 2946 C CA . LEU A 1 364 ? 33.471 10.428 -21.140 1.00 67.06 364 LEU A CA 1
ATOM 2947 C C . LEU A 1 364 ? 34.368 9.935 -22.279 1.00 67.06 364 LEU A C 1
ATOM 2949 O O . LEU A 1 364 ? 35.155 10.716 -22.811 1.00 67.06 364 LEU A O 1
ATOM 2953 N N . GLU A 1 365 ? 34.191 8.694 -22.731 1.00 62.00 365 GLU A N 1
ATOM 2954 C CA . GLU A 1 365 ? 34.956 8.144 -23.853 1.00 62.00 365 GLU A CA 1
ATOM 2955 C C . GLU A 1 365 ? 34.597 8.820 -25.187 1.00 62.00 365 GLU A C 1
ATOM 2957 O O . GLU A 1 365 ? 35.478 9.165 -25.972 1.00 62.00 365 GLU A O 1
ATOM 2962 N N . ILE A 1 366 ? 33.316 9.117 -25.431 1.00 59.19 366 ILE A N 1
ATOM 2963 C CA . ILE A 1 366 ? 32.878 9.918 -26.587 1.00 59.19 366 ILE A CA 1
ATOM 2964 C C . ILE A 1 366 ? 33.442 11.343 -26.504 1.00 59.19 366 ILE A C 1
ATOM 2966 O O . ILE A 1 366 ? 33.846 11.905 -27.522 1.00 59.19 366 ILE A O 1
ATOM 2970 N N . SER A 1 367 ? 33.508 11.932 -25.309 1.00 64.06 367 SER A N 1
ATOM 2971 C CA . SER A 1 367 ? 34.102 13.257 -25.094 1.00 64.06 367 SER A CA 1
ATOM 2972 C C . SER A 1 367 ? 35.611 13.245 -25.340 1.00 64.06 367 SER A C 1
ATOM 2974 O O . SER A 1 367 ? 36.134 14.149 -25.989 1.00 64.06 367 SER A O 1
ATOM 2976 N N . ARG A 1 368 ? 36.301 12.184 -24.913 1.00 70.25 368 ARG A N 1
ATOM 2977 C CA . ARG A 1 368 ? 37.723 11.943 -25.173 1.00 70.25 368 ARG A CA 1
ATOM 2978 C C . ARG A 1 368 ? 37.994 11.745 -26.665 1.00 70.25 368 ARG A C 1
ATOM 2980 O O . ARG A 1 368 ? 38.896 12.378 -27.200 1.00 70.25 368 ARG A O 1
ATOM 2987 N N . LEU A 1 369 ? 37.188 10.942 -27.359 1.00 52.72 369 LEU A N 1
ATOM 2988 C CA . LEU A 1 369 ? 37.308 10.722 -28.804 1.00 52.72 369 LEU A CA 1
ATOM 2989 C C . LEU A 1 369 ? 36.996 11.988 -29.609 1.00 52.72 369 LEU A C 1
ATOM 2991 O O . LEU A 1 369 ? 37.701 12.285 -30.567 1.00 52.72 369 LEU A O 1
ATOM 2995 N N . ASN A 1 370 ? 35.997 12.775 -29.197 1.00 51.09 370 ASN A N 1
ATOM 2996 C CA . ASN A 1 370 ? 35.712 14.078 -29.801 1.00 51.09 370 ASN A CA 1
ATOM 2997 C C . ASN A 1 370 ? 36.832 15.093 -29.543 1.00 51.09 370 ASN A C 1
ATOM 2999 O O . ASN A 1 370 ? 37.091 15.925 -30.406 1.00 51.09 370 ASN A O 1
ATOM 3003 N N . ARG A 1 371 ? 37.504 15.031 -28.387 1.00 60.28 371 ARG A N 1
ATOM 3004 C CA . ARG A 1 371 ? 38.690 15.845 -28.094 1.00 60.28 371 ARG A CA 1
ATOM 3005 C C . ARG A 1 371 ? 39.867 15.441 -28.978 1.00 60.28 371 ARG A C 1
ATOM 3007 O O . ARG A 1 371 ? 40.451 16.310 -29.597 1.00 60.28 371 ARG A O 1
ATOM 3014 N N . ILE A 1 372 ? 40.125 14.145 -29.144 1.00 59.53 372 ILE A N 1
ATOM 3015 C CA . ILE A 1 372 ? 41.161 13.634 -30.058 1.00 59.53 372 ILE A CA 1
ATOM 3016 C C . ILE A 1 372 ? 40.864 14.026 -31.516 1.00 59.53 372 ILE A C 1
ATOM 3018 O O . ILE A 1 372 ? 41.773 14.398 -32.248 1.00 59.53 372 ILE A O 1
ATOM 3022 N N . LEU A 1 373 ? 39.594 14.006 -31.935 1.00 43.41 373 LEU A N 1
ATOM 3023 C CA . LEU A 1 373 ? 39.165 14.488 -33.255 1.00 43.41 373 LEU A CA 1
ATOM 3024 C C . LEU A 1 373 ? 39.403 15.995 -33.431 1.00 43.41 373 LEU A C 1
ATOM 3026 O O . LEU A 1 373 ? 39.860 16.409 -34.489 1.00 43.41 373 LEU A O 1
ATOM 3030 N N . ARG A 1 374 ? 39.145 16.802 -32.393 1.00 53.75 374 ARG A N 1
ATOM 3031 C CA . ARG A 1 374 ? 39.439 18.247 -32.395 1.00 53.75 374 ARG A CA 1
ATOM 3032 C C . ARG A 1 374 ? 40.940 18.535 -32.368 1.00 53.75 374 ARG A C 1
ATOM 3034 O O . ARG A 1 374 ? 41.388 19.431 -33.068 1.00 53.75 374 ARG A O 1
ATOM 3041 N N . ASP A 1 375 ? 41.711 17.764 -31.610 1.00 46.12 375 ASP A N 1
ATOM 3042 C CA . ASP A 1 375 ? 43.166 17.907 -31.510 1.00 46.12 375 ASP A CA 1
ATOM 3043 C C . ASP A 1 375 ? 43.855 17.463 -32.818 1.00 46.12 375 ASP A C 1
ATOM 3045 O O . ASP A 1 375 ? 44.881 18.021 -33.205 1.00 46.12 375 ASP A O 1
ATOM 3049 N N . SER A 1 376 ? 43.250 16.527 -33.560 1.00 42.38 376 SER A N 1
ATOM 3050 C CA . SER A 1 376 ? 43.705 16.124 -34.896 1.00 42.38 376 SER A CA 1
ATOM 3051 C C . SER A 1 376 ? 43.382 17.157 -35.989 1.00 42.38 376 SER A C 1
ATOM 3053 O O . SER A 1 376 ? 44.130 17.237 -36.962 1.00 42.38 376 SER A O 1
ATOM 3055 N N . ASP A 1 377 ? 42.329 17.967 -35.827 1.00 35.09 377 ASP A N 1
ATOM 3056 C CA . ASP A 1 377 ? 41.994 19.089 -36.727 1.00 35.09 377 ASP A CA 1
ATOM 3057 C C . ASP A 1 377 ? 42.892 20.327 -36.498 1.00 35.09 377 ASP A C 1
ATOM 3059 O O . ASP A 1 377 ? 42.966 21.206 -37.352 1.00 35.09 377 ASP A O 1
ATOM 3063 N N . MET A 1 378 ? 43.643 20.390 -35.389 1.00 38.78 378 MET A N 1
ATOM 3064 C CA . MET A 1 378 ? 44.516 21.528 -35.042 1.00 38.78 378 MET A CA 1
ATOM 3065 C C . MET A 1 378 ? 45.955 21.416 -35.574 1.00 38.78 378 MET A C 1
ATOM 3067 O O . MET A 1 378 ? 46.793 22.270 -35.283 1.00 38.78 378 MET A O 1
ATOM 3071 N N . SER A 1 379 ? 46.255 20.402 -36.391 1.00 43.56 379 SER A N 1
ATOM 3072 C CA . SER A 1 379 ? 47.579 20.238 -37.021 1.00 43.56 379 SER A CA 1
ATOM 3073 C C . SER A 1 379 ? 47.755 21.042 -38.322 1.00 43.56 379 SER A C 1
ATOM 3075 O O . SER A 1 379 ? 48.800 20.945 -38.964 1.00 43.56 379 SER A O 1
ATOM 3077 N N . GLN A 1 380 ? 46.772 21.859 -38.718 1.00 36.66 380 GLN A N 1
ATOM 3078 C CA . GLN A 1 380 ? 46.908 22.844 -39.796 1.00 36.66 380 GLN A CA 1
ATOM 3079 C C . GLN A 1 380 ? 46.404 24.219 -39.334 1.00 36.66 380 GLN A C 1
ATOM 3081 O O . GLN A 1 380 ? 45.214 24.467 -39.210 1.00 36.66 380 GLN A O 1
ATOM 3086 N N . SER A 1 381 ? 47.372 25.092 -39.067 1.00 35.91 381 SER A N 1
ATOM 3087 C CA . SER A 1 381 ? 47.353 26.551 -39.201 1.00 35.91 381 SER A CA 1
ATOM 3088 C C . SER A 1 381 ? 46.081 27.347 -38.843 1.00 35.91 381 SER A C 1
ATOM 3090 O O . SER A 1 381 ? 45.172 27.524 -39.647 1.00 35.91 381 SER A O 1
ATOM 3092 N N . SER A 1 382 ? 46.233 28.086 -37.738 1.00 33.66 382 SER A N 1
ATOM 3093 C CA . SER A 1 382 ? 45.953 29.526 -37.567 1.00 33.66 382 SER A CA 1
ATOM 3094 C C . SER A 1 382 ? 44.515 30.069 -37.448 1.00 33.66 382 SER A C 1
ATOM 3096 O O . SER A 1 382 ? 43.660 29.927 -38.311 1.00 33.66 382 SER A O 1
ATOM 3098 N N . SER A 1 383 ? 44.393 30.907 -36.408 1.00 34.66 383 SER A N 1
ATOM 3099 C CA . SER A 1 383 ? 43.422 31.979 -36.134 1.00 34.66 383 SER A CA 1
ATOM 3100 C C . SER A 1 383 ? 42.034 31.609 -35.584 1.00 34.66 383 SER A C 1
ATOM 3102 O O . SER A 1 383 ? 41.117 31.224 -36.293 1.00 34.66 383 SER A O 1
ATOM 3104 N N . ALA A 1 384 ? 41.929 31.807 -34.264 1.00 45.88 384 ALA A N 1
ATOM 3105 C CA . ALA A 1 384 ? 40.801 32.349 -33.504 1.00 45.88 384 ALA A CA 1
ATOM 3106 C C . ALA A 1 384 ? 39.382 32.194 -34.085 1.00 45.88 384 ALA A C 1
ATOM 3108 O O . ALA A 1 384 ? 38.949 33.052 -34.840 1.00 45.88 384 ALA A O 1
ATOM 3109 N N . ILE A 1 385 ? 38.608 31.227 -33.573 1.00 35.25 385 ILE A N 1
ATOM 3110 C CA . ILE A 1 385 ? 37.148 31.341 -33.400 1.00 35.25 385 ILE A CA 1
ATOM 3111 C C . ILE A 1 385 ? 36.723 30.538 -32.151 1.00 35.25 385 ILE A C 1
ATOM 3113 O O . ILE A 1 385 ? 36.869 29.320 -32.099 1.00 35.25 385 ILE A O 1
ATOM 3117 N N . GLY A 1 386 ? 36.154 31.240 -31.161 1.00 37.44 386 GLY A N 1
ATOM 3118 C CA . GLY A 1 386 ? 35.124 30.705 -30.259 1.00 37.44 386 GLY A CA 1
ATOM 3119 C C . GLY A 1 386 ? 35.558 30.054 -28.941 1.00 37.44 386 GLY A C 1
ATOM 3120 O O . GLY A 1 386 ? 35.314 28.865 -28.739 1.00 37.44 386 GLY A O 1
ATOM 3121 N N . ARG A 1 387 ? 36.065 30.835 -27.972 1.00 40.28 387 ARG A N 1
ATOM 3122 C CA . ARG A 1 387 ? 35.836 30.494 -26.554 1.00 40.28 387 ARG A CA 1
ATOM 3123 C C . ARG A 1 387 ? 34.329 30.584 -26.318 1.00 40.28 387 ARG A C 1
ATOM 3125 O O . ARG A 1 387 ? 33.780 31.678 -26.300 1.00 40.28 387 ARG A O 1
ATOM 3132 N N . ILE A 1 388 ? 33.650 29.448 -26.206 1.00 44.22 388 ILE A N 1
ATOM 3133 C CA . ILE A 1 388 ? 32.257 29.444 -25.759 1.00 44.22 388 ILE A CA 1
ATOM 3134 C C . ILE A 1 388 ? 32.294 29.651 -24.244 1.00 44.22 388 ILE A C 1
ATOM 3136 O O . ILE A 1 388 ? 32.594 28.719 -23.500 1.00 44.22 388 ILE A O 1
ATOM 3140 N N . GLU A 1 389 ? 32.025 30.880 -23.817 1.00 50.62 389 GLU A N 1
ATOM 3141 C CA . GLU A 1 389 ? 31.716 31.247 -22.436 1.00 50.62 389 GLU A CA 1
ATOM 3142 C C . GLU A 1 389 ? 30.438 30.508 -22.021 1.00 50.62 389 GLU A C 1
ATOM 3144 O O . GLU A 1 389 ? 29.337 30.834 -22.463 1.00 50.62 389 GLU A O 1
ATOM 3149 N N . ARG A 1 390 ? 30.578 29.432 -21.242 1.00 51.94 390 ARG A N 1
ATOM 3150 C CA . ARG A 1 390 ? 29.438 28.705 -20.675 1.00 51.94 390 ARG A CA 1
ATOM 3151 C C . ARG A 1 390 ? 29.375 28.996 -19.188 1.00 51.94 390 ARG A C 1
ATOM 3153 O O . ARG A 1 390 ? 30.351 28.763 -18.484 1.00 51.94 390 ARG A O 1
ATOM 3160 N N . VAL A 1 391 ? 28.224 29.491 -18.749 1.00 60.69 391 VAL A N 1
ATOM 3161 C CA . VAL A 1 391 ? 27.936 29.776 -17.344 1.00 60.69 391 VAL A CA 1
ATOM 3162 C C . VAL A 1 391 ? 27.621 28.469 -16.612 1.00 60.69 391 VAL A C 1
ATOM 3164 O O . VAL A 1 391 ? 26.803 27.676 -17.086 1.00 60.69 391 VAL A O 1
ATOM 3167 N N . SER A 1 392 ? 28.260 28.245 -15.467 1.00 72.56 392 SER A N 1
ATOM 3168 C CA . SER A 1 392 ? 27.970 27.127 -14.567 1.00 72.56 392 SER A CA 1
ATOM 3169 C C . SER A 1 392 ? 26.696 27.419 -13.768 1.00 72.56 392 SER A C 1
ATOM 3171 O O . SER A 1 392 ? 26.584 28.471 -13.146 1.00 72.56 392 SER A O 1
ATOM 3173 N N . VAL A 1 393 ? 25.716 26.507 -13.816 1.00 73.69 393 VAL A N 1
ATOM 3174 C CA . VAL A 1 393 ? 24.413 26.641 -13.119 1.00 73.69 393 VAL A CA 1
ATOM 3175 C C . VAL A 1 393 ? 24.127 25.495 -12.144 1.00 73.69 393 VAL A C 1
ATOM 3177 O O . VAL A 1 393 ? 23.117 25.515 -11.449 1.00 73.69 393 VAL A O 1
ATOM 3180 N N . LEU A 1 394 ? 24.995 24.481 -12.087 1.00 68.06 394 LEU A N 1
ATOM 3181 C CA . LEU A 1 394 ? 24.831 23.287 -11.241 1.00 68.06 394 LEU A CA 1
ATOM 3182 C C . LEU A 1 394 ? 25.827 23.238 -10.070 1.00 68.06 394 LEU A C 1
ATOM 3184 O O . LEU A 1 394 ? 25.717 22.356 -9.223 1.00 68.06 394 LEU A O 1
ATOM 3188 N N . GLY A 1 395 ? 26.796 24.154 -10.013 1.00 63.47 395 GLY A N 1
ATOM 3189 C CA . GLY A 1 395 ? 27.850 24.194 -8.999 1.00 63.47 395 GLY A CA 1
ATOM 3190 C C . GLY A 1 395 ? 28.684 25.473 -9.101 1.00 63.47 395 GLY A C 1
ATOM 3191 O O . GLY A 1 395 ? 28.499 26.255 -10.030 1.00 63.47 395 GLY A O 1
ATOM 3192 N N . CYS A 1 396 ? 29.567 25.696 -8.127 1.00 74.81 396 CYS A N 1
ATOM 3193 C CA . CYS A 1 396 ? 30.436 26.871 -8.053 1.00 74.81 396 CYS A CA 1
ATOM 3194 C C . CYS A 1 396 ? 31.849 26.429 -7.639 1.00 74.81 396 CYS A C 1
ATOM 3196 O O . CYS A 1 396 ? 32.178 26.433 -6.451 1.00 74.81 396 CYS A O 1
ATOM 3198 N N . GLU A 1 397 ? 32.665 26.000 -8.609 1.00 77.56 397 GLU A N 1
ATOM 3199 C CA . GLU A 1 397 ? 34.062 25.601 -8.387 1.00 77.56 397 GLU A CA 1
ATOM 3200 C C . GLU A 1 397 ? 35.056 26.685 -8.843 1.00 77.56 397 GLU A C 1
ATOM 3202 O O . GLU A 1 397 ? 34.735 27.596 -9.609 1.00 77.56 397 GLU A O 1
ATOM 3207 N N . VAL A 1 398 ? 36.294 26.610 -8.348 1.00 75.88 398 VAL A N 1
ATOM 3208 C CA . VAL A 1 398 ? 37.345 27.584 -8.675 1.00 75.88 398 VAL A CA 1
ATOM 3209 C C . VAL A 1 398 ? 37.687 27.493 -10.167 1.00 75.88 398 VAL A C 1
ATOM 3211 O O . VAL A 1 398 ? 38.211 26.482 -10.626 1.00 75.88 398 VAL A O 1
ATOM 3214 N N . GLY A 1 399 ? 37.435 28.575 -10.909 1.00 74.25 399 GLY A N 1
ATOM 3215 C CA . GLY A 1 399 ? 37.671 28.665 -12.356 1.00 74.25 399 GLY A CA 1
ATOM 3216 C C . GLY A 1 399 ? 36.401 28.673 -13.212 1.00 74.25 399 GLY A C 1
ATOM 3217 O O . GLY A 1 399 ? 36.503 28.888 -14.422 1.00 74.25 399 GLY A O 1
ATOM 3218 N N . ASP A 1 400 ? 35.225 28.494 -12.604 1.00 78.75 400 ASP A N 1
ATOM 3219 C CA . ASP A 1 400 ? 33.938 28.578 -13.296 1.00 78.75 400 ASP A CA 1
ATOM 3220 C C . ASP A 1 400 ? 33.560 30.022 -13.662 1.00 78.75 400 ASP A C 1
ATOM 3222 O O . ASP A 1 400 ? 33.813 30.974 -12.921 1.00 78.75 400 ASP A O 1
ATOM 3226 N N . ILE A 1 401 ? 32.883 30.176 -14.805 1.00 80.25 401 ILE A N 1
ATOM 3227 C CA . ILE A 1 401 ? 32.181 31.414 -15.164 1.00 80.25 401 ILE A CA 1
ATOM 3228 C C . ILE A 1 401 ? 30.777 31.319 -14.571 1.00 80.25 401 ILE A C 1
ATOM 3230 O O . ILE A 1 401 ? 30.034 30.389 -14.886 1.00 80.25 401 ILE A O 1
ATOM 3234 N N . VAL A 1 402 ? 30.403 32.274 -13.725 1.00 84.50 402 VAL A N 1
ATOM 3235 C CA . VAL A 1 402 ? 29.139 32.257 -12.979 1.00 84.50 402 VAL A CA 1
ATOM 3236 C C . VAL A 1 402 ? 28.307 33.506 -13.258 1.00 84.50 402 VAL A C 1
ATOM 3238 O O . VAL A 1 402 ? 28.848 34.561 -13.588 1.00 84.50 402 VAL A O 1
ATOM 3241 N N . LEU A 1 403 ? 26.984 33.389 -13.133 1.00 83.56 403 LEU A N 1
ATOM 3242 C CA . LEU A 1 403 ? 26.064 34.521 -13.245 1.00 83.56 403 LEU A CA 1
ATOM 3243 C C . LEU A 1 403 ? 25.728 35.033 -11.846 1.00 83.56 403 LEU A C 1
ATOM 3245 O O . LEU A 1 403 ? 25.260 34.269 -11.007 1.00 83.56 403 LEU A O 1
ATOM 3249 N N . ILE A 1 404 ? 25.950 36.322 -11.612 1.00 89.31 404 ILE A N 1
ATOM 3250 C CA . ILE A 1 404 ? 25.641 36.991 -10.347 1.00 89.31 404 ILE A CA 1
ATOM 3251 C C . ILE A 1 404 ? 24.371 37.818 -10.542 1.00 89.31 404 ILE A C 1
ATOM 3253 O O . ILE A 1 404 ? 24.250 38.540 -11.531 1.00 89.31 404 ILE A O 1
ATOM 3257 N N . TYR A 1 405 ? 23.441 37.727 -9.597 1.00 87.00 405 TYR A N 1
ATOM 3258 C CA . TYR A 1 405 ? 22.245 38.562 -9.552 1.00 87.00 405 TYR A CA 1
ATOM 3259 C C . TYR A 1 405 ? 22.042 39.120 -8.140 1.00 87.00 405 TYR A C 1
ATOM 3261 O O . TYR A 1 405 ? 22.574 38.588 -7.168 1.00 87.00 405 TYR A O 1
ATOM 3269 N N . TYR A 1 406 ? 21.312 40.223 -8.028 1.00 88.50 406 TYR A N 1
ATOM 3270 C CA . TYR A 1 406 ? 20.995 40.837 -6.742 1.00 88.50 406 TYR A CA 1
ATOM 3271 C C . TYR A 1 406 ? 19.659 40.298 -6.223 1.00 88.50 406 TYR A C 1
ATOM 3273 O O . TYR A 1 406 ? 18.677 40.278 -6.965 1.00 88.50 406 TYR A O 1
ATOM 3281 N N . GLU A 1 407 ? 19.625 39.845 -4.970 1.00 87.81 407 GLU A N 1
ATOM 3282 C CA . GLU A 1 407 ? 18.419 39.314 -4.331 1.00 87.81 407 GLU A CA 1
ATOM 3283 C C . GLU A 1 407 ? 17.973 40.249 -3.201 1.00 87.81 407 GLU A C 1
ATOM 3285 O O . GLU A 1 407 ? 18.599 40.318 -2.139 1.00 87.81 407 GLU A O 1
ATOM 3290 N N . GLU A 1 408 ? 16.850 40.937 -3.426 1.00 83.94 408 GLU A N 1
ATOM 3291 C CA . GLU A 1 408 ? 16.289 41.942 -2.511 1.00 83.94 408 GLU A CA 1
ATOM 3292 C C . GLU A 1 408 ? 16.012 41.371 -1.113 1.00 83.94 408 GLU A C 1
ATOM 3294 O O . GLU A 1 408 ? 16.198 42.053 -0.108 1.00 83.94 408 GLU A O 1
ATOM 3299 N N . LYS A 1 409 ? 15.636 40.088 -1.021 1.00 84.69 409 LYS A N 1
ATOM 3300 C CA . LYS A 1 409 ? 15.335 39.426 0.260 1.00 84.69 409 LYS A CA 1
ATOM 3301 C C . LYS A 1 409 ? 16.531 39.345 1.206 1.00 84.69 409 LYS A C 1
ATOM 3303 O O . LYS A 1 409 ? 16.331 39.278 2.416 1.00 84.69 409 LYS A O 1
ATOM 3308 N N . PHE A 1 410 ? 17.750 39.312 0.669 1.00 83.69 410 PHE A N 1
ATOM 3309 C CA . PHE A 1 410 ? 18.980 39.186 1.456 1.00 83.69 410 PHE A CA 1
ATOM 3310 C C . PHE A 1 410 ? 19.860 40.438 1.397 1.00 83.69 410 PHE A C 1
ATOM 3312 O O . PHE A 1 410 ? 20.939 40.431 1.993 1.00 83.69 410 PHE A O 1
ATOM 3319 N N . ASN A 1 411 ? 19.415 41.479 0.680 1.00 85.62 411 ASN A N 1
ATOM 3320 C CA . ASN A 1 411 ? 20.161 42.711 0.418 1.00 85.62 411 ASN A CA 1
ATOM 3321 C C . ASN A 1 411 ? 21.619 42.432 -0.005 1.00 85.62 411 ASN A C 1
ATOM 3323 O O . ASN A 1 411 ? 22.560 43.026 0.512 1.00 85.62 411 ASN A O 1
ATOM 3327 N N . ASN A 1 412 ? 21.819 41.433 -0.871 1.00 86.44 412 ASN A N 1
ATOM 3328 C CA . ASN A 1 412 ? 23.143 40.961 -1.270 1.00 86.44 412 ASN A CA 1
ATOM 3329 C C . ASN A 1 412 ? 23.137 40.363 -2.680 1.00 86.44 412 ASN A C 1
ATOM 3331 O O . ASN A 1 412 ? 22.112 39.898 -3.185 1.00 86.44 412 ASN A O 1
ATOM 3335 N N . TYR A 1 413 ? 24.320 40.333 -3.296 1.00 90.06 413 TYR A N 1
ATOM 3336 C CA . TYR A 1 413 ? 24.547 39.659 -4.571 1.00 90.06 413 TYR A CA 1
ATOM 3337 C C . TYR A 1 413 ? 24.779 38.159 -4.359 1.00 90.06 413 TYR A C 1
ATOM 3339 O O . TYR A 1 413 ? 25.568 37.750 -3.503 1.00 90.06 413 TYR A O 1
ATOM 3347 N N . ILE A 1 414 ? 24.101 37.338 -5.159 1.00 89.94 414 ILE A N 1
ATOM 3348 C CA . ILE A 1 414 ? 24.102 35.876 -5.077 1.00 89.94 414 ILE A CA 1
ATOM 3349 C C . ILE A 1 414 ? 24.470 35.290 -6.441 1.00 89.94 414 ILE A C 1
ATOM 3351 O O . ILE A 1 414 ? 24.111 35.823 -7.493 1.00 89.94 414 ILE A O 1
ATOM 3355 N N . VAL A 1 415 ? 25.197 34.174 -6.430 1.00 89.25 415 VAL A N 1
ATOM 3356 C CA . VAL A 1 415 ? 25.477 33.385 -7.633 1.00 89.25 415 VAL A CA 1
ATOM 3357 C C . VAL A 1 415 ? 24.262 32.529 -7.994 1.00 89.25 415 VAL A C 1
ATOM 3359 O O . VAL A 1 415 ? 23.754 31.772 -7.168 1.00 89.25 415 VAL A O 1
ATOM 3362 N N . PHE A 1 416 ? 23.819 32.609 -9.247 1.00 81.62 416 PHE A N 1
ATOM 3363 C CA . PHE A 1 416 ? 22.714 31.813 -9.767 1.00 81.62 416 PHE A CA 1
ATOM 3364 C C . PHE A 1 416 ? 23.100 30.329 -9.867 1.00 81.62 416 PHE A C 1
ATOM 3366 O O . PHE A 1 416 ? 23.884 29.935 -10.732 1.00 81.62 416 PHE A O 1
ATOM 3373 N N . THR A 1 417 ? 22.515 29.496 -9.005 1.00 81.56 417 THR A N 1
ATOM 3374 C CA . THR A 1 417 ? 22.656 28.036 -9.036 1.00 81.56 417 THR A CA 1
ATOM 3375 C C . THR A 1 417 ? 21.283 27.363 -8.952 1.00 81.56 417 THR A C 1
ATOM 3377 O O . THR A 1 417 ? 20.346 27.881 -8.351 1.00 81.56 417 THR A O 1
ATOM 3380 N N . LEU A 1 418 ? 21.147 26.186 -9.567 1.00 73.88 418 LEU A N 1
ATOM 3381 C CA . LEU A 1 418 ? 19.948 25.337 -9.5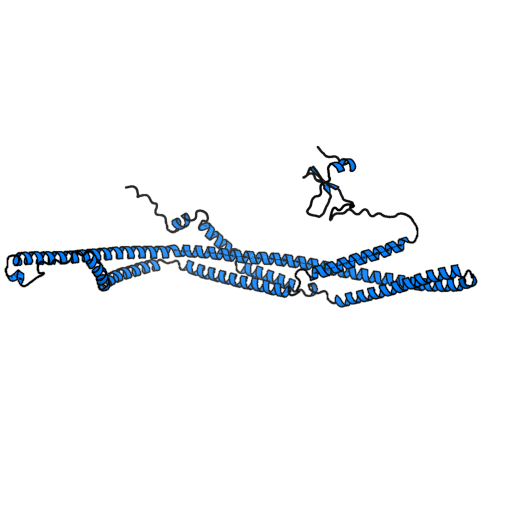03 1.00 73.88 418 LEU A CA 1
ATOM 3382 C C . LEU A 1 418 ? 19.942 24.417 -8.266 1.00 73.88 418 LEU A C 1
ATOM 3384 O O . LEU A 1 418 ? 19.064 23.565 -8.133 1.00 73.88 418 LEU A O 1
ATOM 3388 N N . ASN A 1 419 ? 20.929 24.564 -7.378 1.00 69.81 419 ASN A N 1
ATOM 3389 C CA . ASN A 1 419 ? 21.052 23.787 -6.150 1.00 69.81 419 ASN A CA 1
ATOM 3390 C C . ASN A 1 419 ? 20.404 24.525 -4.975 1.00 69.81 419 ASN A C 1
ATOM 3392 O O . ASN A 1 419 ? 20.324 25.747 -4.952 1.00 69.81 419 ASN A O 1
ATOM 3396 N N . ASN A 1 420 ? 20.039 23.784 -3.929 1.00 73.88 420 ASN A N 1
ATOM 3397 C CA . ASN A 1 420 ? 19.423 24.344 -2.717 1.00 73.88 420 ASN A CA 1
ATOM 3398 C C . ASN A 1 420 ? 20.408 25.117 -1.807 1.00 73.88 420 ASN A C 1
ATOM 3400 O O . ASN A 1 420 ? 20.078 25.405 -0.659 1.00 73.88 420 ASN A O 1
ATOM 3404 N N . VAL A 1 421 ? 21.623 25.413 -2.281 1.00 79.06 421 VAL A N 1
ATOM 3405 C CA . VAL A 1 421 ? 22.675 26.108 -1.525 1.00 79.06 421 VAL A CA 1
ATOM 3406 C C . VAL A 1 421 ? 22.935 27.463 -2.173 1.00 79.06 421 VAL A C 1
ATOM 3408 O O . VAL A 1 421 ? 23.327 27.538 -3.337 1.00 79.06 421 VAL A O 1
ATOM 3411 N N . LEU A 1 422 ? 22.721 28.528 -1.402 1.00 86.12 422 LEU A N 1
ATOM 3412 C CA . LEU A 1 422 ? 22.948 29.906 -1.832 1.00 86.12 422 LEU A CA 1
ATOM 3413 C C . LEU A 1 422 ? 24.420 30.285 -1.635 1.00 86.12 422 LEU A C 1
ATOM 3415 O O . LEU A 1 422 ? 24.978 30.088 -0.555 1.00 86.12 422 LEU A O 1
ATOM 3419 N N . HIS A 1 423 ? 25.034 30.860 -2.669 1.00 87.81 423 HIS A N 1
ATOM 3420 C CA . HIS A 1 423 ? 26.410 31.353 -2.630 1.00 87.81 423 HIS A CA 1
ATOM 3421 C C . HIS A 1 423 ? 26.413 32.881 -2.710 1.00 87.81 423 HIS A C 1
ATOM 3423 O O . HIS A 1 423 ? 26.074 33.451 -3.747 1.00 87.81 423 HIS A O 1
ATOM 3429 N N . PHE A 1 424 ? 26.794 33.536 -1.616 1.00 90.25 424 PHE A N 1
ATOM 3430 C CA . PHE A 1 424 ? 26.877 34.993 -1.531 1.00 90.25 424 PHE A CA 1
ATOM 3431 C C . PHE A 1 424 ? 28.207 35.502 -2.086 1.00 90.25 424 PHE A C 1
ATOM 3433 O O . PHE A 1 424 ? 29.262 34.914 -1.837 1.00 90.25 424 PHE A O 1
ATOM 3440 N N . VAL A 1 425 ? 28.155 36.611 -2.820 1.00 89.06 425 VAL A N 1
ATOM 3441 C CA . VAL A 1 425 ? 29.354 37.312 -3.284 1.00 89.06 425 VAL A CA 1
ATOM 3442 C C . VAL A 1 425 ? 29.980 38.044 -2.101 1.00 89.06 425 VAL A C 1
ATOM 3444 O O . VAL A 1 425 ? 29.301 38.772 -1.381 1.00 89.06 425 VAL A O 1
ATOM 3447 N N . HIS A 1 426 ? 31.280 37.843 -1.892 1.00 87.81 426 HIS A N 1
ATOM 3448 C CA . HIS A 1 426 ? 32.008 38.478 -0.797 1.00 87.81 426 HIS A CA 1
ATOM 3449 C C . HIS A 1 426 ? 32.123 39.996 -1.013 1.00 87.81 426 HIS A C 1
ATOM 3451 O O . HIS A 1 426 ? 32.320 40.448 -2.143 1.00 87.81 426 HIS A O 1
ATOM 3457 N N . THR A 1 427 ? 32.057 40.781 0.066 1.00 83.94 427 THR A N 1
ATOM 3458 C CA . THR A 1 427 ? 32.099 42.257 0.032 1.00 83.94 427 THR A CA 1
ATOM 3459 C C . THR A 1 427 ? 33.334 42.795 -0.682 1.00 83.94 427 THR A C 1
ATOM 3461 O O . THR A 1 427 ? 33.237 43.704 -1.499 1.00 83.94 427 THR A O 1
ATOM 3464 N N . ASP A 1 428 ? 34.480 42.159 -0.457 1.00 85.06 428 ASP A N 1
ATOM 3465 C CA . ASP A 1 428 ? 35.769 42.540 -1.049 1.00 85.06 428 ASP A CA 1
ATOM 3466 C C . ASP A 1 428 ? 35.809 42.357 -2.579 1.00 85.06 428 ASP A C 1
ATOM 3468 O O . ASP A 1 428 ? 36.689 42.890 -3.254 1.00 85.06 428 ASP A O 1
ATOM 3472 N N . CYS A 1 429 ? 34.863 41.601 -3.147 1.00 84.88 429 CYS A N 1
ATOM 3473 C CA . CYS A 1 429 ? 34.747 41.389 -4.588 1.00 84.88 429 CYS A CA 1
ATOM 3474 C C . CYS A 1 429 ? 33.835 42.416 -5.276 1.00 84.88 429 CYS A C 1
ATOM 3476 O O . CYS A 1 429 ? 33.837 42.486 -6.505 1.00 84.88 429 CYS A O 1
ATOM 3478 N N . LEU A 1 430 ? 33.063 43.208 -4.523 1.00 82.56 430 LEU A N 1
ATOM 3479 C CA . LEU A 1 430 ? 32.085 44.146 -5.087 1.00 82.56 430 LEU A CA 1
ATOM 3480 C C . LEU A 1 430 ? 32.766 45.285 -5.853 1.00 82.56 430 LEU A C 1
ATOM 3482 O O . LEU A 1 430 ? 32.387 45.562 -6.993 1.00 82.56 430 LEU A O 1
ATOM 3486 N N . ASP A 1 431 ? 33.830 45.859 -5.286 1.00 80.50 431 ASP A N 1
ATOM 3487 C CA . ASP A 1 431 ? 34.608 46.928 -5.925 1.00 80.50 431 ASP A CA 1
ATOM 3488 C C . ASP A 1 431 ? 35.278 46.441 -7.218 1.00 80.50 431 ASP A C 1
ATOM 3490 O O . ASP A 1 431 ? 35.257 47.125 -8.243 1.00 80.50 431 ASP A O 1
ATOM 3494 N N . ALA A 1 432 ? 35.813 45.215 -7.201 1.00 84.06 432 ALA A N 1
ATOM 3495 C CA . ALA A 1 432 ? 36.450 44.594 -8.362 1.00 84.06 432 ALA A CA 1
ATOM 3496 C C . ALA A 1 432 ? 35.452 44.280 -9.493 1.00 84.06 432 ALA A C 1
ATOM 3498 O O . ALA A 1 432 ? 35.823 44.303 -10.666 1.00 84.06 432 ALA A O 1
ATOM 3499 N N . LEU A 1 433 ? 34.188 44.012 -9.150 1.00 82.44 433 LEU A N 1
ATOM 3500 C CA . LEU A 1 433 ? 33.099 43.743 -10.094 1.00 82.44 433 LEU A CA 1
ATOM 3501 C C . LEU A 1 433 ? 32.289 45.000 -10.459 1.00 82.44 433 LEU A C 1
ATOM 3503 O O . LEU A 1 433 ? 31.336 44.905 -11.230 1.00 82.44 433 LEU A O 1
ATOM 3507 N N . SER A 1 434 ? 32.668 46.177 -9.942 1.00 82.62 434 SER A N 1
ATOM 3508 C CA . SER A 1 434 ? 31.932 47.442 -10.114 1.00 82.62 434 SER A CA 1
ATOM 3509 C C . SER A 1 434 ? 30.461 47.371 -9.663 1.00 82.62 434 SER A C 1
ATOM 3511 O O . SER A 1 434 ? 29.601 48.062 -10.215 1.00 82.62 434 SER A O 1
ATOM 3513 N N . LEU A 1 435 ? 30.162 46.539 -8.661 1.00 82.00 435 LEU A N 1
ATOM 3514 C CA . LEU A 1 435 ? 28.826 46.377 -8.084 1.00 82.00 435 LEU A CA 1
ATOM 3515 C C . LEU A 1 435 ? 28.668 47.300 -6.872 1.00 82.00 435 LEU A C 1
ATOM 3517 O O . LEU A 1 435 ? 29.543 47.367 -6.014 1.00 82.00 435 LEU A O 1
ATOM 3521 N N . LYS A 1 436 ? 27.543 48.017 -6.785 1.00 76.25 436 LYS A N 1
ATOM 3522 C CA . LYS A 1 436 ? 27.250 48.906 -5.650 1.00 76.25 436 LYS A CA 1
ATOM 3523 C C . LYS A 1 436 ? 26.503 48.136 -4.564 1.00 76.25 436 LYS A C 1
ATOM 3525 O O . LYS A 1 436 ? 25.517 47.467 -4.872 1.00 76.25 436 LYS A O 1
ATOM 3530 N N . SER A 1 437 ? 26.951 48.263 -3.317 1.00 66.06 437 SER A N 1
ATOM 3531 C CA . SER A 1 437 ? 26.132 47.941 -2.146 1.00 66.06 437 SER A CA 1
ATOM 3532 C C . SER A 1 437 ? 25.149 49.089 -1.947 1.00 66.06 437 SER A C 1
ATOM 3534 O O . SER A 1 437 ? 25.583 50.227 -1.762 1.00 66.06 437 SER A O 1
ATOM 3536 N N . GLU A 1 438 ? 23.847 48.823 -2.012 1.00 60.19 438 GLU A N 1
ATOM 3537 C CA . GLU A 1 438 ? 22.879 49.775 -1.468 1.00 60.19 438 GLU A CA 1
ATOM 3538 C C . GLU A 1 438 ? 23.030 49.766 0.059 1.00 60.19 438 GLU A C 1
ATOM 3540 O O . GLU A 1 438 ? 23.118 48.702 0.677 1.00 60.19 438 GLU A O 1
ATOM 3545 N N . VAL A 1 439 ? 23.191 50.959 0.635 1.00 48.47 439 VAL A N 1
ATOM 3546 C CA . VAL A 1 439 ? 23.171 51.191 2.087 1.00 48.47 439 VAL A CA 1
ATOM 3547 C C . VAL A 1 439 ? 21.727 51.299 2.537 1.00 48.47 439 VAL A C 1
ATOM 3549 O O . VAL A 1 439 ? 20.984 52.045 1.858 1.00 48.47 439 VAL A O 1
#

pLDDT: mean 73.65, std 15.98, range [33.25, 97.06]

Secondary structure (DSSP, 8-state):
----------HHHHHHTT-SSS-HHHHHHHHHHHHHHS-HHHHHHHHHHHHHHHHHHT-HHHH--TTHHHHHHHHHHHHHHHHHHHHHHHHHHHHHHHHHHHHHHH--GGGHHHHHHHHHHHHHHHHHHHHHHHHHHHHHHHHHHHHHHHHHHHHHHHHHHHHHHHHHHHHHHHHHHHHHHHHHHHHHHHHHHHHHHHHHHHHHHHHHHHHHHHHHHHHHHHHHHHHHHHHHHHHHHHHHHHHHHHTSGGGGGSTTTTPPPP--TTHHHHHHHHHTTT-HHHHHHHHHHHHHHHHHHHHHHHHH---HHHHHHHHHHHHHHHHHHHHHHHHHHHHHHHHHHHT-S--SSSHHHHHHHHHHHHHHHHHHHHHHHHHHHTTS----------B--S---TT-B--EEEEGGGTEEEE--SSS--EEPPGGGTTTTTPPPP-

InterPro domains:
  IPR040040 Autophagy-related protein 11 [PTHR13222] (6-265)

Radius of gyration: 52.9 Å; chains: 1; bounding box: 110×89×163 Å

Sequence (439 aa):
TNDENKESTSLLEWISQRDNQNSLDQLSQHCGQGLEQFDSEQLLRVKDEVKEVMDSCNQSNMKEVKGLEERLYGLEKLMCESKKIVDEQRDLAQAFYQNQARASNLRDPSILPDLCASHQQQLQVMLKNHQKLRDIRRRCARAKEELSGNLHARLRWIVFIEKKLSEVDSRVLIYRENIRRLKKHLKVVHQIHLAPKIYLASVVEVVRRKTFSSVFLEWATSLAQNSANLVENEIQTRQTFSTQLETHFLRILFPGMNDFPPHRDEEMKAMKSEIAAKCQVNFNEALNKLSNERELLAQELAVKDSCIQADTIETQGNEMLVQIESELKSLTNCFDQKLNESVICDTRPQCSCNLANVIKEKELEISRLNRILRDSDMSQSSSAIGRIERVSVLGCEVGDIVLIYYEEKFNNYIVFTLNNVLHFVHTDCLDALSLKSEV